Protein AF-A0A2E7CM01-F1 (afdb_monomer)

Mean predicted aligned error: 22.55 Å

Secondary structure (DSSP, 8-state):
-----------PPPPB-EEEEEE-B-TTSPBP-EEEEEEEEEESSTT-SS-SEEEEEEEEEBTTEEEEEET-STTSPBPHHHHHT---EEEEEETTEEEEEEEEP-HHHHHTT--S-S---SS----S-EEETTEEEE-TTS-B-SPP----GGG-----GGGSSS-----HHHHHHHHTTS---PPTT-EETTEE------PPTT-EEEEETTTTEEEEE--------HHHHHHHHTTSS-PPPPTT-EETTEEP-------GGG-----SSSS------------TTEEEEEETTEEEEEESGGGTSSSSSS--TTTBS-TT-TTS-BTTTSSSSSS--TTTBS-TT-TTPPBTTTSSSSSSS-TTTBS-TT-TT--BTTT-SSSSSS-TTTBS-TT-TTPPBTTTSSSSSSS-TTTBS-TT-TTPPBTTTSSS-SSS-TTT-S-TT-TT--S--SSSSSS-BSSHHHHHHTT---SSEEEEE-TTSS--EEEEEE-SGGGS-EEEEEEE-GGGTTTSTT--TTT----BSTTS--TTEEE--HHHHHHHTTTT-EEEEESSS-GGG-TTSEEEE-HHHHHHHHTT--EE-SSS--S-EEEEETTEETTTS-PEEEE-SSSSS--SEEE-TTTSTT--S--BSSS---S---TTSGGGSTT---EEEE-

Foldseek 3Di:
DDDDDDDDDDPDDDFQKDKDKDFDADPVRFTDFAWWKKKKFKDLDQDDDDGPAMDIDTFGADSRITIDMPLPPPVGTDDLCVLQPGFIWMWMAINNRTDDRTHTDDDPSNVSSPPDDPDDDDDDDPDLWDDDPNHTQAHNVRDGPGDDDPDDPVVDPPDPPVCPPPDPDDDPVNVCVVPPPDDDPDDQQDDDVNHGDDPDDDDDVQWDWDQDPVVRGTDTDHDDDPDDDPVNVVVVVVPDPDDDDDPPDDDVPDDDDDDDDDDDPPDDDDDDPPPDDDDDDPPDDADDQWDWDADPNDTDTDGPCCVQQVCPLPHGPVQFLDSNDSQQGGCVQQVCSLRDGPVQFLDSNDNVGDGCQQQVCNLPHGPVQFLDSNDSVFDGCVFQVCRLPHGPVQFLDSNDSVGDGCVFQVCRLPDGPVQFLDSNDSVGDGCVQQVCNLRAGPVQFQDSNDSVGRALLQPDQSSADLALQRNQVVVSDPAFAWGWHNNPPDGTAIFTWHCPPPNTRETEAEAAAPVCLVLQAQAQLQPHFRADCRRNDDRHGGHDGNVVVVRCLVRLGKYKYKHGDDCVQCPQAEKEFASVVVCCLNVQNFQWPPDADPTDMFGHWLNRTCVRWRWTAGDHPDDDDTHGFIACAVTDPPHHNFATGGHTDDDDYDVSGFSNHPHGMHMYIYD

Structure (mmCIF, N/CA/C/O backbone):
data_AF-A0A2E7CM01-F1
#
_entry.id   AF-A0A2E7CM01-F1
#
loop_
_atom_site.group_PDB
_atom_site.id
_atom_site.type_symbol
_atom_site.label_atom_id
_atom_site.label_alt_id
_atom_site.label_comp_id
_atom_site.label_asym_id
_atom_site.label_entity_id
_atom_site.label_seq_id
_atom_site.pdbx_PDB_ins_code
_atom_site.Cartn_x
_atom_site.Cartn_y
_atom_site.Cartn_z
_atom_site.occupancy
_atom_site.B_iso_or_equiv
_atom_site.auth_seq_id
_atom_site.auth_comp_id
_atom_site.auth_asym_id
_atom_site.auth_atom_id
_atom_site.pdbx_PDB_model_num
ATOM 1 N N . MET A 1 1 ? -52.752 4.445 -37.144 1.00 38.25 1 MET A N 1
ATOM 2 C CA . MET A 1 1 ? -51.353 4.810 -37.440 1.00 38.25 1 MET A CA 1
ATOM 3 C C . MET A 1 1 ? -50.777 5.302 -36.130 1.00 38.25 1 MET A C 1
ATOM 5 O O . MET A 1 1 ? -51.230 6.333 -35.654 1.00 38.25 1 MET A O 1
ATOM 9 N N . LEU A 1 2 ? -49.954 4.483 -35.475 1.00 26.27 2 LEU A N 1
ATOM 10 C CA . LEU A 1 2 ? -49.455 4.737 -34.124 1.00 26.27 2 LEU A CA 1
ATOM 11 C C . LEU A 1 2 ? -47.964 5.059 -34.247 1.00 26.27 2 LEU A C 1
ATOM 13 O O . LEU A 1 2 ? -47.202 4.213 -34.705 1.00 26.27 2 LEU A O 1
ATOM 17 N N . THR A 1 3 ? -47.576 6.288 -33.918 1.00 30.61 3 THR A N 1
ATOM 18 C CA . THR A 1 3 ? -46.186 6.743 -34.025 1.00 30.61 3 THR A CA 1
ATOM 19 C C . THR A 1 3 ? -45.520 6.590 -32.666 1.00 30.61 3 THR A C 1
ATOM 21 O O . THR A 1 3 ? -45.885 7.297 -31.729 1.00 30.61 3 THR A O 1
ATOM 24 N N . LEU A 1 4 ? -44.555 5.675 -32.555 1.00 26.56 4 LEU A N 1
ATOM 25 C CA . LEU A 1 4 ? -43.656 5.626 -31.403 1.00 26.56 4 LEU A CA 1
ATOM 26 C C . LEU A 1 4 ? -42.648 6.776 -31.518 1.00 26.56 4 LEU A C 1
ATOM 28 O O . LEU A 1 4 ? -41.981 6.908 -32.543 1.00 26.56 4 LEU A O 1
ATOM 32 N N . ILE A 1 5 ? -42.531 7.584 -30.467 1.00 34.31 5 ILE A N 1
ATOM 33 C CA . ILE A 1 5 ? -41.440 8.546 -30.301 1.00 34.31 5 ILE A CA 1
ATOM 34 C C . ILE A 1 5 ? -40.456 7.909 -29.323 1.00 34.31 5 ILE A C 1
ATOM 36 O O . ILE A 1 5 ? -40.793 7.706 -28.158 1.00 34.31 5 ILE A O 1
ATOM 40 N N . PHE A 1 6 ? -39.254 7.578 -29.794 1.00 32.25 6 PHE A N 1
ATOM 41 C CA . PHE A 1 6 ? -38.154 7.212 -28.906 1.00 32.25 6 PHE A CA 1
ATOM 42 C C . PHE A 1 6 ? -37.613 8.481 -28.250 1.00 32.25 6 PHE A C 1
ATOM 44 O O . PHE A 1 6 ? -37.109 9.368 -28.936 1.00 32.25 6 PHE A O 1
ATOM 51 N N . CYS A 1 7 ? -37.720 8.561 -26.924 1.00 34.09 7 CYS A N 1
ATOM 52 C CA . CYS A 1 7 ? -37.045 9.586 -26.140 1.00 34.09 7 CYS A CA 1
ATOM 53 C C . CYS A 1 7 ? -35.658 9.050 -25.760 1.00 34.09 7 CYS A C 1
ATOM 55 O O . CYS A 1 7 ? -35.512 8.321 -24.775 1.00 34.09 7 CYS A O 1
ATOM 57 N N . SER A 1 8 ? -34.653 9.360 -26.580 1.00 32.09 8 SER A N 1
ATOM 58 C CA . SER A 1 8 ? -33.251 9.115 -26.247 1.00 32.09 8 SER A CA 1
ATOM 59 C C . SER A 1 8 ? -32.888 9.933 -25.011 1.00 32.09 8 SER A C 1
ATOM 61 O O . SER A 1 8 ? -32.833 11.162 -25.077 1.00 32.09 8 SER A O 1
ATOM 63 N N . HIS A 1 9 ? -32.660 9.258 -23.888 1.00 30.00 9 HIS A N 1
ATOM 64 C CA . HIS A 1 9 ? -32.047 9.891 -22.731 1.00 30.00 9 HIS A CA 1
ATOM 65 C C . HIS A 1 9 ? -30.558 10.031 -23.038 1.00 30.00 9 HIS A C 1
ATOM 67 O O . HIS A 1 9 ? -29.876 9.025 -23.227 1.00 30.00 9 HIS A O 1
ATOM 73 N N . ASN A 1 10 ? -30.062 11.265 -23.099 1.00 33.56 10 ASN A N 1
ATOM 74 C CA . ASN A 1 10 ? -28.631 11.481 -22.944 1.00 33.56 10 ASN A CA 1
ATOM 75 C C . ASN A 1 10 ? -28.304 11.136 -21.491 1.00 33.56 10 ASN A C 1
ATOM 77 O O . ASN A 1 10 ? -28.868 11.748 -20.580 1.00 33.56 10 ASN A O 1
ATOM 81 N N . ALA A 1 11 ? -27.420 10.164 -21.277 1.00 34.69 11 ALA A N 1
ATOM 82 C CA . ALA A 1 11 ? -26.710 10.081 -20.014 1.00 34.69 11 ALA A CA 1
ATOM 83 C C . ALA A 1 11 ? -25.846 11.344 -19.926 1.00 34.69 11 ALA A C 1
ATOM 85 O O . ALA A 1 11 ? -24.934 11.530 -20.729 1.00 34.69 11 ALA A O 1
ATOM 86 N N . PHE A 1 12 ? -26.192 12.250 -19.017 1.00 39.44 12 PHE A N 1
ATOM 87 C CA . PHE A 1 12 ? -25.276 13.312 -18.632 1.00 39.44 12 PHE A CA 1
ATOM 88 C C . PHE A 1 12 ? -24.286 12.689 -17.654 1.00 39.44 12 PHE A C 1
ATOM 90 O O . PHE A 1 12 ? -24.711 12.157 -16.626 1.00 39.44 12 PHE A O 1
ATOM 97 N N . ALA A 1 13 ? -22.995 12.732 -17.991 1.00 51.72 13 ALA A N 1
ATOM 98 C CA . ALA A 1 13 ? -21.935 12.402 -17.048 1.00 51.72 13 ALA A CA 1
ATOM 99 C C . ALA A 1 13 ? -22.110 13.239 -15.771 1.00 51.72 13 ALA A C 1
ATOM 101 O O . ALA A 1 13 ? -22.603 14.373 -15.825 1.00 51.72 13 ALA A O 1
ATOM 102 N N . VAL A 1 14 ? -21.742 12.675 -14.620 1.00 54.66 14 VAL A N 1
ATOM 103 C CA . VAL A 1 14 ? -21.795 13.406 -13.350 1.00 54.66 14 VAL A CA 1
ATOM 104 C C . VAL A 1 14 ? -20.823 14.589 -13.457 1.00 54.66 14 VAL A C 1
ATOM 106 O O . VAL A 1 14 ? -19.645 14.348 -13.714 1.00 54.66 14 VAL A O 1
ATOM 109 N N . PRO A 1 15 ? -21.275 15.850 -13.293 1.00 61.22 15 PRO A N 1
ATOM 110 C CA . PRO A 1 15 ? -20.389 17.006 -13.377 1.00 61.22 15 PRO A CA 1
ATOM 111 C C . PRO A 1 15 ? -19.221 16.873 -12.407 1.00 61.22 15 PRO A C 1
ATOM 113 O O . PRO A 1 15 ? -19.448 16.622 -11.219 1.00 61.22 15 PRO A O 1
ATOM 116 N N . VAL A 1 16 ? -17.988 17.062 -12.885 1.00 74.94 16 VAL A N 1
ATOM 117 C CA . VAL A 1 16 ? -16.832 16.990 -11.993 1.00 74.94 16 VAL A CA 1
ATOM 118 C C . VAL A 1 16 ? -16.857 18.206 -11.072 1.00 74.94 16 VAL A C 1
ATOM 120 O O . VAL A 1 16 ? -17.041 19.343 -11.509 1.00 74.94 16 VAL A O 1
ATOM 123 N N . GLN A 1 17 ? -16.710 17.951 -9.775 1.00 85.81 17 GLN A N 1
ATOM 124 C CA . GLN A 1 17 ? -16.723 18.969 -8.733 1.00 85.81 17 GLN A CA 1
ATOM 125 C C . GLN A 1 17 ? -15.390 18.956 -7.994 1.00 85.81 17 GLN A C 1
ATOM 127 O O . GLN A 1 17 ? -14.927 17.902 -7.553 1.00 85.81 17 GLN A O 1
ATOM 132 N N . LEU A 1 18 ? -14.787 20.133 -7.842 1.00 86.94 18 LEU A N 1
ATOM 133 C CA . LEU A 1 18 ? -13.498 20.303 -7.180 1.00 86.94 18 LEU A CA 1
ATOM 134 C C . LEU A 1 18 ? -13.685 21.082 -5.876 1.00 86.94 18 LEU A C 1
ATOM 136 O O . LEU A 1 18 ? -13.999 22.272 -5.890 1.00 86.94 18 LEU A O 1
ATOM 140 N N . ALA A 1 19 ? -13.490 20.412 -4.741 1.00 89.12 19 ALA A N 1
ATOM 141 C CA . ALA A 1 19 ? -13.417 21.083 -3.448 1.00 89.12 19 ALA A CA 1
ATOM 142 C C . ALA A 1 19 ? -12.159 21.963 -3.396 1.00 89.12 19 ALA A C 1
ATOM 144 O O . ALA A 1 19 ? -11.064 21.489 -3.695 1.00 89.12 19 ALA A O 1
ATOM 145 N N . GLN A 1 20 ? -12.316 23.228 -3.009 1.00 91.69 20 GLN A N 1
ATOM 146 C CA . GLN A 1 20 ? -11.222 24.188 -2.899 1.00 91.69 20 GLN A CA 1
ATOM 147 C C . GLN A 1 20 ? -11.317 24.954 -1.582 1.00 91.69 20 GLN A C 1
ATOM 149 O O . GLN A 1 20 ? -12.354 25.525 -1.243 1.00 91.69 20 GLN A O 1
ATOM 154 N N . GLN A 1 21 ? -10.209 24.991 -0.849 1.00 93.25 21 GLN A N 1
ATOM 155 C CA . GLN A 1 21 ? -10.113 25.628 0.461 1.00 93.25 21 GLN A CA 1
ATOM 156 C C . GLN A 1 21 ? -8.764 26.321 0.637 1.00 93.25 21 GLN A C 1
ATOM 158 O O . GLN A 1 21 ? -7.798 26.028 -0.064 1.00 93.25 21 GLN A O 1
ATOM 163 N N . GLY A 1 22 ? -8.680 27.245 1.588 1.00 92.06 22 GLY A N 1
ATOM 164 C CA . GLY A 1 22 ? -7.418 27.899 1.912 1.00 92.06 22 GLY A CA 1
ATOM 165 C C . GLY A 1 22 ? -7.569 29.026 2.920 1.00 92.06 22 GLY A C 1
ATOM 166 O O . GLY A 1 22 ? -8.654 29.272 3.448 1.00 92.06 22 GLY A O 1
ATOM 167 N N . ARG A 1 23 ? -6.465 29.736 3.173 1.00 94.31 23 ARG A N 1
ATOM 168 C CA . ARG A 1 23 ? -6.421 30.889 4.077 1.00 94.31 23 ARG A CA 1
ATOM 169 C C . ARG A 1 23 ? -5.865 32.120 3.367 1.00 94.31 23 ARG A C 1
ATOM 171 O O . ARG A 1 23 ? -4.737 32.094 2.889 1.00 94.31 23 ARG A O 1
ATOM 178 N N . ILE A 1 24 ? -6.637 33.204 3.336 1.00 92.50 24 ILE A N 1
ATOM 179 C CA . ILE A 1 24 ? -6.268 34.474 2.704 1.00 92.50 24 ILE A CA 1
ATOM 180 C C . ILE A 1 24 ? -5.960 35.536 3.765 1.00 92.50 24 ILE A C 1
ATOM 182 O O . ILE A 1 24 ? -6.762 35.801 4.668 1.00 92.50 24 ILE A O 1
ATOM 186 N N . LEU A 1 25 ? -4.795 36.165 3.618 1.00 91.62 25 LEU A N 1
ATOM 187 C CA . LEU A 1 25 ? -4.328 37.300 4.413 1.00 91.62 25 LEU A CA 1
ATOM 188 C C . LEU A 1 25 ? -4.195 38.538 3.511 1.00 91.62 25 LEU A C 1
ATOM 190 O O . LEU A 1 25 ? -3.980 38.408 2.306 1.00 91.62 25 LEU A O 1
ATOM 194 N N . ASP A 1 26 ? -4.301 39.734 4.086 1.00 86.88 26 ASP A N 1
ATOM 195 C CA . ASP A 1 26 ? -3.961 40.980 3.398 1.00 86.88 26 ASP A CA 1
ATOM 196 C C . ASP A 1 26 ? -2.436 41.214 3.324 1.00 86.88 26 ASP A C 1
ATOM 198 O O . ASP A 1 26 ? -1.628 40.455 3.865 1.00 86.88 26 ASP A O 1
ATOM 202 N N . SER A 1 27 ? -2.022 42.303 2.670 1.00 85.25 27 SER A N 1
ATOM 203 C CA . SER A 1 27 ? -0.607 42.678 2.515 1.00 85.25 27 SER A CA 1
ATOM 204 C C . SER A 1 27 ? 0.109 43.071 3.818 1.00 85.25 27 SER A C 1
ATOM 206 O O . SER A 1 27 ? 1.313 43.327 3.794 1.00 85.25 27 SER A O 1
ATOM 208 N N . LEU A 1 28 ? -0.605 43.123 4.947 1.00 91.12 28 LEU A N 1
ATOM 209 C CA . LEU A 1 28 ? -0.069 43.337 6.293 1.00 91.12 28 LEU A CA 1
ATOM 210 C C . LEU A 1 28 ? -0.078 42.043 7.132 1.00 91.12 28 LEU A C 1
ATOM 212 O O . LEU A 1 28 ? 0.327 42.073 8.293 1.00 91.12 28 LEU A O 1
ATOM 216 N N . GLY A 1 29 ? -0.516 40.915 6.559 1.00 87.38 29 GLY A N 1
ATOM 217 C CA . GLY A 1 29 ? -0.658 39.628 7.244 1.00 87.38 29 GLY A CA 1
ATOM 218 C C . GLY A 1 29 ? -1.955 39.481 8.048 1.00 87.38 29 GLY A C 1
ATOM 219 O O . GLY A 1 29 ? -2.102 38.514 8.795 1.00 87.38 29 GLY A O 1
ATOM 220 N N . THR A 1 30 ? -2.905 40.412 7.915 1.00 93.06 30 THR A N 1
ATOM 221 C CA . THR A 1 30 ? -4.188 40.367 8.629 1.00 93.06 30 THR A CA 1
ATOM 222 C C . THR A 1 30 ? -5.145 39.406 7.919 1.00 93.06 30 THR A C 1
ATOM 224 O O . THR A 1 30 ? -5.342 39.546 6.711 1.00 93.06 30 THR A O 1
ATOM 227 N N . PRO A 1 31 ? -5.786 38.449 8.613 1.00 94.31 31 PRO A N 1
ATOM 228 C CA . PRO A 1 31 ? -6.740 37.550 7.972 1.00 94.31 31 PRO A CA 1
ATOM 229 C C . PRO A 1 31 ? -7.987 38.284 7.463 1.00 94.31 31 PRO A C 1
ATOM 231 O O . PRO A 1 31 ? -8.578 39.087 8.189 1.00 94.31 31 PRO A O 1
ATOM 234 N N . LEU A 1 32 ? -8.418 37.983 6.233 1.00 92.25 32 LEU A N 1
ATOM 235 C CA . LEU A 1 32 ? -9.666 38.533 5.694 1.00 92.25 32 LEU A CA 1
ATOM 236 C C . LEU A 1 32 ? -10.893 37.944 6.413 1.00 92.25 32 LEU A C 1
ATOM 238 O O . LEU A 1 32 ? -10.876 36.810 6.891 1.00 92.25 32 LEU A O 1
ATOM 242 N N . VAL A 1 33 ? -11.980 38.717 6.483 1.00 93.69 33 VAL A N 1
ATOM 243 C CA . VAL A 1 33 ? -13.233 38.319 7.148 1.00 93.69 33 VAL A CA 1
ATOM 244 C C . VAL A 1 33 ? -14.463 38.796 6.377 1.00 93.69 33 VAL A C 1
ATOM 246 O O . VAL A 1 33 ? -14.420 39.816 5.688 1.00 93.69 33 VAL A O 1
ATOM 249 N N . GLY A 1 34 ? -15.579 38.081 6.518 1.00 93.56 34 GLY A N 1
ATOM 250 C CA . GLY A 1 34 ? -16.840 38.385 5.842 1.00 93.56 34 GLY A CA 1
ATOM 251 C C . GLY A 1 34 ? -16.870 37.919 4.384 1.00 93.56 34 GLY A C 1
ATOM 252 O O . GLY A 1 34 ? -15.982 37.206 3.925 1.00 93.56 34 GLY A O 1
ATOM 253 N N . ASN A 1 35 ? -17.917 38.302 3.652 1.00 95.94 35 ASN A N 1
ATOM 254 C CA . ASN A 1 35 ? -18.119 37.861 2.272 1.00 95.94 35 ASN A CA 1
ATOM 255 C C . ASN A 1 35 ? -17.143 38.549 1.302 1.00 95.94 35 ASN A C 1
ATOM 257 O O . ASN A 1 35 ? -17.199 39.768 1.138 1.00 95.94 35 ASN A O 1
ATOM 261 N N . GLN A 1 36 ? -16.296 37.762 0.643 1.00 96.19 36 GLN A N 1
ATOM 262 C CA . GLN A 1 36 ? -15.330 38.203 -0.366 1.00 96.19 36 GLN A CA 1
ATOM 263 C C . GLN A 1 36 ? -15.720 37.648 -1.742 1.00 96.19 36 GLN A C 1
ATOM 265 O O . GLN A 1 36 ? -16.384 36.615 -1.832 1.00 96.19 36 GLN A O 1
ATOM 270 N N . THR A 1 37 ? -15.317 38.324 -2.820 1.00 97.31 37 THR A N 1
ATOM 271 C CA . THR A 1 37 ? -15.516 37.802 -4.184 1.00 97.31 37 THR A CA 1
ATOM 272 C C . THR A 1 37 ? -14.260 37.065 -4.621 1.00 97.31 37 THR A C 1
ATOM 274 O O . THR A 1 37 ? -13.190 37.672 -4.670 1.00 97.31 37 THR A O 1
ATOM 277 N N . PHE A 1 38 ? -14.395 35.781 -4.937 1.00 96.81 38 PHE A N 1
ATOM 278 C CA . PHE A 1 38 ? -13.335 34.946 -5.488 1.00 96.81 38 PHE A CA 1
ATOM 279 C C . PHE A 1 38 ? -13.636 34.629 -6.951 1.00 96.81 38 PHE A C 1
ATOM 281 O O . PHE A 1 38 ? -14.770 34.289 -7.280 1.00 96.81 38 PHE A O 1
ATOM 288 N N . THR A 1 39 ? -12.619 34.678 -7.802 1.00 96.62 39 THR A N 1
ATOM 289 C CA . THR A 1 39 ? -12.644 34.115 -9.155 1.00 96.62 39 THR A CA 1
ATOM 290 C C . THR A 1 39 ? -11.579 33.029 -9.234 1.00 96.62 39 THR A C 1
ATOM 292 O O . THR A 1 39 ? -10.439 33.257 -8.829 1.00 96.62 39 THR A O 1
ATOM 295 N N . PHE A 1 40 ? -11.966 31.855 -9.720 1.00 96.19 40 PHE A N 1
ATOM 296 C CA . PHE A 1 40 ? -11.111 30.687 -9.900 1.00 96.19 40 PHE A CA 1
ATOM 297 C C . PHE A 1 40 ? -10.989 30.405 -11.394 1.00 96.19 40 PHE A C 1
ATOM 299 O O . PHE A 1 40 ? -12.014 30.263 -12.058 1.00 96.19 40 PHE A O 1
ATOM 306 N N . GLY A 1 41 ? -9.764 30.321 -11.911 1.00 95.12 41 GLY A N 1
ATOM 307 C CA . GLY A 1 41 ? -9.493 30.026 -13.320 1.00 95.12 41 GLY A CA 1
ATOM 308 C C . GLY A 1 41 ? -8.613 28.789 -13.474 1.00 95.12 41 GLY A C 1
ATOM 309 O O . GLY A 1 41 ? -7.627 28.647 -12.756 1.00 95.12 41 GLY A O 1
ATOM 310 N N . LEU A 1 42 ? -8.953 27.901 -14.408 1.00 94.75 42 LEU A N 1
ATOM 311 C CA . LEU A 1 42 ? -8.145 26.741 -14.790 1.00 94.75 42 LEU A CA 1
ATOM 312 C C . LEU A 1 42 ? -7.430 27.020 -16.115 1.00 94.75 42 LEU A C 1
ATOM 314 O O . LEU A 1 42 ? -8.066 27.392 -17.101 1.00 94.75 42 LEU A O 1
ATOM 318 N N . TYR A 1 43 ? -6.115 26.817 -16.145 1.00 95.19 43 TYR A N 1
ATOM 319 C CA . TYR A 1 43 ? -5.243 27.155 -17.273 1.00 95.19 43 TYR A CA 1
ATOM 320 C C . TYR A 1 43 ? -4.342 25.979 -17.671 1.00 95.19 43 TYR A C 1
ATOM 322 O O . TYR A 1 43 ? -3.851 25.266 -16.804 1.00 95.19 43 TYR A O 1
ATOM 330 N N . GLU A 1 44 ? -4.033 25.837 -18.963 1.00 91.81 44 GLU A N 1
ATOM 331 C CA . GLU A 1 44 ? -3.086 24.834 -19.506 1.00 91.81 44 GLU A CA 1
ATOM 332 C C . GLU A 1 44 ? -1.617 25.036 -19.081 1.00 91.81 44 GLU A C 1
ATOM 334 O O . GLU A 1 44 ? -0.767 24.177 -19.306 1.00 91.81 44 GLU A O 1
ATOM 339 N N . SER A 1 45 ? -1.277 26.196 -18.511 1.00 89.44 45 SER A N 1
ATOM 340 C CA . SER A 1 45 ? 0.061 26.467 -17.986 1.00 89.44 45 SER A CA 1
ATOM 341 C C . SER A 1 45 ? 0.066 27.607 -16.966 1.00 89.44 45 SER A C 1
ATOM 343 O O . SER A 1 45 ? -0.843 28.444 -16.910 1.00 89.44 45 SER A O 1
ATOM 345 N N . SER A 1 46 ? 1.167 27.715 -16.223 1.00 87.00 46 SER A N 1
ATOM 346 C CA . SER A 1 46 ? 1.460 28.834 -15.319 1.00 87.00 46 SER A CA 1
ATOM 347 C C . SER A 1 46 ? 1.613 30.201 -16.008 1.00 87.00 46 SER A C 1
ATOM 349 O O . SER A 1 46 ? 1.766 31.200 -15.317 1.00 87.00 46 SER A O 1
ATOM 351 N N . THR A 1 47 ? 1.582 30.273 -17.348 1.00 87.56 47 THR A N 1
ATOM 352 C CA . THR A 1 47 ? 1.762 31.528 -18.113 1.00 87.56 47 THR A CA 1
ATOM 353 C C . THR A 1 47 ? 0.711 31.776 -19.204 1.00 87.56 47 THR A C 1
ATOM 355 O O . THR A 1 47 ? 0.780 32.795 -19.892 1.00 87.56 47 THR A O 1
ATOM 358 N N . ALA A 1 48 ? -0.278 30.888 -19.364 1.00 89.81 48 ALA A N 1
ATOM 359 C CA . ALA A 1 48 ? -1.358 31.048 -20.341 1.00 89.81 48 ALA A CA 1
ATOM 360 C C . ALA A 1 48 ? -2.226 32.288 -20.046 1.00 89.81 48 ALA A C 1
ATOM 362 O O . ALA A 1 48 ? -2.565 32.553 -18.890 1.00 89.81 48 ALA A O 1
ATOM 363 N N . SER A 1 49 ? -2.601 33.040 -21.086 1.00 86.44 49 SER A N 1
ATOM 364 C CA . SER A 1 49 ? -3.376 34.285 -20.959 1.00 86.44 49 SER A CA 1
ATOM 365 C C . SER A 1 49 ? -4.869 34.077 -20.735 1.00 86.44 49 SER A C 1
ATOM 367 O O . SER A 1 49 ? -5.496 34.894 -20.066 1.00 86.44 49 SER A O 1
ATOM 369 N N . ASP A 1 50 ? -5.430 33.006 -21.292 1.00 92.06 50 ASP A N 1
ATOM 370 C CA . ASP A 1 50 ? -6.870 32.764 -21.346 1.00 92.06 50 ASP A CA 1
ATOM 371 C C . ASP A 1 50 ? -7.219 31.506 -20.529 1.00 92.06 50 ASP A C 1
ATOM 373 O O . ASP A 1 50 ? -6.555 30.478 -20.704 1.00 92.06 50 ASP A O 1
ATOM 377 N N . PRO A 1 51 ? -8.212 31.560 -19.619 1.00 93.94 51 PRO A N 1
ATOM 378 C CA . PRO A 1 51 ? -8.635 30.392 -18.856 1.00 93.94 51 PRO A CA 1
ATOM 379 C C . PRO A 1 51 ? -9.399 29.412 -19.754 1.00 93.94 51 PRO A C 1
ATOM 381 O O . PRO A 1 51 ? -10.240 29.809 -20.561 1.00 93.94 51 PRO A O 1
ATOM 384 N N . LEU A 1 52 ? -9.145 28.116 -19.570 1.00 92.94 52 LEU A N 1
ATOM 385 C CA . LEU A 1 52 ? -9.933 27.041 -20.181 1.00 92.94 52 LEU A CA 1
ATOM 386 C C . LEU A 1 52 ? -11.300 26.882 -19.494 1.00 92.94 52 LEU A C 1
ATOM 388 O O . LEU A 1 52 ? -12.267 26.463 -20.125 1.00 92.94 52 LEU A O 1
ATOM 392 N N . TRP A 1 53 ? -11.379 27.241 -18.211 1.00 94.75 53 TRP A N 1
ATOM 393 C CA . TRP A 1 53 ? -12.607 27.314 -17.419 1.00 94.75 53 TRP A CA 1
ATOM 394 C C . TRP A 1 53 ? -12.446 28.377 -16.327 1.00 94.75 53 TRP A C 1
ATOM 396 O O . TRP A 1 53 ? -11.359 28.522 -15.769 1.00 94.75 53 TRP A O 1
ATOM 406 N N . GLU A 1 54 ? -13.510 29.117 -16.014 1.00 95.12 54 GLU A N 1
ATOM 407 C CA . GLU A 1 54 ? -13.518 30.149 -14.969 1.00 95.12 54 GLU A CA 1
ATOM 408 C C . GLU A 1 54 ? -14.849 30.132 -14.203 1.00 95.12 54 GLU A C 1
ATOM 410 O O . GLU A 1 54 ? -15.914 29.980 -14.804 1.00 95.12 54 GLU A O 1
ATOM 415 N N . GLU A 1 55 ? -14.811 30.341 -12.885 1.00 95.31 55 GLU A N 1
ATOM 416 C CA . GLU A 1 55 ? -15.999 30.539 -12.049 1.00 95.31 55 GLU A CA 1
ATOM 417 C C . GLU A 1 55 ? -15.780 31.646 -11.007 1.00 95.31 55 GLU A C 1
ATOM 419 O O . GLU A 1 55 ? -14.742 31.715 -10.351 1.00 95.31 55 GLU A O 1
ATOM 424 N N . THR A 1 56 ? -16.777 32.522 -10.832 1.00 95.62 56 THR A N 1
ATOM 425 C CA . THR A 1 56 ? -16.756 33.604 -9.832 1.00 95.62 56 THR A CA 1
ATOM 426 C C . THR A 1 56 ? -17.819 33.374 -8.761 1.00 95.62 56 THR A C 1
ATOM 428 O O . THR A 1 56 ? -19.008 33.291 -9.072 1.00 95.62 56 THR A O 1
ATOM 431 N N . LEU A 1 57 ? -17.399 33.327 -7.495 1.00 95.19 57 LEU A N 1
ATOM 432 C CA . LEU A 1 57 ? -18.224 33.003 -6.331 1.00 95.19 57 LEU A CA 1
ATOM 433 C C . LEU A 1 57 ? -18.106 34.076 -5.237 1.00 95.19 57 LEU A C 1
ATOM 435 O O . LEU A 1 57 ? -17.036 34.631 -4.981 1.00 95.19 57 LEU A O 1
ATOM 439 N N . GLY A 1 58 ? -19.214 34.343 -4.544 1.00 95.31 58 GLY A N 1
ATOM 440 C CA . GLY A 1 58 ? -19.208 35.080 -3.278 1.00 95.31 58 GLY A CA 1
ATOM 441 C C . GLY A 1 58 ? -19.037 34.099 -2.123 1.00 95.31 58 GLY A C 1
ATOM 442 O O . GLY A 1 58 ? -19.922 33.274 -1.907 1.00 95.31 58 GLY A O 1
ATOM 443 N N . ILE A 1 59 ? -17.913 34.166 -1.407 1.00 96.00 59 ILE A N 1
ATOM 444 C CA . ILE A 1 59 ? -17.560 33.205 -0.354 1.00 96.00 59 ILE A CA 1
ATOM 445 C C . ILE A 1 59 ? -17.391 33.937 0.978 1.00 96.00 59 ILE A C 1
ATOM 447 O O . ILE A 1 59 ? -16.681 34.941 1.076 1.00 96.00 59 ILE A O 1
ATOM 451 N N . SER A 1 60 ? -18.030 33.417 2.027 1.00 95.69 60 SER A N 1
ATOM 452 C CA . SER A 1 60 ? -17.871 33.921 3.392 1.00 95.69 60 SER A CA 1
ATOM 453 C C . SER A 1 60 ? -16.557 33.433 3.997 1.00 95.69 60 SER A C 1
ATOM 455 O O . SER A 1 60 ? -16.379 32.238 4.210 1.00 95.69 60 SER A O 1
ATOM 457 N N . VAL A 1 61 ? -15.662 34.366 4.320 1.00 96.31 61 VAL A N 1
ATOM 458 C CA . VAL A 1 61 ? -14.345 34.093 4.907 1.00 96.31 61 VAL A CA 1
ATOM 459 C C . VAL A 1 61 ? -14.384 34.317 6.422 1.00 96.31 61 VAL A C 1
ATOM 461 O O . VAL A 1 61 ? -14.904 35.336 6.889 1.00 96.31 61 VAL A O 1
ATOM 464 N N . ASN A 1 62 ? -13.816 33.399 7.206 1.00 93.75 62 ASN A N 1
ATOM 465 C CA . ASN A 1 62 ? -13.702 33.520 8.664 1.00 93.75 62 ASN A CA 1
ATOM 466 C C . ASN A 1 62 ? -12.244 33.317 9.106 1.00 93.75 62 ASN A C 1
ATOM 468 O O . ASN A 1 62 ? -11.644 32.289 8.814 1.00 93.75 62 ASN A O 1
ATOM 472 N N . ASN A 1 63 ? -11.658 34.304 9.796 1.00 92.19 63 ASN A N 1
ATOM 473 C CA . ASN A 1 63 ? -10.248 34.296 10.220 1.00 92.19 63 ASN A CA 1
ATOM 474 C C . ASN A 1 63 ? -9.257 33.973 9.069 1.00 92.19 63 ASN A C 1
ATOM 476 O O . ASN A 1 63 ? -8.250 33.275 9.238 1.00 92.19 63 ASN A O 1
ATOM 480 N N . GLY A 1 64 ? -9.564 34.481 7.872 1.00 91.25 64 GLY A N 1
ATOM 481 C CA . GLY A 1 64 ? -8.862 34.213 6.617 1.00 91.25 64 GLY A CA 1
ATOM 482 C C . GLY A 1 64 ? -9.266 32.913 5.919 1.00 91.25 64 GLY A C 1
ATOM 483 O O . GLY A 1 64 ? -9.031 32.800 4.721 1.00 91.25 64 GLY A O 1
ATOM 484 N N . TYR A 1 65 ? -9.878 31.950 6.611 1.00 94.62 65 TYR A N 1
ATOM 485 C CA . TYR A 1 65 ? -10.228 30.648 6.044 1.00 94.62 65 TYR A CA 1
ATOM 486 C C . TYR A 1 65 ? -11.489 30.696 5.178 1.00 94.62 65 TYR A C 1
ATOM 488 O O . TYR A 1 65 ? -12.472 31.357 5.524 1.00 94.62 65 TYR A O 1
ATOM 496 N N . TYR A 1 66 ? -11.455 29.955 4.073 1.00 95.81 66 TYR A N 1
ATOM 497 C CA . TYR A 1 66 ? -12.580 29.727 3.170 1.00 95.81 66 TYR A CA 1
ATOM 498 C C . TYR A 1 66 ? -12.603 28.267 2.695 1.00 95.81 66 TYR A C 1
ATOM 500 O O . TYR A 1 66 ? -11.564 27.608 2.649 1.00 95.81 66 TYR A O 1
ATOM 508 N N . SER A 1 67 ? -13.787 27.785 2.314 1.00 94.69 67 SER A N 1
ATOM 509 C CA . SER A 1 67 ? -13.993 26.502 1.635 1.00 94.69 67 SER A CA 1
ATOM 510 C C . SER A 1 67 ? -15.161 26.631 0.652 1.00 94.69 67 SER A C 1
ATOM 512 O O . SER A 1 67 ? -16.111 27.377 0.909 1.00 94.69 67 SER A O 1
ATOM 514 N N . THR A 1 68 ? -15.061 25.982 -0.505 1.00 93.69 68 THR A N 1
ATOM 515 C CA . THR A 1 68 ? -16.044 26.030 -1.594 1.00 93.69 68 THR A CA 1
ATOM 516 C C . THR A 1 68 ? -15.940 24.798 -2.498 1.00 93.69 68 THR A C 1
ATOM 518 O O . THR A 1 68 ? -15.000 24.014 -2.380 1.00 93.69 68 THR A O 1
ATOM 521 N N . VAL A 1 69 ? -16.898 24.628 -3.413 1.00 92.00 69 VAL A N 1
ATOM 522 C CA . VAL A 1 69 ? -16.904 23.545 -4.407 1.00 92.00 69 VAL A CA 1
ATOM 523 C C . VAL A 1 69 ? -17.097 24.136 -5.801 1.00 92.00 69 VAL A C 1
ATOM 525 O O . VAL A 1 69 ? -18.179 24.619 -6.143 1.00 92.00 69 VAL A O 1
ATOM 528 N N . LEU A 1 70 ? -16.032 24.084 -6.592 1.00 91.94 70 LEU A N 1
ATOM 529 C CA . LEU A 1 70 ? -15.950 24.563 -7.969 1.00 91.94 70 LEU A CA 1
ATOM 530 C C . LEU A 1 70 ? -16.655 23.589 -8.920 1.00 91.94 70 LEU A C 1
ATOM 532 O O . LEU A 1 70 ? -16.616 22.375 -8.704 1.00 91.94 70 LEU A O 1
ATOM 536 N N . GLY A 1 71 ? -17.317 24.106 -9.957 1.00 88.69 71 GLY A N 1
ATOM 537 C CA . GLY A 1 71 ? -18.068 23.284 -10.921 1.00 88.69 71 GLY A CA 1
ATOM 538 C C . GLY A 1 71 ? -19.386 22.713 -10.379 1.00 88.69 71 GLY A C 1
ATOM 539 O O . GLY A 1 71 ? -20.087 21.988 -11.083 1.00 88.69 71 GLY A O 1
ATOM 540 N N . SER A 1 72 ? -19.767 23.059 -9.143 1.00 86.88 72 SER A N 1
ATOM 541 C CA . SER A 1 72 ? -21.056 22.679 -8.538 1.00 86.88 72 SER A CA 1
ATOM 542 C C . SER A 1 72 ? -22.257 23.377 -9.196 1.00 86.88 72 SER A C 1
ATOM 544 O O . SER A 1 72 ? -23.395 22.906 -9.114 1.00 86.88 72 SER A O 1
ATOM 546 N N . ASN A 1 73 ? -22.013 24.486 -9.894 1.00 82.81 73 ASN A N 1
ATOM 547 C CA . ASN A 1 73 ? -22.996 25.190 -10.698 1.00 82.81 73 ASN A CA 1
ATOM 548 C C . ASN A 1 73 ? -23.311 24.415 -11.988 1.00 82.81 73 ASN A C 1
ATOM 550 O O . ASN A 1 73 ? -22.532 24.425 -12.937 1.00 82.81 73 ASN A O 1
ATOM 554 N N . GLY A 1 74 ? -24.506 23.826 -12.079 1.00 78.06 74 GLY A N 1
ATOM 555 C CA . GLY A 1 74 ? -24.957 23.081 -13.265 1.00 78.06 74 GLY A CA 1
ATOM 556 C C . GLY A 1 74 ? -25.084 23.888 -14.572 1.00 78.06 74 GLY A C 1
ATOM 557 O O . GLY A 1 74 ? -25.423 23.307 -15.600 1.00 78.06 74 GLY A O 1
ATOM 558 N N . LEU A 1 75 ? -24.837 25.205 -14.558 1.00 83.38 75 LEU A N 1
ATOM 559 C CA . LEU A 1 75 ? -24.703 26.041 -15.761 1.00 83.38 75 LEU A CA 1
ATOM 560 C C . LEU A 1 75 ? -23.242 26.282 -16.185 1.00 83.38 75 LEU A C 1
ATOM 562 O O . LEU A 1 75 ? -23.022 26.811 -17.272 1.00 83.38 75 LEU A O 1
ATOM 566 N N . ASN A 1 76 ? -22.270 25.924 -15.342 1.00 87.62 76 ASN A N 1
ATOM 567 C CA . ASN A 1 76 ? -20.831 26.052 -15.583 1.00 87.62 76 ASN A CA 1
ATOM 568 C C . ASN A 1 76 ? -20.041 24.878 -14.948 1.00 87.62 76 ASN A C 1
ATOM 570 O O . ASN A 1 76 ? -19.135 25.113 -14.145 1.00 87.62 76 ASN A O 1
ATOM 574 N N . PRO A 1 77 ? -20.401 23.612 -15.242 1.00 88.44 77 PRO A N 1
ATOM 575 C CA . PRO A 1 77 ? -19.703 22.456 -14.686 1.00 88.44 77 PRO A CA 1
ATOM 576 C C . PRO A 1 77 ? -18.243 22.405 -15.157 1.00 88.44 77 PRO A C 1
ATOM 578 O O . PRO A 1 77 ? -17.919 22.928 -16.226 1.00 88.44 77 PRO A O 1
ATOM 581 N N . ILE A 1 78 ? -17.373 21.744 -14.390 1.00 88.31 78 ILE A N 1
ATOM 582 C CA . ILE A 1 78 ? -16.045 21.361 -14.886 1.00 88.31 78 ILE A CA 1
ATOM 583 C C . ILE A 1 78 ? -16.224 20.103 -15.742 1.00 88.31 78 ILE A C 1
ATOM 585 O O . ILE A 1 78 ? -16.836 19.124 -15.308 1.00 88.31 78 ILE A O 1
ATOM 589 N N . ASP A 1 79 ? -15.715 20.153 -16.970 1.00 84.56 79 ASP A N 1
ATOM 590 C CA . ASP A 1 79 ? -15.751 19.032 -17.906 1.00 84.56 79 ASP A CA 1
ATOM 591 C C . ASP A 1 79 ? -14.702 17.973 -17.513 1.00 84.56 79 ASP A C 1
ATOM 593 O O . ASP A 1 79 ? -13.557 18.308 -17.198 1.00 84.56 79 ASP A O 1
ATOM 597 N N . SER A 1 80 ? -15.065 16.691 -17.548 1.00 78.50 80 SER A N 1
ATOM 598 C CA . SER A 1 80 ? -14.118 15.589 -17.341 1.00 78.50 80 SER A CA 1
ATOM 599 C C . SER A 1 80 ? -13.023 15.572 -18.411 1.00 78.50 80 SER A C 1
ATOM 601 O O . SER A 1 80 ? -11.866 15.299 -18.090 1.00 78.50 80 SER A O 1
ATOM 603 N N . ASP A 1 81 ? -13.341 15.948 -19.655 1.00 81.00 81 ASP A N 1
ATOM 604 C CA . ASP A 1 81 ? -12.354 16.035 -20.738 1.00 81.00 81 ASP A CA 1
ATOM 605 C C . ASP A 1 81 ? -11.339 17.166 -20.509 1.00 81.00 81 ASP A C 1
ATOM 607 O O . ASP A 1 81 ? -10.199 17.074 -20.972 1.00 81.00 81 ASP A O 1
ATOM 611 N N . LEU A 1 82 ? -11.707 18.218 -19.768 1.00 84.44 82 LEU A N 1
ATOM 612 C CA . LEU A 1 82 ? -10.777 19.291 -19.413 1.00 84.44 82 LEU A CA 1
ATOM 613 C C . LEU A 1 82 ? -9.675 18.771 -18.478 1.00 84.44 82 LEU A C 1
ATOM 615 O O . LEU A 1 82 ? -8.508 19.102 -18.679 1.00 84.44 82 LEU A O 1
ATOM 619 N N . LEU A 1 83 ? -10.038 17.927 -17.508 1.00 80.25 83 LEU A N 1
ATOM 620 C CA . LEU A 1 83 ? -9.102 17.296 -16.574 1.00 80.25 83 LEU A CA 1
ATOM 621 C C . LEU A 1 83 ? -8.284 16.183 -17.245 1.00 80.25 83 LEU A C 1
ATOM 623 O O . LEU A 1 83 ? -7.069 16.152 -17.100 1.00 80.25 83 LEU A O 1
ATOM 627 N N . LEU A 1 84 ? -8.915 15.290 -18.015 1.00 72.88 84 LEU A N 1
ATOM 628 C CA . LEU A 1 84 ? -8.236 14.116 -18.585 1.00 72.88 84 LEU A CA 1
ATOM 629 C C . LEU A 1 84 ? -7.194 14.435 -19.671 1.00 72.88 84 LEU A C 1
ATOM 631 O O . LEU A 1 84 ? -6.336 13.596 -19.941 1.00 72.88 84 LEU A O 1
ATOM 635 N N . ASN A 1 85 ? -7.276 15.603 -20.318 1.00 75.50 85 ASN A N 1
ATOM 636 C CA . ASN A 1 85 ? -6.442 15.934 -21.480 1.00 75.50 85 ASN A CA 1
ATOM 637 C C . ASN A 1 85 ? -5.413 17.055 -21.236 1.00 75.50 85 ASN A C 1
ATOM 639 O O . ASN A 1 85 ? -4.649 17.363 -22.150 1.00 75.50 85 ASN A O 1
ATOM 643 N N . ASN A 1 86 ? -5.375 17.678 -20.051 1.00 76.94 86 ASN A N 1
ATOM 644 C CA . ASN A 1 86 ? -4.538 18.856 -19.790 1.00 76.94 86 ASN A CA 1
ATOM 645 C C . ASN A 1 86 ? -3.886 18.803 -18.404 1.00 76.94 86 ASN A C 1
ATOM 647 O O . ASN A 1 86 ? -4.554 18.512 -17.418 1.00 76.94 86 ASN A O 1
ATOM 651 N N . ASN A 1 87 ? -2.621 19.220 -18.304 1.00 81.75 87 ASN A N 1
ATOM 652 C CA . ASN A 1 87 ? -2.020 19.566 -17.015 1.00 81.75 87 ASN A CA 1
ATOM 653 C C . ASN A 1 87 ? -2.503 20.966 -16.616 1.00 81.75 87 ASN A C 1
ATOM 655 O O . ASN A 1 87 ? -2.103 21.959 -17.224 1.00 81.75 87 ASN A O 1
ATOM 659 N N . LEU A 1 88 ? -3.386 21.045 -15.622 1.00 90.81 88 LEU A N 1
ATOM 660 C CA . LEU A 1 88 ? -4.070 22.282 -15.252 1.00 90.81 88 LEU A CA 1
ATOM 661 C C . LEU A 1 88 ? -3.409 23.019 -14.085 1.00 90.81 88 LEU A C 1
ATOM 663 O O . LEU A 1 88 ? -2.924 22.426 -13.120 1.00 90.81 88 LEU A O 1
ATOM 667 N N . PHE A 1 89 ? -3.478 24.344 -14.158 1.00 92.88 89 PHE A N 1
ATOM 668 C CA . PHE A 1 89 ? -3.046 25.281 -13.131 1.00 92.88 89 PHE A CA 1
ATOM 669 C C . PHE A 1 89 ? -4.240 26.116 -12.667 1.00 92.88 89 PHE A C 1
ATOM 671 O O . PHE A 1 89 ? -4.916 26.741 -13.486 1.00 92.88 89 PHE A O 1
ATOM 678 N N . LEU A 1 90 ? -4.474 26.143 -11.358 1.00 94.25 90 LEU A N 1
ATOM 679 C CA . LEU A 1 90 ? -5.478 26.959 -10.695 1.00 94.25 90 LEU A CA 1
ATOM 680 C C . LEU A 1 90 ? -4.921 28.356 -10.394 1.00 94.25 90 LEU A C 1
ATOM 682 O O . LEU A 1 90 ? -3.947 28.523 -9.657 1.00 94.25 90 LEU A O 1
ATOM 686 N N . GLU A 1 91 ? -5.585 29.366 -10.937 1.00 96.12 91 GLU A N 1
ATOM 687 C CA . GLU A 1 91 ? -5.452 30.762 -10.541 1.00 96.12 91 GLU A CA 1
ATOM 688 C C . GLU A 1 91 ? -6.566 31.120 -9.552 1.00 96.12 91 GLU A C 1
ATOM 690 O O . GLU A 1 91 ? -7.723 30.738 -9.745 1.00 96.12 91 GLU A O 1
ATOM 695 N N . VAL A 1 92 ? -6.231 31.883 -8.509 1.00 95.62 92 VAL A N 1
ATOM 696 C CA . VAL A 1 92 ? -7.207 32.413 -7.550 1.00 95.62 92 VAL A CA 1
ATOM 697 C C . VAL A 1 92 ? -7.084 33.929 -7.515 1.00 95.62 92 VAL A C 1
ATOM 699 O O . VAL A 1 92 ? -6.025 34.467 -7.202 1.00 95.62 92 VAL A O 1
ATOM 702 N N . SER A 1 93 ? -8.179 34.628 -7.793 1.00 94.62 93 SER A N 1
ATOM 703 C CA . SER A 1 93 ? -8.271 36.084 -7.707 1.00 94.62 93 SER A CA 1
ATOM 704 C C . SER A 1 93 ? -9.267 36.486 -6.623 1.00 94.62 93 SER A C 1
ATOM 706 O O . SER A 1 93 ? -10.417 36.056 -6.648 1.00 94.62 93 SER A O 1
ATOM 708 N N . VAL A 1 94 ? -8.858 37.337 -5.678 1.00 95.12 94 VAL A N 1
ATOM 709 C CA . VAL A 1 94 ? -9.710 37.814 -4.572 1.00 95.12 94 VAL A CA 1
ATOM 710 C C . VAL A 1 94 ? -9.956 39.311 -4.731 1.00 95.12 94 VAL A C 1
ATOM 712 O O . VAL A 1 94 ? -9.018 40.105 -4.751 1.00 95.12 94 VAL A O 1
ATOM 715 N N . ASN A 1 95 ? -11.220 39.719 -4.866 1.00 92.56 95 ASN A N 1
ATOM 716 C CA . ASN A 1 95 ? -11.639 41.110 -5.094 1.00 92.56 95 ASN A CA 1
ATOM 717 C C . ASN A 1 95 ? -10.862 41.812 -6.236 1.00 92.56 95 ASN A C 1
ATOM 719 O O . ASN A 1 95 ? -10.433 42.960 -6.096 1.00 92.56 95 ASN A O 1
ATOM 723 N N . ASN A 1 96 ? -10.686 41.125 -7.371 1.00 88.00 96 ASN A N 1
ATOM 724 C CA . ASN A 1 96 ? -9.881 41.553 -8.531 1.00 88.00 96 ASN A CA 1
ATOM 725 C C . ASN A 1 96 ? -8.362 41.680 -8.275 1.00 88.00 96 ASN A C 1
ATOM 727 O O . ASN A 1 96 ? -7.666 42.337 -9.047 1.00 88.00 96 ASN A O 1
ATOM 731 N N . THR A 1 97 ? -7.839 41.074 -7.205 1.00 91.94 97 THR A N 1
ATOM 732 C CA . THR A 1 97 ? -6.394 40.901 -6.987 1.00 91.94 97 THR A CA 1
ATOM 733 C C . THR A 1 97 ? -6.025 39.447 -7.250 1.00 91.94 97 THR A C 1
ATOM 735 O O . THR A 1 97 ? -6.402 38.574 -6.470 1.00 91.94 97 THR A O 1
ATOM 738 N N . THR A 1 98 ? -5.308 39.190 -8.341 1.00 92.38 98 THR A N 1
ATOM 739 C CA . THR A 1 98 ? -4.778 37.862 -8.683 1.00 92.38 98 THR A CA 1
ATOM 740 C C . THR A 1 98 ? -3.681 37.454 -7.705 1.00 92.38 98 THR A C 1
ATOM 742 O O . THR A 1 98 ? -2.807 38.259 -7.374 1.00 92.38 98 THR A O 1
ATOM 745 N N . LEU A 1 99 ? -3.744 36.214 -7.219 1.00 90.19 99 LEU A N 1
ATOM 746 C CA . LEU A 1 99 ? -2.724 35.611 -6.368 1.00 90.19 99 LEU A CA 1
ATOM 747 C C . LEU A 1 99 ? -1.747 34.813 -7.235 1.00 90.19 99 LEU A C 1
ATOM 749 O O . LEU A 1 99 ? -2.158 33.999 -8.057 1.00 90.19 99 LEU A O 1
ATOM 753 N N . GLU A 1 100 ? -0.455 35.052 -7.024 1.00 87.12 100 GLU A N 1
ATOM 754 C CA . GLU A 1 100 ? 0.646 34.445 -7.775 1.00 87.12 100 GLU A CA 1
ATOM 755 C C . GLU A 1 100 ? 1.590 33.691 -6.820 1.00 87.12 100 GLU A C 1
ATOM 757 O O . GLU A 1 100 ? 1.827 34.176 -5.707 1.00 87.12 100 GLU A O 1
ATOM 762 N N . PRO A 1 101 ? 2.188 32.558 -7.235 1.00 89.44 101 PRO A N 1
ATOM 763 C CA . PRO A 1 101 ? 2.013 31.895 -8.530 1.00 89.44 101 PRO A CA 1
ATOM 764 C C . PRO A 1 101 ? 0.710 31.083 -8.613 1.00 89.44 101 PRO A C 1
ATOM 766 O O . PRO A 1 101 ? 0.183 30.637 -7.591 1.00 89.44 101 PRO A O 1
ATOM 769 N N . ARG A 1 102 ? 0.243 30.804 -9.838 1.00 93.25 102 ARG A N 1
ATOM 770 C CA . ARG A 1 102 ? -0.769 29.757 -10.079 1.00 93.25 102 ARG A CA 1
ATOM 771 C C . ARG A 1 102 ? -0.322 28.407 -9.511 1.00 93.25 102 ARG A C 1
ATOM 773 O O . ARG A 1 102 ? 0.842 28.025 -9.634 1.00 93.25 102 ARG A O 1
ATOM 780 N N . GLN A 1 103 ? -1.264 27.665 -8.941 1.00 90.31 103 GLN A N 1
ATOM 781 C CA . GLN A 1 103 ? -1.024 26.368 -8.309 1.00 90.31 103 GLN A CA 1
ATOM 782 C C . GLN A 1 103 ? -1.283 25.246 -9.317 1.00 90.31 103 GLN A C 1
ATOM 784 O O . GLN A 1 103 ? -2.367 25.184 -9.887 1.00 90.31 103 GLN A O 1
ATOM 789 N N . ALA A 1 104 ? -0.321 24.354 -9.557 1.00 87.81 104 ALA A N 1
ATOM 790 C CA . ALA A 1 104 ? -0.584 23.152 -10.352 1.00 87.81 104 ALA A CA 1
ATOM 791 C C . ALA A 1 104 ? -1.605 22.261 -9.622 1.00 87.81 104 ALA A C 1
ATOM 793 O O . ALA A 1 104 ? -1.480 22.056 -8.413 1.00 87.81 104 ALA A O 1
ATOM 794 N N . LEU A 1 105 ? -2.600 21.728 -10.336 1.00 85.62 105 LEU A N 1
ATOM 795 C CA . LEU A 1 105 ? -3.478 20.704 -9.772 1.00 85.62 105 LEU A CA 1
ATOM 796 C C . LEU A 1 105 ? -2.692 19.398 -9.588 1.00 85.62 105 LEU A C 1
ATOM 798 O O . LEU A 1 105 ? -1.967 18.976 -10.489 1.00 85.62 105 LEU A O 1
ATOM 802 N N . SER A 1 106 ? -2.850 18.768 -8.424 1.00 77.56 106 SER A N 1
ATOM 803 C CA . SER A 1 106 ? -2.284 17.455 -8.089 1.00 77.56 106 SER A CA 1
ATOM 804 C C . SER A 1 106 ? -3.209 16.306 -8.525 1.00 77.56 106 SER A C 1
ATOM 806 O O . SER A 1 106 ? -4.236 16.532 -9.162 1.00 77.56 106 SER A O 1
ATOM 808 N N . SER A 1 107 ? -2.849 15.061 -8.200 1.00 70.75 107 SER A N 1
ATOM 809 C CA . SER A 1 107 ? -3.509 13.823 -8.655 1.00 70.75 107 SER A CA 1
ATOM 810 C C . SER A 1 107 ? -5.004 13.704 -8.315 1.00 70.75 107 SER A C 1
ATOM 812 O O . SER A 1 107 ? -5.772 13.217 -9.143 1.00 70.75 107 SER A O 1
ATOM 814 N N . ALA A 1 108 ? -5.449 14.154 -7.137 1.00 71.44 108 ALA A N 1
ATOM 815 C CA . ALA A 1 108 ? -6.822 13.933 -6.661 1.00 71.44 108 ALA A CA 1
ATOM 816 C C . ALA A 1 108 ? -7.933 14.527 -7.573 1.00 71.44 108 ALA A C 1
ATOM 818 O O . ALA A 1 108 ? -8.904 13.817 -7.854 1.00 71.44 108 ALA A O 1
ATOM 819 N N . PRO A 1 109 ? -7.812 15.767 -8.099 1.00 66.94 109 PRO A N 1
ATOM 820 C CA . PRO A 1 109 ? -8.663 16.276 -9.180 1.00 66.94 109 PRO A CA 1
ATOM 821 C C . PRO A 1 109 ? -8.762 15.367 -10.416 1.00 66.94 109 PRO A C 1
ATOM 823 O O . PRO A 1 109 ? -9.859 15.180 -10.939 1.00 66.94 109 PRO A O 1
ATOM 826 N N . TYR A 1 110 ? -7.651 14.781 -10.876 1.00 65.50 110 TYR A N 1
ATOM 827 C CA . TYR A 1 110 ? -7.634 13.913 -12.063 1.00 65.50 110 TYR A CA 1
ATOM 828 C C . TYR A 1 110 ? -8.243 12.534 -11.780 1.00 65.50 110 TYR A C 1
ATOM 830 O O . TYR A 1 110 ? -8.990 12.013 -12.606 1.00 65.50 110 TYR A O 1
ATOM 838 N N . ALA A 1 111 ? -8.007 11.972 -10.589 1.00 66.31 111 ALA A N 1
ATOM 839 C CA . ALA A 1 111 ? -8.612 10.711 -10.154 1.00 66.31 111 ALA A CA 1
ATOM 840 C C . ALA A 1 111 ? -10.152 10.791 -10.086 1.00 66.31 111 ALA A C 1
ATOM 842 O O . ALA A 1 111 ? -10.849 9.826 -10.382 1.00 66.31 111 ALA A O 1
ATOM 843 N N . ARG A 1 112 ? -10.716 11.967 -9.776 1.00 62.28 112 ARG A N 1
ATOM 844 C CA . ARG A 1 112 ? -12.175 12.200 -9.805 1.00 62.28 112 ARG A CA 1
ATOM 845 C C . ARG A 1 112 ? -12.768 12.227 -11.224 1.00 62.28 112 ARG A C 1
ATOM 847 O O . ARG A 1 112 ? -13.989 12.209 -11.347 1.00 62.28 112 ARG A O 1
ATOM 854 N N . ALA A 1 113 ? -11.936 12.256 -12.268 1.00 61.81 113 ALA A N 1
ATOM 855 C CA . ALA A 1 113 ? -12.348 12.206 -13.671 1.00 61.81 113 ALA A CA 1
ATOM 856 C C . ALA A 1 113 ? -12.130 10.827 -14.337 1.00 61.81 113 ALA A C 1
ATOM 858 O O . ALA A 1 113 ? -12.458 10.673 -15.514 1.00 61.81 113 ALA A O 1
ATOM 859 N N . SER A 1 114 ? -11.598 9.813 -13.637 1.00 60.00 114 SER A N 1
ATOM 860 C CA . SER A 1 114 ? -11.387 8.486 -14.235 1.00 60.00 114 SER A CA 1
ATOM 861 C C . SER A 1 114 ? -12.681 7.666 -14.300 1.00 60.00 114 SER A C 1
ATOM 863 O O . SER A 1 114 ? -13.008 6.922 -13.379 1.00 60.00 114 SER A O 1
ATOM 865 N N . GLU A 1 115 ? -13.400 7.781 -15.419 1.00 54.53 115 GLU A N 1
ATOM 866 C CA . GLU A 1 115 ? -14.598 6.974 -15.717 1.00 54.53 115 GLU A CA 1
ATOM 867 C C . GLU A 1 115 ? -14.256 5.503 -16.048 1.00 54.53 115 GLU A C 1
ATOM 869 O O . GLU A 1 115 ? -15.049 4.604 -15.773 1.00 54.53 115 GLU A O 1
ATOM 874 N N . PHE A 1 116 ? -13.061 5.235 -16.597 1.00 57.66 116 PHE A N 1
ATOM 875 C CA . PHE A 1 116 ? -12.611 3.890 -16.983 1.00 57.66 116 PHE A CA 1
ATOM 876 C C . PHE A 1 116 ? -11.113 3.679 -16.721 1.00 57.66 116 PHE A C 1
ATOM 878 O O . PHE A 1 116 ? -10.290 4.528 -17.076 1.00 57.66 116 PHE A O 1
ATOM 885 N N . ALA A 1 117 ? -10.743 2.505 -16.202 1.00 59.06 117 ALA A N 1
ATOM 886 C CA . ALA A 1 117 ? -9.357 2.042 -16.199 1.00 59.06 117 ALA A CA 1
ATOM 887 C C . ALA A 1 117 ? -8.925 1.681 -17.632 1.00 59.06 117 ALA A C 1
ATOM 889 O O . ALA A 1 117 ? -9.599 0.902 -18.309 1.00 59.06 117 ALA A O 1
ATOM 890 N N . ARG A 1 118 ? -7.813 2.254 -18.113 1.00 51.72 118 ARG A N 1
ATOM 891 C CA . ARG A 1 118 ? -7.283 1.972 -19.465 1.00 51.72 118 ARG A CA 1
ATOM 892 C C . ARG A 1 118 ? -6.373 0.745 -19.511 1.00 51.72 118 ARG A C 1
ATOM 894 O O . ARG A 1 118 ? -6.358 0.064 -20.528 1.00 51.72 118 ARG A O 1
ATOM 901 N N . ASN A 1 119 ? -5.667 0.476 -18.416 1.00 53.09 119 ASN A N 1
ATOM 902 C CA . ASN A 1 119 ? -4.836 -0.702 -18.197 1.00 53.09 119 ASN A CA 1
ATOM 903 C C . ASN A 1 119 ? -5.166 -1.275 -16.813 1.00 53.09 119 ASN A C 1
ATOM 905 O O . ASN A 1 119 ? -5.486 -0.517 -15.896 1.00 53.09 119 ASN A O 1
ATOM 909 N N . VAL A 1 120 ? -5.066 -2.594 -16.678 1.00 60.19 120 VAL A N 1
ATOM 910 C CA . VAL A 1 120 ? -5.047 -3.309 -15.398 1.00 60.19 120 VAL A CA 1
ATOM 911 C C . VAL A 1 120 ? -3.918 -4.325 -15.514 1.00 60.19 120 VAL A C 1
ATOM 913 O O . VAL A 1 120 ? -3.956 -5.176 -16.402 1.00 60.19 120 VAL A O 1
ATOM 916 N N . GLU A 1 121 ? -2.902 -4.192 -14.670 1.00 46.81 121 GLU A N 1
ATOM 917 C CA . GLU A 1 121 ? -1.682 -4.994 -14.706 1.00 46.81 121 GLU A CA 1
ATOM 918 C C . GLU A 1 121 ? -1.427 -5.552 -13.302 1.00 46.81 121 GLU A C 1
ATOM 920 O O . GLU A 1 121 ? -1.354 -4.801 -12.334 1.00 46.81 121 GLU A O 1
ATOM 925 N N . GLY A 1 122 ? -1.382 -6.882 -13.188 1.00 49.16 122 GLY A N 1
ATOM 926 C CA . GLY A 1 122 ? -1.367 -7.582 -11.899 1.00 49.16 122 GLY A CA 1
ATOM 927 C C . GLY A 1 122 ? -2.720 -7.617 -11.161 1.00 49.16 122 GLY A C 1
ATOM 928 O O . GLY A 1 122 ? -3.729 -7.075 -11.612 1.00 49.16 122 GLY A O 1
ATOM 929 N N . GLY A 1 123 ? -2.727 -8.294 -10.007 1.00 58.97 123 GLY A N 1
ATOM 930 C CA . GLY A 1 123 ? -3.854 -8.323 -9.064 1.00 58.97 123 GLY A CA 1
ATOM 931 C C . GLY A 1 123 ? -5.037 -9.242 -9.416 1.00 58.97 123 GLY A C 1
ATOM 932 O O . GLY A 1 123 ? -5.041 -9.969 -10.410 1.00 58.97 123 GLY A O 1
ATOM 933 N N . ILE A 1 124 ? -6.058 -9.213 -8.550 1.00 60.50 124 ILE A N 1
ATOM 934 C CA . ILE A 1 124 ? -7.344 -9.908 -8.723 1.00 60.50 124 ILE A CA 1
ATOM 935 C C . ILE A 1 124 ? -8.406 -8.877 -9.118 1.00 60.50 124 ILE A C 1
ATOM 937 O O . ILE A 1 124 ? -8.628 -7.903 -8.402 1.00 60.50 124 ILE A O 1
ATOM 941 N N . VAL A 1 125 ? -9.103 -9.108 -10.233 1.00 70.12 125 VAL A N 1
ATOM 942 C CA . VAL A 1 125 ? -10.171 -8.218 -10.715 1.00 70.12 125 VAL A CA 1
ATOM 943 C C . VAL A 1 125 ? -11.541 -8.765 -10.315 1.00 70.12 125 VAL A C 1
ATOM 945 O O . VAL A 1 125 ? -12.051 -9.700 -10.931 1.00 70.12 125 VAL A O 1
ATOM 948 N N . ASN A 1 126 ? -12.169 -8.143 -9.318 1.00 70.38 126 ASN A N 1
ATOM 949 C CA . ASN A 1 126 ? -13.537 -8.454 -8.888 1.00 70.38 126 ASN A CA 1
ATOM 950 C C . ASN A 1 126 ? -14.577 -7.787 -9.812 1.00 70.38 126 ASN A C 1
ATOM 952 O O . ASN A 1 126 ? -15.235 -6.815 -9.443 1.00 70.38 126 ASN A O 1
ATOM 956 N N . GLY A 1 127 ? -14.697 -8.291 -11.043 1.00 71.88 127 GLY A N 1
ATOM 957 C CA . GLY A 1 127 ? -15.688 -7.843 -12.027 1.00 71.88 127 GLY A CA 1
ATOM 958 C C . GLY A 1 127 ? -16.961 -8.694 -12.017 1.00 71.88 127 GLY A C 1
ATOM 959 O O . GLY A 1 127 ? -16.889 -9.912 -11.890 1.00 71.88 127 GLY A O 1
ATOM 960 N N . ALA A 1 128 ? -18.127 -8.064 -12.200 1.00 79.88 128 ALA A N 1
ATOM 961 C CA . ALA A 1 128 ? -19.400 -8.783 -12.329 1.00 79.88 128 ALA A CA 1
ATOM 962 C C . ALA A 1 128 ? -19.508 -9.559 -13.655 1.00 79.88 128 ALA A C 1
ATOM 964 O O . ALA A 1 128 ? -20.037 -10.660 -13.682 1.00 79.88 128 ALA A O 1
ATOM 965 N N . GLU A 1 129 ? -18.994 -8.997 -14.750 1.00 86.62 129 GLU A N 1
ATOM 966 C CA . GLU A 1 129 ? -18.933 -9.635 -16.068 1.00 86.62 129 GLU A CA 1
ATOM 967 C C . GLU A 1 129 ? -17.595 -9.300 -16.732 1.00 86.62 129 GLU A C 1
ATOM 969 O O . GLU A 1 129 ? -17.043 -8.216 -16.524 1.00 86.62 129 GLU A O 1
ATOM 974 N N . LEU A 1 130 ? -17.091 -10.202 -17.576 1.00 85.44 130 LEU A N 1
ATOM 975 C CA . LEU A 1 130 ? -15.916 -9.955 -18.414 1.00 85.44 130 LEU A CA 1
ATOM 976 C C . LEU A 1 130 ? -16.318 -10.069 -19.883 1.00 85.44 130 LEU A C 1
ATOM 978 O O . LEU A 1 130 ? -16.951 -11.046 -20.279 1.00 85.44 130 LEU A O 1
ATOM 982 N N . SER A 1 131 ? -15.917 -9.099 -20.705 1.00 87.12 131 SER A N 1
ATOM 983 C CA . SER A 1 131 ? -16.133 -9.109 -22.156 1.00 87.12 131 SER A CA 1
ATOM 984 C C . SER A 1 131 ? -14.843 -8.799 -22.909 1.00 87.12 131 SER A C 1
ATOM 986 O O . SER A 1 131 ? -14.141 -7.850 -22.572 1.00 87.12 131 SER A O 1
ATOM 988 N N . VAL A 1 132 ? -14.556 -9.547 -23.977 1.00 81.88 132 VAL A N 1
ATOM 989 C CA . VAL A 1 132 ? -13.392 -9.328 -24.852 1.00 81.88 132 VAL A CA 1
ATOM 990 C C . VAL A 1 132 ? -13.889 -8.924 -26.236 1.00 81.88 132 VAL A C 1
ATOM 992 O O . VAL A 1 132 ? -14.654 -9.653 -26.864 1.00 81.88 132 VAL A O 1
ATOM 995 N N . ASN A 1 133 ? -13.479 -7.747 -26.721 1.00 80.69 133 ASN A N 1
ATOM 996 C CA . ASN A 1 133 ? -13.932 -7.173 -28.000 1.00 80.69 133 ASN A CA 1
ATOM 997 C C . ASN A 1 133 ? -15.472 -7.130 -28.163 1.00 80.69 133 ASN A C 1
ATOM 999 O O . ASN A 1 133 ? -15.997 -7.324 -29.258 1.00 80.69 133 ASN A O 1
ATOM 1003 N N . GLY A 1 134 ? -16.202 -6.894 -27.065 1.00 80.25 134 GLY A N 1
ATOM 1004 C CA . GLY A 1 134 ? -17.671 -6.851 -27.046 1.00 80.25 134 GLY A CA 1
ATOM 1005 C C . GLY A 1 134 ? -18.369 -8.218 -27.073 1.00 80.25 134 GLY A C 1
ATOM 1006 O O . GLY A 1 134 ? -19.593 -8.267 -27.165 1.00 80.25 134 GLY A O 1
ATOM 1007 N N . VAL A 1 135 ? -17.621 -9.322 -26.989 1.00 84.88 135 VAL A N 1
ATOM 1008 C CA . VAL A 1 135 ? -18.165 -10.665 -26.749 1.00 84.88 135 VAL A CA 1
ATOM 1009 C C . VAL A 1 135 ? -18.127 -10.926 -25.247 1.00 84.88 135 VAL A C 1
ATOM 1011 O O . VAL A 1 135 ? -17.053 -10.836 -24.656 1.00 84.88 135 VAL A O 1
ATOM 1014 N N . LEU A 1 136 ? -19.271 -11.256 -24.639 1.00 86.19 136 LEU A N 1
ATOM 1015 C CA . LEU A 1 136 ? -19.329 -11.687 -23.239 1.00 86.19 136 LEU A CA 1
ATOM 1016 C C . LEU A 1 136 ? -18.554 -12.998 -23.082 1.00 86.19 136 LEU A C 1
ATOM 1018 O O . LEU A 1 136 ? -18.763 -13.937 -23.853 1.00 86.19 136 LEU A O 1
ATOM 1022 N N . VAL A 1 137 ? -17.651 -13.046 -22.104 1.00 89.44 137 VAL A N 1
ATOM 1023 C CA . VAL A 1 137 ? -16.794 -14.206 -21.853 1.00 89.44 137 VAL A CA 1
ATOM 1024 C C . VAL A 1 137 ? -16.985 -14.815 -20.461 1.00 89.44 137 VAL A C 1
ATOM 1026 O O . VAL A 1 137 ? -17.047 -16.039 -20.363 1.00 89.44 137 VAL A O 1
ATOM 1029 N N . VAL A 1 138 ? -17.194 -13.999 -19.422 1.00 89.81 138 VAL A N 1
ATOM 1030 C CA . VAL A 1 138 ? -17.654 -14.442 -18.089 1.00 89.81 138 VAL A CA 1
ATOM 1031 C C . VAL A 1 138 ? -18.957 -13.720 -17.762 1.00 89.81 138 VAL A C 1
ATOM 1033 O O . VAL A 1 138 ? -19.016 -12.501 -17.925 1.00 89.81 138 VAL A O 1
ATOM 1036 N N . ASP A 1 139 ? -19.984 -14.459 -17.340 1.00 89.75 139 ASP A N 1
ATOM 1037 C CA . ASP A 1 139 ? -21.302 -13.913 -16.987 1.00 89.75 139 ASP A CA 1
ATOM 1038 C C . ASP A 1 139 ? -21.415 -13.463 -15.518 1.00 89.75 139 ASP A C 1
ATOM 1040 O O . ASP A 1 139 ? -20.550 -13.761 -14.692 1.00 89.75 139 ASP A O 1
ATOM 1044 N N . GLY A 1 140 ? -22.534 -12.806 -15.185 1.00 85.19 140 GLY A N 1
ATOM 1045 C CA . GLY A 1 140 ? -22.874 -12.333 -13.835 1.00 85.19 140 GLY A CA 1
ATOM 1046 C C . GLY A 1 140 ? -22.940 -13.396 -12.728 1.00 85.19 140 GLY A C 1
ATOM 1047 O O . GLY A 1 140 ? -23.149 -13.043 -11.570 1.00 85.19 140 GLY A O 1
ATOM 1048 N N . ASN A 1 141 ? -22.785 -14.682 -13.059 1.00 85.44 141 ASN A N 1
ATOM 1049 C CA . ASN A 1 141 ? -22.726 -15.797 -12.113 1.00 85.44 141 ASN A CA 1
ATOM 1050 C C . ASN A 1 141 ? -21.309 -16.399 -12.018 1.00 85.44 141 ASN A C 1
ATOM 1052 O O . ASN A 1 141 ? -21.142 -17.480 -11.451 1.00 85.44 141 ASN A O 1
ATOM 1056 N N . GLY A 1 142 ? -20.300 -15.756 -12.619 1.00 82.06 142 GLY A N 1
ATOM 1057 C CA . GLY A 1 142 ? -18.926 -16.256 -12.696 1.00 82.06 142 GLY A CA 1
ATOM 1058 C C . GLY A 1 142 ? -18.731 -17.418 -13.678 1.00 82.06 142 GLY A C 1
ATOM 1059 O O . GLY A 1 142 ? -17.693 -18.077 -13.646 1.00 82.06 142 GLY A O 1
ATOM 1060 N N . SER A 1 143 ? -19.707 -17.709 -14.545 1.00 85.94 143 SER A N 1
ATOM 1061 C CA . SER A 1 143 ? -19.626 -18.825 -15.493 1.00 85.94 143 SER A CA 1
ATOM 1062 C C . SER A 1 143 ? -18.943 -18.414 -16.796 1.00 85.94 143 SER A C 1
ATOM 1064 O O . SER A 1 143 ? -19.222 -17.354 -17.358 1.00 85.94 143 SER A O 1
ATOM 1066 N N . TRP A 1 144 ? -18.080 -19.286 -17.327 1.00 86.56 144 TRP A N 1
ATOM 1067 C CA . TRP A 1 144 ? -17.496 -19.096 -18.656 1.00 86.56 144 TRP A CA 1
ATOM 1068 C C . TRP A 1 144 ? -18.558 -19.304 -19.744 1.00 86.56 144 TRP A C 1
ATOM 1070 O O . TRP A 1 144 ? -19.040 -20.417 -19.958 1.00 86.56 144 TRP A O 1
ATOM 1080 N N . VAL A 1 145 ? -18.899 -18.222 -20.442 1.00 89.19 145 VAL A N 1
ATOM 1081 C CA . VAL A 1 145 ? -19.879 -18.176 -21.544 1.00 89.19 145 VAL A CA 1
ATOM 1082 C C . VAL A 1 145 ? -19.250 -17.771 -22.881 1.00 89.19 145 VAL A C 1
ATOM 1084 O O . VAL A 1 145 ? -19.925 -17.760 -23.912 1.00 89.19 145 VAL A O 1
ATOM 1087 N N . GLY A 1 146 ? -17.954 -17.448 -22.872 1.00 84.12 146 GLY A N 1
ATOM 1088 C CA . GLY A 1 146 ? -17.190 -17.082 -24.057 1.00 84.12 146 GLY A CA 1
ATOM 1089 C C . GLY A 1 146 ? -16.983 -18.240 -25.039 1.00 84.12 146 GLY A C 1
ATOM 1090 O O . GLY A 1 146 ? -17.273 -19.399 -24.727 1.00 84.12 146 GLY A O 1
ATOM 1091 N N . PRO A 1 147 ? -16.439 -17.954 -26.238 1.00 79.50 147 PRO A N 1
ATOM 1092 C CA . PRO A 1 147 ? -16.096 -18.984 -27.210 1.00 79.50 147 PRO A CA 1
ATOM 1093 C C . PRO A 1 147 ? -15.226 -20.069 -26.572 1.00 79.50 147 PRO A C 1
ATOM 1095 O O . PRO A 1 147 ? -14.227 -19.767 -25.916 1.00 79.50 147 PRO A O 1
ATOM 1098 N N . THR A 1 148 ? -15.596 -21.335 -26.760 1.00 68.81 148 THR A N 1
ATOM 1099 C CA . THR A 1 148 ? -14.820 -22.460 -26.239 1.00 68.81 148 THR A CA 1
ATOM 1100 C C . THR A 1 148 ? -13.425 -22.426 -26.856 1.00 68.81 148 THR A C 1
ATOM 1102 O O . THR A 1 148 ? -13.289 -22.499 -28.080 1.00 68.81 148 THR A O 1
ATOM 1105 N N . ILE A 1 149 ? -12.388 -22.319 -26.023 1.00 62.97 149 ILE A N 1
ATOM 1106 C CA . ILE A 1 149 ? -11.007 -22.463 -26.485 1.00 62.97 149 ILE A CA 1
ATOM 1107 C C . ILE A 1 149 ? -10.873 -23.892 -27.007 1.00 62.97 149 ILE A C 1
ATOM 1109 O O . ILE A 1 149 ? -11.012 -24.851 -26.248 1.00 62.97 149 ILE A O 1
ATOM 1113 N N . ALA A 1 150 ? -10.652 -24.035 -28.312 1.00 59.16 150 ALA A N 1
ATOM 1114 C CA . ALA A 1 150 ? -10.430 -25.330 -28.930 1.00 59.16 150 ALA A CA 1
ATOM 1115 C C . ALA A 1 150 ? -9.046 -25.844 -28.515 1.00 59.16 150 ALA A C 1
ATOM 1117 O O . ALA A 1 150 ? -8.039 -25.526 -29.145 1.00 59.16 150 ALA A O 1
ATOM 1118 N N . THR A 1 151 ? -8.997 -26.627 -27.439 1.00 58.12 151 THR A N 1
ATOM 1119 C CA . THR A 1 151 ? -7.825 -27.425 -27.088 1.00 58.12 151 THR A CA 1
ATOM 1120 C C . THR A 1 151 ? -7.629 -28.491 -28.159 1.00 58.12 151 THR A C 1
ATOM 1122 O O . THR A 1 151 ? -8.363 -29.477 -28.228 1.00 58.12 151 THR A O 1
ATOM 1125 N N . GLU A 1 152 ? -6.642 -28.297 -29.033 1.00 62.28 152 GLU A N 1
ATOM 1126 C CA . GLU A 1 152 ? -6.259 -29.354 -29.964 1.00 62.28 152 GLU A CA 1
ATOM 1127 C C . GLU A 1 152 ? -5.661 -30.526 -29.176 1.00 62.28 152 GLU A C 1
ATOM 1129 O O . GLU A 1 152 ? -4.774 -30.333 -28.343 1.00 62.28 152 GLU A O 1
ATOM 1134 N N . TRP A 1 153 ? -6.111 -31.751 -29.467 1.00 59.69 153 TRP A N 1
ATOM 1135 C CA . TRP A 1 153 ? -5.679 -32.982 -28.785 1.00 59.69 153 TRP A CA 1
ATOM 1136 C C . TRP A 1 153 ? -4.148 -33.138 -28.691 1.00 59.69 153 TRP A C 1
ATOM 1138 O O . TRP A 1 153 ? -3.642 -33.710 -27.730 1.00 59.69 153 TRP A O 1
ATOM 1148 N N . GLY A 1 154 ? -3.397 -32.583 -29.650 1.00 63.22 154 GLY A N 1
ATOM 1149 C CA . GLY A 1 154 ? -1.930 -32.583 -29.651 1.00 63.22 154 GLY A CA 1
ATOM 1150 C C . GLY A 1 154 ? -1.255 -31.676 -28.609 1.00 63.22 154 GLY A C 1
ATOM 1151 O O . GLY A 1 154 ? -0.031 -31.716 -28.504 1.00 63.22 154 GLY A O 1
ATOM 1152 N N . GLN A 1 155 ? -2.002 -30.860 -27.855 1.00 65.75 155 GLN A N 1
ATOM 1153 C CA . GLN A 1 155 ? -1.465 -30.001 -26.788 1.00 65.75 155 GLN A CA 1
ATOM 1154 C C . GLN A 1 155 ? -1.562 -30.621 -25.384 1.00 65.75 155 GLN A C 1
ATOM 1156 O O . GLN A 1 155 ? -0.990 -30.079 -24.438 1.00 65.75 155 GLN A O 1
ATOM 1161 N N . ILE A 1 156 ? -2.243 -31.761 -25.230 1.00 67.62 156 ILE A N 1
ATOM 1162 C CA . ILE A 1 156 ? -2.345 -32.469 -23.950 1.00 67.62 156 ILE A CA 1
ATOM 1163 C C . ILE A 1 156 ? -1.105 -33.356 -23.779 1.00 67.62 156 ILE A C 1
ATOM 1165 O O . ILE A 1 156 ? -0.916 -34.340 -24.493 1.00 67.62 156 ILE A O 1
ATOM 1169 N N . SER A 1 157 ? -0.242 -33.013 -22.823 1.00 65.25 157 SER A N 1
ATOM 1170 C CA . SER A 1 157 ? 0.892 -33.859 -22.446 1.00 65.25 157 SER A CA 1
ATOM 1171 C C . SER A 1 157 ? 0.466 -34.939 -21.442 1.00 65.25 157 SER A C 1
ATOM 1173 O O . SER A 1 157 ? -0.485 -34.766 -20.684 1.00 65.25 157 SER A O 1
ATOM 1175 N N . SER A 1 158 ? 1.200 -36.054 -21.406 1.00 70.56 158 SER A N 1
ATOM 1176 C CA . SER A 1 158 ? 0.985 -37.170 -20.461 1.00 70.56 158 SER A CA 1
ATOM 1177 C C . SER A 1 158 ? -0.286 -38.015 -20.667 1.00 70.56 158 SER A C 1
ATOM 1179 O O . SER A 1 158 ? -0.716 -38.689 -19.733 1.00 70.56 158 SER A O 1
ATOM 1181 N N . ILE A 1 159 ? -0.855 -38.047 -21.879 1.00 67.50 159 ILE A N 1
ATOM 1182 C CA . ILE A 1 159 ? -1.909 -39.015 -22.239 1.00 67.50 159 ILE A CA 1
ATOM 1183 C C . ILE A 1 159 ? -1.356 -40.452 -22.067 1.00 67.50 159 ILE A C 1
ATOM 1185 O O . ILE A 1 159 ? -0.309 -40.761 -22.650 1.00 67.50 159 ILE A O 1
ATOM 1189 N N . PRO A 1 160 ? -2.015 -41.338 -21.290 1.00 69.75 160 PRO A N 1
ATOM 1190 C CA . PRO A 1 160 ? -1.670 -42.758 -21.222 1.00 69.75 160 PRO A CA 1
ATOM 1191 C C . PRO A 1 160 ? -1.690 -43.412 -22.610 1.00 69.75 160 PRO A C 1
ATOM 1193 O O . PRO A 1 160 ? -2.513 -43.074 -23.455 1.00 69.75 160 PRO A O 1
ATOM 1196 N N . SER A 1 161 ? -0.791 -44.364 -22.870 1.00 68.12 161 SER A N 1
ATOM 1197 C CA . SER A 1 161 ? -0.641 -44.986 -24.203 1.00 68.12 161 SER A CA 1
ATOM 1198 C C . SER A 1 161 ? -1.904 -45.684 -24.724 1.00 68.12 161 SER A C 1
ATOM 1200 O O . SER A 1 161 ? -2.065 -45.869 -25.924 1.00 68.12 161 SER A O 1
ATOM 1202 N N . ASP A 1 162 ? -2.762 -46.070 -23.792 1.00 61.56 162 ASP A N 1
ATOM 1203 C CA . ASP A 1 162 ? -4.058 -46.728 -23.901 1.00 61.56 162 ASP A CA 1
ATOM 1204 C C . ASP A 1 162 ? -5.233 -45.754 -24.127 1.00 61.56 162 ASP A C 1
ATOM 1206 O O . ASP A 1 162 ? -6.365 -46.202 -24.259 1.00 61.56 162 ASP A O 1
ATOM 1210 N N . LEU A 1 163 ? -4.959 -44.445 -24.203 1.00 63.25 163 LEU A N 1
ATOM 1211 C CA . LEU A 1 163 ? -5.903 -43.371 -24.557 1.00 63.25 163 LEU A CA 1
ATOM 1212 C C . LEU A 1 163 ? -5.359 -42.473 -25.692 1.00 63.25 163 LEU A C 1
ATOM 1214 O O . LEU A 1 163 ? -5.851 -41.372 -25.926 1.00 63.25 163 LEU A O 1
ATOM 1218 N N . ALA A 1 164 ? -4.289 -42.905 -26.368 1.00 64.88 164 ALA A N 1
ATOM 1219 C CA . ALA A 1 164 ? -3.549 -42.107 -27.352 1.00 64.88 164 ALA A CA 1
ATOM 1220 C C . ALA A 1 164 ? -3.899 -42.429 -28.822 1.00 64.88 164 ALA A C 1
ATOM 1222 O O . ALA A 1 164 ? -3.284 -41.875 -29.735 1.00 64.88 164 ALA A O 1
ATOM 1223 N N . ASP A 1 165 ? -4.847 -43.337 -29.066 1.00 65.19 165 ASP A N 1
ATOM 1224 C CA . ASP A 1 165 ? -5.328 -43.742 -30.395 1.00 65.19 165 ASP A CA 1
ATOM 1225 C C . ASP A 1 165 ? -6.589 -42.989 -30.856 1.00 65.19 165 ASP A C 1
ATOM 1227 O O . ASP A 1 165 ? -6.850 -42.925 -32.061 1.00 65.19 165 ASP A O 1
ATOM 1231 N N . GLY A 1 166 ? -7.302 -42.339 -29.932 1.00 61.56 166 GLY A N 1
ATOM 1232 C CA . GLY A 1 166 ? -8.408 -41.432 -30.231 1.00 61.56 166 GLY A CA 1
ATOM 1233 C C . GLY A 1 166 ? -9.765 -42.110 -30.422 1.00 61.56 166 GLY A C 1
ATOM 1234 O O . GLY A 1 166 ? -10.619 -41.533 -31.102 1.00 61.56 166 GLY A O 1
ATOM 1235 N N . ASP A 1 167 ? -9.984 -43.299 -29.841 1.00 61.78 167 ASP A N 1
ATOM 1236 C CA . ASP A 1 167 ? -11.339 -43.800 -29.580 1.00 61.78 167 ASP A CA 1
ATOM 1237 C C . ASP A 1 167 ? -11.638 -43.919 -28.073 1.00 61.78 167 ASP A C 1
ATOM 1239 O O . ASP A 1 167 ? -11.054 -44.706 -27.340 1.00 61.78 167 ASP A O 1
ATOM 1243 N N . ASP A 1 168 ? -12.578 -43.094 -27.597 1.00 63.59 168 ASP A N 1
ATOM 1244 C CA . ASP A 1 168 ? -12.981 -43.036 -26.183 1.00 63.59 168 ASP A CA 1
ATOM 1245 C C . ASP A 1 168 ? -14.145 -44.010 -25.873 1.00 63.59 168 ASP A C 1
ATOM 1247 O O . ASP A 1 168 ? -14.905 -43.809 -24.920 1.00 63.59 168 ASP A O 1
ATOM 1251 N N . VAL A 1 169 ? -14.380 -45.027 -26.719 1.00 64.06 169 VAL A N 1
ATOM 1252 C CA . VAL A 1 169 ? -15.611 -45.840 -26.681 1.00 64.06 169 VAL A CA 1
ATOM 1253 C C . VAL A 1 169 ? -15.340 -47.323 -26.937 1.00 64.06 169 VAL A C 1
ATOM 1255 O O . VAL A 1 169 ? -15.300 -47.785 -28.076 1.00 64.06 169 VAL A O 1
ATOM 1258 N N . LEU A 1 170 ? -15.302 -48.107 -25.854 1.00 65.44 170 LEU A N 1
ATOM 1259 C CA . LEU A 1 170 ? -15.309 -49.569 -25.934 1.00 65.44 170 LEU A CA 1
ATOM 1260 C C . LEU A 1 170 ? -16.520 -50.069 -26.735 1.00 65.44 170 LEU A C 1
ATOM 1262 O O . LEU A 1 170 ? -17.671 -49.753 -26.426 1.00 65.44 170 LEU A O 1
ATOM 1266 N N . THR A 1 171 ? -16.268 -50.918 -27.731 1.00 72.00 171 THR A N 1
ATOM 1267 C CA . THR A 1 171 ? -17.338 -51.601 -28.464 1.00 72.00 171 THR A CA 1
ATOM 1268 C C . THR A 1 171 ? -18.086 -52.582 -27.559 1.00 72.00 171 THR A C 1
ATOM 1270 O O . THR A 1 171 ? -17.516 -53.161 -26.633 1.00 72.00 171 THR A O 1
ATOM 1273 N N . GLU A 1 172 ? -19.359 -52.837 -27.871 1.00 69.00 172 GLU A N 1
ATOM 1274 C CA . GLU A 1 172 ? -20.212 -53.801 -27.157 1.00 69.00 172 GLU A CA 1
ATOM 1275 C C . GLU A 1 172 ? -19.522 -55.171 -26.988 1.00 69.00 172 GLU A C 1
ATOM 1277 O O . GLU A 1 172 ? -19.517 -55.732 -25.898 1.00 69.00 172 GLU A O 1
ATOM 1282 N N . ALA A 1 173 ? -18.805 -55.640 -28.016 1.00 70.38 173 ALA A N 1
ATOM 1283 C CA . ALA A 1 173 ? -18.041 -56.889 -27.976 1.00 70.38 173 ALA A CA 1
ATOM 1284 C C . ALA A 1 173 ? -16.810 -56.859 -27.040 1.00 70.38 173 ALA A C 1
ATOM 1286 O O . ALA A 1 173 ? -16.438 -57.898 -26.491 1.00 70.38 173 ALA A O 1
ATOM 1287 N N . GLN A 1 174 ? -16.166 -55.701 -26.842 1.00 69.88 174 GLN A N 1
ATOM 1288 C CA . GLN A 1 174 ? -15.109 -55.547 -25.830 1.00 69.88 174 GLN A CA 1
ATOM 1289 C C . GLN A 1 174 ? -15.716 -55.577 -24.423 1.00 69.88 174 GLN A C 1
ATOM 1291 O O . GLN A 1 174 ? -15.212 -56.295 -23.562 1.00 69.88 174 GLN A O 1
ATOM 1296 N N . VAL A 1 175 ? -16.830 -54.867 -24.207 1.00 69.25 175 VAL A N 1
ATOM 1297 C CA . VAL A 1 175 ? -17.553 -54.849 -22.924 1.00 69.25 175 VAL A CA 1
ATOM 1298 C C . VAL A 1 175 ? -18.043 -56.252 -22.547 1.00 69.25 175 VAL A C 1
ATOM 1300 O O . VAL A 1 175 ? -17.761 -56.717 -21.444 1.00 69.25 175 VAL A O 1
ATOM 1303 N N . GLU A 1 176 ? -18.688 -56.976 -23.468 1.00 67.44 176 GLU A N 1
ATOM 1304 C CA . GLU A 1 176 ? -19.073 -58.378 -23.259 1.00 67.44 176 GLU A CA 1
ATOM 1305 C C . GLU A 1 176 ? -17.852 -59.260 -22.953 1.00 67.44 176 GLU A C 1
ATOM 1307 O O . GLU A 1 176 ? -17.869 -60.023 -21.986 1.00 67.44 176 GLU A O 1
ATOM 1312 N N . GLY A 1 177 ? -16.755 -59.106 -23.705 1.00 65.88 177 GLY A N 1
ATOM 1313 C CA . GLY A 1 177 ? -15.521 -59.875 -23.516 1.00 65.88 177 GLY A CA 1
ATOM 1314 C C . GLY A 1 177 ? -14.882 -59.736 -22.127 1.00 65.88 177 GLY A C 1
ATOM 1315 O O . GLY A 1 177 ? -14.282 -60.699 -21.639 1.00 65.88 177 GLY A O 1
ATOM 1316 N N . TYR A 1 178 ? -15.040 -58.580 -21.472 1.00 63.56 178 TYR A N 1
ATOM 1317 C CA . TYR A 1 178 ? -14.595 -58.360 -20.091 1.00 63.56 178 TYR A CA 1
ATOM 1318 C C . TYR A 1 178 ? -15.557 -58.933 -19.038 1.00 63.56 178 TYR A C 1
ATOM 1320 O O . TYR A 1 178 ? -15.114 -59.292 -17.947 1.00 63.56 178 TYR A O 1
ATOM 1328 N N . ILE A 1 179 ? -16.851 -59.064 -19.350 1.00 63.12 179 ILE A N 1
ATOM 1329 C CA . ILE A 1 179 ? -17.885 -59.505 -18.399 1.00 63.12 179 ILE A CA 1
ATOM 1330 C C . ILE A 1 179 ? -18.085 -61.033 -18.424 1.00 63.12 179 ILE A C 1
ATOM 1332 O O . ILE A 1 179 ? -18.377 -61.630 -17.390 1.00 63.12 179 ILE A O 1
ATOM 1336 N N . THR A 1 180 ? -17.910 -61.710 -19.566 1.00 53.62 180 THR A N 1
ATOM 1337 C CA . THR A 1 180 ? -18.330 -63.122 -19.717 1.00 53.62 180 THR A CA 1
ATOM 1338 C C . THR A 1 180 ? -17.304 -64.187 -19.306 1.00 53.62 180 THR A C 1
ATOM 1340 O O . THR A 1 180 ? -17.631 -65.372 -19.340 1.00 53.62 180 THR A O 1
ATOM 1343 N N . ASN A 1 181 ? -16.063 -63.823 -18.958 1.00 47.16 181 ASN A N 1
ATOM 1344 C CA . ASN A 1 181 ? -14.952 -64.787 -18.823 1.00 47.16 181 ASN A CA 1
ATOM 1345 C C . ASN A 1 181 ? -14.501 -65.116 -17.385 1.00 47.16 181 ASN A C 1
ATOM 1347 O O . ASN A 1 181 ? -13.562 -65.895 -17.209 1.00 47.16 181 ASN A O 1
ATOM 1351 N N . SER A 1 182 ? -15.133 -64.565 -16.346 1.00 53.06 182 SER A N 1
ATOM 1352 C CA . SER A 1 182 ? -14.885 -64.928 -14.937 1.00 53.06 182 SER A CA 1
ATOM 1353 C C . SER A 1 182 ? -16.038 -64.481 -14.028 1.00 53.06 182 SER A C 1
ATOM 1355 O O . SER A 1 182 ? -16.821 -63.625 -14.434 1.00 53.06 182 SER A O 1
ATOM 1357 N N . PRO A 1 183 ? -16.159 -65.019 -12.798 1.00 58.84 183 PRO A N 1
ATOM 1358 C CA . PRO A 1 183 ? -17.067 -64.466 -11.796 1.00 58.84 183 PRO A CA 1
ATOM 1359 C C . PRO A 1 183 ? -16.744 -62.989 -11.529 1.00 58.84 183 PRO A C 1
ATOM 1361 O O . PRO A 1 183 ? -15.592 -62.661 -11.238 1.00 58.84 183 PRO A O 1
ATOM 1364 N N . LEU A 1 184 ? -17.744 -62.105 -11.599 1.00 63.97 184 LEU A N 1
ATOM 1365 C CA . LEU A 1 184 ? -17.571 -60.712 -11.185 1.00 63.97 184 LEU A CA 1
ATOM 1366 C C . LEU A 1 184 ? -17.476 -60.628 -9.658 1.00 63.97 184 LEU A C 1
ATOM 1368 O O . LEU A 1 184 ? -18.424 -60.966 -8.948 1.00 63.97 184 LEU A O 1
ATOM 1372 N N . SER A 1 185 ? -16.358 -60.103 -9.161 1.00 59.56 185 SER A N 1
ATOM 1373 C CA . SER A 1 185 ? -16.246 -59.631 -7.781 1.00 59.56 185 SER A CA 1
ATOM 1374 C C . SER A 1 185 ? -17.019 -58.321 -7.636 1.00 59.56 185 SER A C 1
ATOM 1376 O O . SER A 1 185 ? -16.502 -57.251 -7.949 1.00 59.56 185 SER A O 1
ATOM 1378 N N . LEU A 1 186 ? -18.269 -58.410 -7.186 1.00 69.12 186 LEU A N 1
ATOM 1379 C CA . LEU A 1 186 ? -19.078 -57.244 -6.833 1.00 69.12 186 LEU A CA 1
ATOM 1380 C C . LEU A 1 186 ? -18.580 -56.652 -5.506 1.00 69.12 186 LEU A C 1
ATOM 1382 O O . LEU A 1 186 ? -18.244 -57.397 -4.584 1.00 69.12 186 LEU A O 1
ATOM 1386 N N . SER A 1 187 ? -18.528 -55.324 -5.399 1.00 62.16 187 SER A N 1
ATOM 1387 C CA . SER A 1 187 ? -18.147 -54.653 -4.153 1.00 62.16 187 SER A CA 1
ATOM 1388 C C . SER A 1 187 ? -19.243 -54.782 -3.093 1.00 62.16 187 SER A C 1
ATOM 1390 O O . SER A 1 187 ? -20.435 -54.889 -3.408 1.00 62.16 187 SER A O 1
ATOM 1392 N N . GLU A 1 188 ? -18.842 -54.737 -1.823 1.00 60.34 188 GLU A N 1
ATOM 1393 C CA . GLU A 1 188 ? -19.774 -54.652 -0.700 1.00 60.34 188 GLU A CA 1
ATOM 1394 C C . GLU A 1 188 ? -20.695 -53.431 -0.880 1.00 60.34 188 GLU A C 1
ATOM 1396 O O . GLU A 1 188 ? -20.240 -52.339 -1.219 1.00 60.34 188 GLU A O 1
ATOM 1401 N N . GLY A 1 189 ? -22.008 -53.636 -0.736 1.00 62.31 189 GLY A N 1
ATOM 1402 C CA . GLY A 1 189 ? -23.018 -52.613 -1.031 1.00 62.31 189 GLY A CA 1
ATOM 1403 C C . GLY A 1 189 ? -23.513 -52.558 -2.485 1.00 62.31 189 GLY A C 1
ATOM 1404 O O . GLY A 1 189 ? -24.362 -51.722 -2.787 1.00 62.31 189 GLY A O 1
ATOM 1405 N N . THR A 1 190 ? -23.068 -53.447 -3.385 1.00 74.44 190 THR A N 1
ATOM 1406 C CA . THR A 1 190 ? -23.671 -53.557 -4.730 1.00 74.44 190 THR A CA 1
ATOM 1407 C C . THR A 1 190 ? -25.171 -53.863 -4.627 1.00 74.44 190 THR A C 1
ATOM 1409 O O . THR A 1 190 ? -25.579 -54.814 -3.952 1.00 74.44 190 THR A O 1
ATOM 1412 N N . THR A 1 191 ? -26.000 -53.076 -5.323 1.00 68.81 191 THR A N 1
ATOM 1413 C CA . THR A 1 191 ? -27.458 -53.263 -5.367 1.00 68.81 191 THR A CA 1
ATOM 1414 C C . THR A 1 191 ? -27.956 -53.584 -6.774 1.00 68.81 191 THR A C 1
ATOM 1416 O O . THR A 1 191 ? -27.391 -53.130 -7.767 1.00 68.81 191 THR A O 1
ATOM 1419 N N . ILE A 1 192 ? -29.058 -54.331 -6.861 1.00 63.53 192 ILE A N 1
ATOM 1420 C CA . ILE A 1 192 ? -29.866 -54.462 -8.078 1.00 63.53 192 ILE A CA 1
ATOM 1421 C C . ILE A 1 192 ? -31.256 -53.916 -7.750 1.00 63.53 192 ILE A C 1
ATOM 1423 O O . ILE A 1 192 ? -31.864 -54.311 -6.757 1.00 63.53 192 ILE A O 1
ATOM 1427 N N . ALA A 1 193 ? -31.736 -52.956 -8.548 1.00 55.25 193 ALA A N 1
ATOM 1428 C CA . ALA A 1 193 ? -32.981 -52.217 -8.295 1.00 55.25 193 ALA A CA 1
ATOM 1429 C C . ALA A 1 193 ? -33.085 -51.622 -6.866 1.00 55.25 193 ALA A C 1
ATOM 1431 O O . ALA A 1 193 ? -34.161 -51.581 -6.273 1.00 55.25 193 ALA A O 1
ATOM 1432 N N . GLY A 1 194 ? -31.956 -51.176 -6.298 1.00 56.47 194 GLY A N 1
ATOM 1433 C CA . GLY A 1 194 ? -31.887 -50.595 -4.951 1.00 56.47 194 GLY A CA 1
ATOM 1434 C C . GLY A 1 194 ? -31.938 -51.606 -3.798 1.00 56.47 194 GLY A C 1
ATOM 1435 O O . GLY A 1 194 ? -31.972 -51.193 -2.644 1.00 56.47 194 GLY A O 1
ATOM 1436 N N . GLN A 1 195 ? -31.935 -52.914 -4.076 1.00 60.78 195 GLN A N 1
ATOM 1437 C CA . GLN A 1 195 ? -31.810 -53.969 -3.064 1.00 60.78 195 GLN A CA 1
ATOM 1438 C C . GLN A 1 195 ? -30.385 -54.531 -3.056 1.00 60.78 195 GLN A C 1
ATOM 1440 O O . GLN A 1 195 ? -29.847 -54.861 -4.113 1.00 60.78 195 GLN A O 1
ATOM 1445 N N . ALA A 1 196 ? -29.768 -54.633 -1.877 1.00 63.84 196 ALA A N 1
ATOM 1446 C CA . ALA A 1 196 ? -28.418 -55.173 -1.725 1.00 63.84 196 ALA A CA 1
ATOM 1447 C C . ALA A 1 196 ? -28.355 -56.657 -2.122 1.00 63.84 196 ALA A C 1
ATOM 1449 O O . ALA A 1 196 ? -29.225 -57.448 -1.752 1.00 63.84 196 ALA A O 1
ATOM 1450 N N . VAL A 1 197 ? -27.308 -57.047 -2.853 1.00 64.69 197 VAL A N 1
ATOM 1451 C CA . VAL A 1 197 ? -27.095 -58.445 -3.254 1.00 64.69 197 VAL A CA 1
ATOM 1452 C C . VAL A 1 197 ? -26.553 -59.236 -2.058 1.00 64.69 197 VAL A C 1
ATOM 1454 O O . VAL A 1 197 ? -25.356 -59.233 -1.779 1.00 64.69 197 VAL A O 1
ATOM 1457 N N . VAL A 1 198 ? -27.442 -59.909 -1.321 1.00 60.75 198 VAL A N 1
ATOM 1458 C CA . VAL A 1 198 ? -27.083 -60.677 -0.116 1.00 60.75 198 VAL A CA 1
ATOM 1459 C C . VAL A 1 198 ? -26.419 -62.005 -0.495 1.00 60.75 198 VAL A C 1
ATOM 1461 O O . VAL A 1 198 ? -27.086 -63.012 -0.727 1.00 60.75 198 VAL A O 1
ATOM 1464 N N . THR A 1 199 ? -25.086 -62.039 -0.518 1.00 58.75 199 THR A N 1
ATOM 1465 C CA . THR A 1 199 ? -24.310 -63.270 -0.741 1.00 58.75 199 THR A CA 1
ATOM 1466 C C . THR A 1 199 ? -24.073 -64.027 0.569 1.00 58.75 199 THR A C 1
ATOM 1468 O O . THR A 1 199 ? -22.975 -63.987 1.126 1.00 58.75 199 THR A O 1
ATOM 1471 N N . ASN A 1 200 ? -25.088 -64.727 1.086 1.00 49.56 200 ASN A N 1
ATOM 1472 C CA . ASN A 1 200 ? -24.911 -65.598 2.251 1.00 49.56 200 ASN A CA 1
ATOM 1473 C C . ASN A 1 200 ? -25.728 -66.896 2.133 1.00 49.56 200 ASN A C 1
ATOM 1475 O O . ASN A 1 200 ? -26.950 -66.849 2.056 1.00 49.56 200 ASN A O 1
ATOM 1479 N N . GLY A 1 201 ? -25.045 -68.047 2.155 1.00 56.31 201 GLY A N 1
ATOM 1480 C CA . GLY A 1 201 ? -25.647 -69.385 2.055 1.00 56.31 201 GLY A CA 1
ATOM 1481 C C . GLY A 1 201 ? -25.709 -69.939 0.625 1.00 56.31 201 GLY A C 1
ATOM 1482 O O . GLY A 1 201 ? -26.642 -69.668 -0.122 1.00 56.31 201 GLY A O 1
ATOM 1483 N N . GLY A 1 202 ? -24.719 -70.755 0.250 1.00 63.72 202 GLY A N 1
ATOM 1484 C CA . GLY A 1 202 ? -24.686 -71.430 -1.051 1.00 63.72 202 GLY A CA 1
ATOM 1485 C C . GLY A 1 202 ? -25.637 -72.625 -1.109 1.00 63.72 202 GLY A C 1
ATOM 1486 O O . GLY A 1 202 ? -25.279 -73.712 -0.657 1.00 63.72 202 GLY A O 1
ATOM 1487 N N . CYS A 1 203 ? -26.820 -72.423 -1.686 1.00 64.88 203 CYS A N 1
ATOM 1488 C CA . CYS A 1 203 ? -27.715 -73.505 -2.091 1.00 64.88 203 CYS A CA 1
ATOM 1489 C C . CYS A 1 203 ? -27.328 -74.072 -3.463 1.00 64.88 203 CYS A C 1
ATOM 1491 O O . CYS A 1 203 ? -26.625 -73.420 -4.239 1.00 64.88 203 CYS A O 1
ATOM 1493 N N . SER A 1 204 ? -27.756 -75.303 -3.752 1.00 67.56 204 SER A N 1
ATOM 1494 C CA . SER A 1 204 ? -27.519 -75.923 -5.059 1.00 67.56 204 SER A CA 1
ATOM 1495 C C . SER A 1 204 ? -28.349 -75.229 -6.144 1.00 67.56 204 SER A C 1
ATOM 1497 O O . SER A 1 204 ? -29.364 -74.599 -5.851 1.00 67.56 204 SER A O 1
ATOM 1499 N N . ASP A 1 205 ? -27.956 -75.379 -7.410 1.00 59.44 205 ASP A N 1
ATOM 1500 C CA . ASP A 1 205 ? -28.753 -74.888 -8.538 1.00 59.44 205 ASP A CA 1
ATOM 1501 C C . ASP A 1 205 ? -30.172 -75.497 -8.504 1.00 59.44 205 ASP A C 1
ATOM 1503 O O . ASP A 1 205 ? -30.335 -76.721 -8.529 1.00 59.44 205 ASP A O 1
ATOM 1507 N N . GLY A 1 206 ? -31.191 -74.639 -8.381 1.00 63.94 206 GLY A N 1
ATOM 1508 C CA . GLY A 1 206 ? -32.596 -75.020 -8.180 1.00 63.94 206 GLY A CA 1
ATOM 1509 C C . GLY A 1 206 ? -33.103 -75.070 -6.725 1.00 63.94 206 GLY A C 1
ATOM 1510 O O . GLY A 1 206 ? -34.277 -75.380 -6.524 1.00 63.94 206 GLY A O 1
ATOM 1511 N N . GLU A 1 207 ? -32.278 -74.755 -5.721 1.00 71.12 207 GLU A N 1
ATOM 1512 C CA . GLU A 1 207 ? -32.672 -74.660 -4.304 1.00 71.12 207 GLU A CA 1
ATOM 1513 C C . GLU A 1 207 ? -32.683 -73.202 -3.797 1.00 71.12 207 GLU A C 1
ATOM 1515 O O . GLU A 1 207 ? -31.895 -72.365 -4.232 1.00 71.12 207 GLU A O 1
ATOM 1520 N N . LEU A 1 208 ? -33.556 -72.906 -2.829 1.00 67.12 208 LEU A N 1
ATOM 1521 C CA . LEU A 1 208 ? -33.681 -71.610 -2.150 1.00 67.12 208 LEU A CA 1
ATOM 1522 C C . LEU A 1 208 ? -33.452 -71.762 -0.637 1.00 67.12 208 LEU A C 1
ATOM 1524 O O . LEU A 1 208 ? -33.621 -72.846 -0.078 1.00 67.12 208 LEU A O 1
ATOM 1528 N N . LEU A 1 209 ? -33.102 -70.668 0.044 1.00 69.12 209 LEU A N 1
ATOM 1529 C CA . LEU A 1 209 ? -33.034 -70.613 1.509 1.00 69.12 209 LEU A CA 1
ATOM 1530 C C . LEU A 1 209 ? -34.448 -70.588 2.110 1.00 69.12 209 LEU A C 1
ATOM 1532 O O . LEU A 1 209 ? -35.185 -69.620 1.943 1.00 69.12 209 LEU A O 1
ATOM 1536 N N . VAL A 1 210 ? -34.799 -71.637 2.853 1.00 69.88 210 VAL A N 1
ATOM 1537 C CA . VAL A 1 210 ? -36.081 -71.807 3.549 1.00 69.88 210 VAL A CA 1
ATOM 1538 C C . VAL A 1 210 ? -35.833 -71.856 5.061 1.00 69.88 210 VAL A C 1
ATOM 1540 O O . VAL A 1 210 ? -34.913 -72.531 5.532 1.00 69.88 210 VAL A O 1
ATOM 1543 N N . TYR A 1 211 ? -36.642 -71.142 5.848 1.00 63.28 211 TYR A N 1
ATOM 1544 C CA . TYR A 1 211 ? -36.530 -71.157 7.309 1.00 63.28 211 TYR A CA 1
ATOM 1545 C C . TYR A 1 211 ? -37.260 -72.365 7.910 1.00 63.28 211 TYR A C 1
ATOM 1547 O O . TYR A 1 211 ? -38.473 -72.520 7.765 1.00 63.28 211 TYR A O 1
ATOM 1555 N N . SER A 1 212 ? -36.526 -73.229 8.608 1.00 63.91 212 SER A N 1
ATOM 1556 C CA . SER A 1 212 ? -37.069 -74.425 9.248 1.00 63.91 212 SER A CA 1
ATOM 1557 C C . SER A 1 212 ? -37.567 -74.112 10.657 1.00 63.91 212 SER A C 1
ATOM 1559 O O . SER A 1 212 ? -36.773 -73.955 11.583 1.00 63.91 212 SER A O 1
ATOM 1561 N N . LEU A 1 213 ? -38.888 -74.102 10.859 1.00 60.94 213 LEU A N 1
ATOM 1562 C CA . LEU A 1 213 ? -39.497 -73.887 12.181 1.00 60.94 213 LEU A CA 1
ATOM 1563 C C . LEU A 1 213 ? -39.128 -74.974 13.210 1.00 60.94 213 LEU A C 1
ATOM 1565 O O . LEU A 1 213 ? -39.102 -74.701 14.408 1.00 60.94 213 LEU A O 1
ATOM 1569 N N . SER A 1 214 ? -38.816 -76.198 12.767 1.00 62.12 214 SER A N 1
ATOM 1570 C CA . SER A 1 214 ? -38.429 -77.304 13.657 1.00 62.12 214 SER A CA 1
ATOM 1571 C C . SER A 1 214 ? -36.955 -77.269 14.073 1.00 62.12 214 SER A C 1
ATOM 1573 O O . SER A 1 214 ? -36.617 -77.799 15.130 1.00 62.12 214 SER A O 1
ATOM 1575 N N . ALA A 1 215 ? -36.089 -76.640 13.271 1.00 64.25 215 ALA A N 1
ATOM 1576 C CA . ALA A 1 215 ? -34.662 -76.466 13.559 1.00 64.25 215 ALA A CA 1
ATOM 1577 C C . ALA A 1 215 ? -34.288 -75.029 13.980 1.00 64.25 215 ALA A C 1
ATOM 1579 O O . ALA A 1 215 ? -33.156 -74.793 14.397 1.00 64.25 215 ALA A O 1
ATOM 1580 N N . GLN A 1 216 ? -35.228 -74.083 13.871 1.00 68.19 216 GLN A N 1
ATOM 1581 C CA . GLN A 1 216 ? -35.068 -72.643 14.119 1.00 68.19 216 GLN A CA 1
ATOM 1582 C C . GLN A 1 216 ? -33.914 -71.993 13.328 1.00 68.19 216 GLN A C 1
ATOM 1584 O O . GLN A 1 216 ? -33.342 -70.987 13.753 1.00 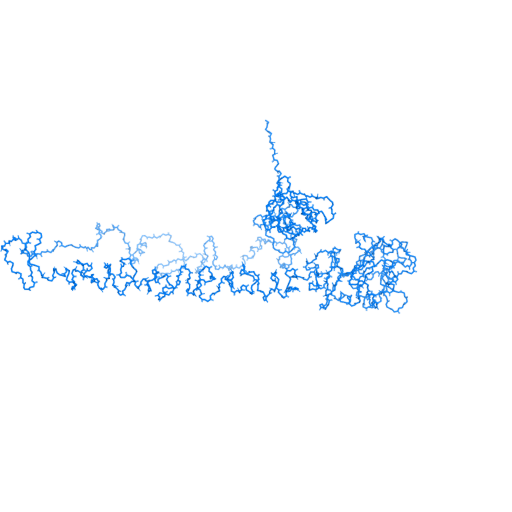68.19 216 GLN A O 1
ATOM 1589 N N . ASN A 1 217 ? -33.577 -72.538 12.155 1.00 67.38 217 ASN A N 1
ATOM 1590 C CA . ASN A 1 217 ? -32.503 -72.043 11.297 1.00 67.38 217 ASN A CA 1
ATOM 1591 C C . ASN A 1 217 ? -32.897 -71.992 9.812 1.00 67.38 217 ASN A C 1
ATOM 1593 O O . ASN A 1 217 ? -33.884 -72.588 9.382 1.00 67.38 217 ASN A O 1
ATOM 1597 N N . TRP A 1 218 ? -32.103 -71.267 9.026 1.00 68.06 218 TRP A N 1
ATOM 1598 C CA . TRP A 1 218 ? -32.205 -71.246 7.568 1.00 68.06 218 TRP A CA 1
ATOM 1599 C C . TRP A 1 218 ? -31.445 -72.432 6.967 1.00 68.06 218 TRP A C 1
ATOM 1601 O O . TRP A 1 218 ? -30.307 -72.701 7.359 1.00 68.06 218 TRP A O 1
ATOM 1611 N N . ALA A 1 219 ? -32.059 -73.123 6.009 1.00 72.44 219 ALA A N 1
ATOM 1612 C CA . ALA A 1 219 ? -31.463 -74.236 5.278 1.00 72.44 219 ALA A CA 1
ATOM 1613 C C . ALA A 1 219 ? -31.902 -74.215 3.807 1.00 72.44 219 ALA A C 1
ATOM 1615 O O . ALA A 1 219 ? -32.948 -73.666 3.473 1.00 72.44 219 ALA A O 1
ATOM 1616 N N . CYS A 1 220 ? -31.114 -74.819 2.921 1.00 78.25 220 CYS A N 1
ATOM 1617 C CA . CYS A 1 220 ? -31.478 -74.938 1.511 1.00 78.25 220 CYS A CA 1
ATOM 1618 C C . CYS A 1 220 ? -32.589 -75.978 1.311 1.00 78.25 220 CYS A C 1
ATOM 1620 O O . CYS A 1 220 ? -32.564 -77.048 1.923 1.00 78.25 220 CYS A O 1
ATOM 1622 N N . GLY A 1 221 ? -33.558 -75.660 0.458 1.00 72.75 221 GLY A N 1
ATOM 1623 C CA . GLY A 1 221 ? -34.677 -76.533 0.122 1.00 72.75 221 GLY A CA 1
ATOM 1624 C C . GLY A 1 221 ? -35.426 -76.065 -1.125 1.00 72.75 221 GLY A C 1
ATOM 1625 O O . GLY A 1 221 ? -35.011 -75.132 -1.808 1.00 72.75 221 GLY A O 1
ATOM 1626 N N . THR A 1 222 ? -36.551 -76.713 -1.422 1.00 70.94 222 THR A N 1
ATOM 1627 C CA . THR A 1 222 ? -37.482 -76.253 -2.466 1.00 70.94 222 THR A CA 1
ATOM 1628 C C . THR A 1 222 ? -38.687 -75.613 -1.798 1.00 70.94 222 THR A C 1
ATOM 1630 O O . THR A 1 222 ? -39.272 -76.215 -0.895 1.00 70.94 222 THR A O 1
ATOM 1633 N N . ASP A 1 223 ? -39.044 -74.400 -2.217 1.00 62.19 223 ASP A N 1
ATOM 1634 C CA . ASP A 1 223 ? -40.264 -73.757 -1.738 1.00 62.19 223 ASP A CA 1
ATOM 1635 C C . ASP A 1 223 ? -41.486 -74.505 -2.290 1.00 62.19 223 ASP A C 1
ATOM 1637 O O . ASP A 1 223 ? -41.609 -74.738 -3.495 1.00 62.19 223 ASP A O 1
ATOM 1641 N N . GLN A 1 224 ? -42.349 -74.946 -1.378 1.00 59.34 224 GLN A N 1
ATOM 1642 C CA . GLN A 1 224 ? -43.594 -75.659 -1.663 1.00 59.34 224 GLN A CA 1
ATOM 1643 C C . GLN A 1 224 ? -44.735 -75.184 -0.747 1.00 59.34 224 GLN A C 1
ATOM 1645 O O . GLN A 1 224 ? -45.741 -75.888 -0.637 1.00 59.34 224 GLN A O 1
ATOM 1650 N N . ASN A 1 225 ? -44.582 -74.056 -0.036 1.00 59.94 225 ASN A N 1
ATOM 1651 C CA . ASN A 1 225 ? -45.621 -73.586 0.882 1.00 59.94 225 ASN A CA 1
ATOM 1652 C C . ASN A 1 225 ? -45.690 -72.056 0.989 1.00 59.94 225 ASN A C 1
ATOM 1654 O O . ASN A 1 225 ? -45.320 -71.452 1.995 1.00 59.94 225 ASN A O 1
ATOM 1658 N N . ASP A 1 226 ? -46.282 -71.454 -0.034 1.00 61.34 226 ASP A N 1
ATOM 1659 C CA . ASP A 1 226 ? -46.621 -70.038 -0.160 1.00 61.34 226 ASP A CA 1
ATOM 1660 C C . ASP A 1 226 ? -47.877 -69.618 0.648 1.00 61.34 226 ASP A C 1
ATOM 1662 O O . ASP A 1 226 ? -48.379 -68.501 0.502 1.00 61.34 226 ASP A O 1
ATOM 1666 N N . THR A 1 227 ? -48.382 -70.475 1.553 1.00 58.97 227 THR A N 1
ATOM 1667 C CA . THR A 1 227 ? -49.538 -70.176 2.422 1.00 58.97 227 THR A CA 1
ATOM 1668 C C . THR A 1 227 ? -49.360 -70.625 3.876 1.00 58.97 227 THR A C 1
ATOM 1670 O O . THR A 1 227 ? -49.182 -71.808 4.155 1.00 58.97 227 THR A O 1
ATOM 1673 N N . LEU A 1 228 ? -49.517 -69.690 4.822 1.00 61.44 228 LEU A N 1
ATOM 1674 C CA . LEU A 1 228 ? -49.596 -69.980 6.260 1.00 61.44 228 LEU A CA 1
ATOM 1675 C C . LEU A 1 228 ? -51.000 -70.452 6.664 1.00 61.44 228 LEU A C 1
ATOM 1677 O O . LEU A 1 228 ? -52.012 -69.859 6.281 1.00 61.44 228 LEU A O 1
ATOM 1681 N N . THR A 1 229 ? -51.069 -71.479 7.506 1.00 72.12 229 THR A N 1
ATOM 1682 C CA . THR A 1 229 ? -52.315 -71.973 8.099 1.00 72.12 229 THR A CA 1
ATOM 1683 C C . THR A 1 229 ? -52.675 -71.226 9.387 1.00 72.12 229 THR A C 1
ATOM 1685 O O . THR A 1 229 ? -51.824 -70.681 10.091 1.00 72.12 229 THR A O 1
ATOM 1688 N N . ALA A 1 230 ? -53.959 -71.249 9.761 1.00 63.72 230 ALA A N 1
ATOM 1689 C CA . ALA A 1 230 ? -54.434 -70.617 10.997 1.00 63.72 230 ALA A CA 1
ATOM 1690 C C . ALA A 1 230 ? -53.765 -71.173 12.275 1.00 63.72 230 ALA A C 1
ATOM 1692 O O . ALA A 1 230 ? -53.664 -70.457 13.268 1.00 63.72 230 ALA A O 1
ATOM 1693 N N . LEU A 1 231 ? -53.283 -72.423 12.244 1.00 65.19 231 LEU A N 1
ATOM 1694 C CA . LEU A 1 231 ? -52.572 -73.048 13.363 1.00 65.19 231 LEU A CA 1
ATOM 1695 C C . LEU A 1 231 ? -51.166 -72.455 13.555 1.00 65.19 231 LEU A C 1
ATOM 1697 O O . LEU A 1 231 ? -50.728 -72.256 14.685 1.00 65.19 231 LEU A O 1
ATOM 1701 N N . GLU A 1 232 ? -50.476 -72.138 12.457 1.00 67.81 232 GLU A N 1
ATOM 1702 C CA . GLU A 1 232 ? -49.149 -71.510 12.481 1.00 67.81 232 GLU A CA 1
ATOM 1703 C C . GLU A 1 232 ? -49.242 -70.055 12.957 1.00 67.81 232 GLU A C 1
ATOM 1705 O O . GLU A 1 232 ? -48.436 -69.620 13.777 1.00 67.81 232 GLU A O 1
ATOM 1710 N N . VAL A 1 233 ? -50.282 -69.325 12.534 1.00 66.50 233 VAL A N 1
ATOM 1711 C CA . VAL A 1 233 ? -50.562 -67.966 13.033 1.00 66.50 233 VAL A CA 1
ATOM 1712 C C . VAL A 1 233 ? -50.876 -67.972 14.535 1.00 66.50 233 VAL A C 1
ATOM 1714 O O . VAL A 1 233 ? -50.357 -67.128 15.264 1.00 66.50 233 VAL A O 1
ATOM 1717 N N . GLN A 1 234 ? -51.666 -68.936 15.022 1.00 64.88 234 GLN A N 1
ATOM 1718 C CA . GLN A 1 234 ? -51.966 -69.067 16.452 1.00 64.88 234 GLN A CA 1
ATOM 1719 C C . GLN A 1 234 ? -50.697 -69.315 17.285 1.00 64.88 234 GLN A C 1
ATOM 1721 O O . GLN A 1 234 ? -50.474 -68.624 18.279 1.00 64.88 234 GLN A O 1
ATOM 1726 N N . ALA A 1 235 ? -49.834 -70.239 16.849 1.00 63.44 235 ALA A N 1
ATOM 1727 C CA . ALA A 1 235 ? -48.589 -70.562 17.548 1.00 63.44 235 ALA A CA 1
ATOM 1728 C C . ALA A 1 235 ? -47.630 -69.359 17.667 1.00 63.44 235 ALA A C 1
ATOM 1730 O O . ALA A 1 235 ? -46.915 -69.243 18.660 1.00 63.44 235 ALA A O 1
ATOM 1731 N N . MET A 1 236 ? -47.634 -68.443 16.690 1.00 65.06 236 MET A N 1
ATOM 1732 C CA . MET A 1 236 ? -46.827 -67.217 16.741 1.00 65.06 236 MET A CA 1
ATOM 1733 C C . MET A 1 236 ? -47.383 -66.166 17.717 1.00 65.06 236 MET A C 1
ATOM 1735 O O . MET A 1 236 ? -46.603 -65.465 18.356 1.00 65.06 236 MET A O 1
ATOM 1739 N N . VAL A 1 237 ? -48.709 -66.066 17.875 1.00 63.00 237 VAL A N 1
ATOM 1740 C CA . VAL A 1 237 ? -49.341 -65.118 18.818 1.00 63.00 237 VAL A CA 1
ATOM 1741 C C . VAL A 1 237 ? -49.203 -65.586 20.271 1.00 63.00 237 VAL A C 1
ATOM 1743 O O . VAL A 1 237 ? -48.980 -64.769 21.161 1.00 63.00 237 VAL A O 1
ATOM 1746 N N . GLU A 1 238 ? -49.277 -66.894 20.521 1.00 61.34 238 GLU A N 1
ATOM 1747 C CA . GLU A 1 238 ? -49.122 -67.475 21.866 1.00 61.34 238 GLU A CA 1
ATOM 1748 C C . GLU A 1 238 ? -47.662 -67.471 22.372 1.00 61.34 238 GLU A C 1
ATOM 1750 O O . GLU A 1 238 ? -47.421 -67.665 23.563 1.00 61.34 238 GLU A O 1
ATOM 1755 N N . ALA A 1 239 ? -46.684 -67.210 21.495 1.00 58.53 239 ALA A N 1
ATOM 1756 C CA . ALA A 1 239 ? -45.259 -67.170 21.834 1.00 58.53 239 ALA A CA 1
ATOM 1757 C C . ALA A 1 239 ? -44.779 -65.832 22.439 1.00 58.53 239 ALA A C 1
ATOM 1759 O O . ALA A 1 239 ? -43.653 -65.759 22.937 1.00 58.53 239 ALA A O 1
ATOM 1760 N N . VAL A 1 240 ? -45.595 -64.770 22.406 1.00 54.16 240 VAL A N 1
ATOM 1761 C CA . VAL A 1 240 ? -45.209 -63.433 22.893 1.00 54.16 240 VAL A CA 1
ATOM 1762 C C . VAL A 1 240 ? -45.713 -63.227 24.325 1.00 54.16 240 VAL A C 1
ATOM 1764 O O . VAL A 1 240 ? -46.915 -63.158 24.567 1.00 54.16 240 VAL A O 1
ATOM 1767 N N . GLY A 1 241 ? -44.794 -63.113 25.289 1.00 52.66 241 GLY A N 1
ATOM 1768 C CA . GLY A 1 241 ? -45.069 -63.177 26.738 1.00 52.66 241 GLY A CA 1
ATOM 1769 C C . GLY A 1 241 ? -45.891 -62.040 27.372 1.00 52.66 241 GLY A C 1
ATOM 1770 O O . GLY A 1 241 ? -45.886 -61.910 28.594 1.00 52.66 241 GLY A O 1
ATOM 1771 N N . GLY A 1 242 ? -46.581 -61.216 26.583 1.00 54.31 242 GLY A N 1
ATOM 1772 C CA . GLY A 1 242 ? -47.472 -60.164 27.067 1.00 54.31 242 GLY A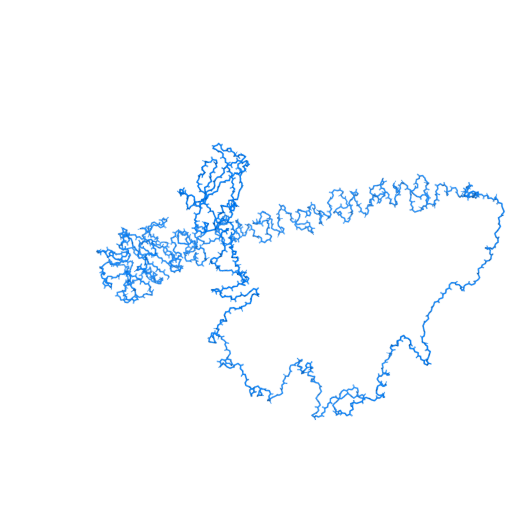 CA 1
ATOM 1773 C C . GLY A 1 242 ? -48.116 -59.378 25.925 1.00 54.31 242 GLY A C 1
ATOM 1774 O O . GLY A 1 242 ? -47.418 -58.798 25.098 1.00 54.31 242 GLY A O 1
ATOM 1775 N N . LEU A 1 243 ? -49.452 -59.325 25.902 1.00 57.12 243 LEU A N 1
ATOM 1776 C CA . LEU A 1 243 ? -50.225 -58.460 25.008 1.00 57.12 243 LEU A CA 1
ATOM 1777 C C . LEU A 1 243 ? -50.746 -57.251 25.794 1.00 57.12 243 LEU A C 1
ATOM 1779 O O . LEU A 1 243 ? -51.484 -57.416 26.766 1.00 57.12 243 LEU A O 1
ATOM 1783 N N . ALA A 1 244 ? -50.403 -56.038 25.358 1.00 55.62 244 ALA A N 1
ATOM 1784 C CA . ALA A 1 244 ? -51.014 -54.822 25.886 1.00 55.62 244 ALA A CA 1
ATOM 1785 C C . ALA A 1 244 ? -52.465 -54.715 25.383 1.00 55.62 244 ALA A C 1
ATOM 1787 O O . ALA A 1 244 ? -52.714 -54.702 24.177 1.00 55.62 244 ALA A O 1
ATOM 1788 N N . LEU A 1 245 ? -53.425 -54.658 26.307 1.00 61.69 245 LEU A N 1
ATOM 1789 C CA . LEU A 1 245 ? -54.853 -54.580 25.996 1.00 61.69 245 LEU A CA 1
ATOM 1790 C C . LEU A 1 245 ? -55.326 -53.123 26.022 1.00 61.69 245 LEU A C 1
ATOM 1792 O O . LEU A 1 245 ? -55.047 -52.389 26.967 1.00 61.69 245 LEU A O 1
ATOM 1796 N N . SER A 1 246 ? -56.055 -52.711 24.985 1.00 55.09 246 SER A N 1
ATOM 1797 C CA . SER A 1 246 ? -56.623 -51.365 24.887 1.00 55.09 246 SER A CA 1
ATOM 1798 C C . SER A 1 246 ? -57.810 -51.158 25.835 1.00 55.09 246 SER A C 1
ATOM 1800 O O . SER A 1 246 ? -58.473 -52.100 26.279 1.00 55.09 246 SER A O 1
ATOM 1802 N N . THR A 1 247 ? -58.103 -49.894 26.142 1.00 52.50 247 THR A N 1
ATOM 1803 C CA . THR A 1 247 ? -59.220 -49.501 27.007 1.00 52.50 247 THR A CA 1
ATOM 1804 C C . THR A 1 247 ? -60.548 -50.051 26.476 1.00 52.50 247 THR A C 1
ATOM 1806 O O . THR A 1 247 ? -60.914 -49.799 25.330 1.00 52.50 247 THR A O 1
ATOM 1809 N N . GLY A 1 248 ? -61.289 -50.782 27.315 1.00 59.78 248 GLY A N 1
ATOM 1810 C CA . GLY A 1 248 ? -62.593 -51.364 26.963 1.00 59.78 248 GLY A CA 1
ATOM 1811 C C . GLY A 1 248 ? -62.591 -52.857 26.608 1.00 59.78 248 GLY A C 1
ATOM 1812 O O . GLY A 1 248 ? -63.647 -53.391 26.269 1.00 59.78 248 GLY A O 1
ATOM 1813 N N . VAL A 1 249 ? -61.456 -53.560 26.712 1.00 65.19 249 VAL A N 1
ATOM 1814 C CA . VAL A 1 249 ? -61.436 -55.029 26.589 1.00 65.19 249 VAL A CA 1
ATOM 1815 C C . VAL A 1 249 ? -62.272 -55.690 27.694 1.00 65.19 249 VAL A C 1
ATOM 1817 O O . VAL A 1 249 ? -62.209 -55.319 28.867 1.00 65.19 249 VAL A O 1
ATOM 1820 N N . THR A 1 250 ? -63.052 -56.703 27.307 1.00 64.31 250 THR A N 1
ATOM 1821 C CA . THR A 1 250 ? -63.842 -57.543 28.216 1.00 64.31 250 THR A CA 1
ATOM 1822 C C . THR A 1 250 ? -63.456 -59.009 28.054 1.00 64.31 250 THR A C 1
ATOM 1824 O O . THR A 1 250 ? -63.120 -59.451 26.955 1.00 64.31 250 THR A O 1
ATOM 1827 N N . VAL A 1 251 ? -63.550 -59.788 29.133 1.00 58.84 251 VAL A N 1
ATOM 1828 C CA . VAL A 1 251 ? -63.408 -61.252 29.087 1.00 58.84 251 VAL A CA 1
ATOM 1829 C C . VAL A 1 251 ? -64.748 -61.864 29.475 1.00 58.84 251 VAL A C 1
ATOM 1831 O O . VAL A 1 251 ? -65.294 -61.566 30.535 1.00 58.84 251 VAL A O 1
ATOM 1834 N N . GLY A 1 252 ? -65.335 -62.659 28.577 1.00 55.31 252 GLY A N 1
ATOM 1835 C CA . GLY A 1 252 ? -66.684 -63.212 28.764 1.00 55.31 252 GLY A CA 1
ATOM 1836 C C . GLY A 1 252 ? -67.813 -62.168 28.812 1.00 55.31 252 GLY A C 1
ATOM 1837 O O . GLY A 1 252 ? -68.922 -62.509 29.210 1.00 55.31 252 GLY A O 1
ATOM 1838 N N . GLY A 1 253 ? -67.546 -60.916 28.414 1.00 57.06 253 GLY A N 1
ATOM 1839 C CA . GLY A 1 253 ? -68.502 -59.801 28.442 1.00 57.06 253 GLY A CA 1
ATOM 1840 C C . GLY A 1 253 ? -68.409 -58.876 29.665 1.00 57.06 253 GLY A C 1
ATOM 1841 O O . GLY A 1 253 ? -69.138 -57.889 29.712 1.00 57.06 253 GLY A O 1
ATOM 1842 N N . SER A 1 254 ? -67.510 -59.142 30.621 1.00 51.53 254 SER A N 1
ATOM 1843 C CA . SER A 1 254 ? -67.290 -58.283 31.798 1.00 51.53 254 SER A CA 1
ATOM 1844 C C . SER A 1 254 ? -66.053 -57.378 31.640 1.00 51.53 254 SER A C 1
ATOM 1846 O O . SER A 1 254 ? -65.017 -57.878 31.188 1.00 51.53 254 SER A O 1
ATOM 1848 N N . PRO A 1 255 ? -66.111 -56.083 32.023 1.00 60.53 255 PRO A N 1
ATOM 1849 C CA . PRO A 1 255 ? -64.944 -55.194 32.054 1.00 60.53 255 PRO A CA 1
ATOM 1850 C C . PRO A 1 255 ? -63.937 -55.568 33.148 1.00 60.53 255 PRO A C 1
ATOM 1852 O O . PRO A 1 255 ? -64.314 -56.099 34.192 1.00 60.53 255 PRO A O 1
ATOM 1855 N N . VAL A 1 256 ? -62.666 -55.228 32.929 1.00 63.66 256 VAL A N 1
ATOM 1856 C CA . VAL A 1 256 ? -61.581 -55.343 33.920 1.00 63.66 256 VAL A CA 1
ATOM 1857 C C . VAL A 1 256 ? -61.365 -53.973 34.588 1.00 63.66 256 VAL A C 1
ATOM 1859 O O . VAL A 1 256 ? -61.324 -52.964 33.888 1.00 63.66 256 VAL A O 1
ATOM 1862 N N . LEU A 1 257 ? -61.263 -53.924 35.924 1.00 58.81 257 LEU A N 1
ATOM 1863 C CA . LEU A 1 257 ? -61.221 -52.693 36.739 1.00 58.81 257 LEU A CA 1
ATOM 1864 C C . LEU A 1 257 ? -60.020 -52.659 37.707 1.00 58.81 257 LEU A C 1
ATOM 1866 O O . LEU A 1 257 ? -59.520 -53.709 38.106 1.00 58.81 257 LEU A O 1
ATOM 1870 N N . THR A 1 258 ? -59.609 -51.449 38.112 1.00 49.44 258 THR A N 1
ATOM 1871 C CA . THR A 1 258 ? -58.532 -51.151 39.087 1.00 49.44 258 THR A CA 1
ATOM 1872 C C . THR A 1 258 ? -58.927 -49.960 39.997 1.00 49.44 258 THR A C 1
ATOM 1874 O O . THR A 1 258 ? -59.508 -49.000 39.498 1.00 49.44 258 THR A O 1
ATOM 1877 N N . GLU A 1 259 ? -58.621 -50.009 41.305 1.00 48.66 259 GLU A N 1
ATOM 1878 C CA . GLU A 1 259 ? -59.278 -49.276 42.433 1.00 48.66 259 GLU A CA 1
ATOM 1879 C C . GLU A 1 259 ? -58.283 -48.452 43.309 1.00 48.66 259 GLU A C 1
ATOM 1881 O O . GLU A 1 259 ? -57.087 -48.717 43.219 1.00 48.66 259 GLU A O 1
ATOM 1886 N N . ALA A 1 260 ? -58.619 -47.528 44.242 1.00 49.00 260 ALA A N 1
ATOM 1887 C CA . ALA A 1 260 ? -59.785 -46.652 44.555 1.00 49.00 260 ALA A CA 1
ATOM 1888 C C . ALA A 1 260 ? -59.421 -45.678 45.737 1.00 49.00 260 ALA A C 1
ATOM 1890 O O . ALA A 1 260 ? -58.340 -45.812 46.309 1.00 49.00 260 ALA A O 1
ATOM 1891 N N . THR A 1 261 ? -60.291 -44.728 46.152 1.00 42.41 261 THR A N 1
ATOM 1892 C CA . THR A 1 261 ? -60.081 -43.806 47.317 1.00 42.41 261 THR A CA 1
ATOM 1893 C C . THR A 1 261 ? -61.334 -43.597 48.212 1.00 42.41 261 THR A C 1
ATOM 1895 O O . THR A 1 261 ? -62.451 -43.890 47.790 1.00 42.41 261 THR A O 1
ATOM 1898 N N . LEU A 1 262 ? -61.160 -43.113 49.462 1.00 44.06 262 LEU A N 1
ATOM 1899 C CA . LEU A 1 262 ? -62.193 -42.954 50.523 1.00 44.06 262 LEU A CA 1
ATOM 1900 C C . LEU A 1 262 ? -62.181 -41.549 51.185 1.00 44.06 262 LEU A C 1
ATOM 1902 O O . LEU A 1 262 ? -61.203 -40.822 51.044 1.00 44.06 262 LEU A O 1
ATOM 1906 N N . SER A 1 263 ? -63.254 -41.164 51.907 1.00 49.53 263 SER A N 1
ATOM 1907 C CA . SER A 1 263 ? -63.489 -39.792 52.425 1.00 49.53 263 SER A CA 1
ATOM 1908 C C . SER A 1 263 ? -64.031 -39.720 53.873 1.00 49.53 263 SER A C 1
ATOM 1910 O O . SER A 1 263 ? -64.655 -40.657 54.362 1.00 49.53 263 SER A O 1
ATOM 1912 N N . TRP A 1 264 ? -63.815 -38.568 54.526 1.00 48.41 264 TRP A N 1
ATOM 1913 C CA . TRP A 1 264 ? -63.968 -38.230 55.960 1.00 48.41 264 TRP A CA 1
ATOM 1914 C C . TRP A 1 264 ? -65.362 -38.434 56.597 1.00 48.41 264 TRP A C 1
ATOM 1916 O O . TRP A 1 264 ? -65.504 -38.372 57.814 1.00 48.41 264 TRP A O 1
ATOM 1926 N N . SER A 1 265 ? -66.410 -38.713 55.820 1.00 57.50 265 SER A N 1
ATOM 1927 C CA . SER A 1 265 ? -67.786 -38.884 56.325 1.00 57.50 265 SER A CA 1
ATOM 1928 C C . SER A 1 265 ? -68.064 -40.236 57.009 1.00 57.50 265 SER A C 1
ATOM 1930 O O . SER A 1 265 ? -69.216 -40.542 57.318 1.00 57.50 265 SER A O 1
ATOM 1932 N N . SER A 1 266 ? -67.034 -41.052 57.253 1.00 59.75 266 SER A N 1
ATOM 1933 C CA . SER A 1 266 ? -67.141 -42.418 57.785 1.00 59.75 266 SER A CA 1
ATOM 1934 C C . SER A 1 266 ? -66.600 -42.608 59.214 1.00 59.75 266 SER A C 1
ATOM 1936 O O . SER A 1 266 ? -66.251 -43.732 59.575 1.00 59.75 266 SER A O 1
ATOM 1938 N N . ILE A 1 267 ? -66.514 -41.545 60.026 1.00 56.66 267 ILE A N 1
ATOM 1939 C CA . ILE A 1 267 ? -66.061 -41.601 61.431 1.00 56.66 267 ILE A CA 1
ATOM 1940 C C . ILE A 1 267 ? -67.249 -41.333 62.383 1.00 56.66 267 ILE A C 1
ATOM 1942 O O . ILE A 1 267 ? -67.771 -40.218 62.384 1.00 56.66 267 ILE A O 1
ATOM 1946 N N . PRO A 1 268 ? -67.701 -42.320 63.183 1.00 46.00 268 PRO A N 1
ATOM 1947 C CA . PRO A 1 268 ? -68.661 -42.112 64.272 1.00 46.00 268 PRO A CA 1
ATOM 1948 C C . PRO A 1 268 ? -67.983 -41.752 65.617 1.00 46.00 268 PRO A C 1
ATOM 1950 O O . PRO A 1 268 ? -66.772 -41.889 65.758 1.00 46.00 268 PRO A O 1
ATOM 1953 N N . ASP A 1 269 ? -68.804 -41.354 66.601 1.00 54.38 269 ASP A N 1
ATOM 1954 C CA . ASP A 1 269 ? -68.481 -41.042 68.014 1.00 54.38 269 ASP A CA 1
ATOM 1955 C C . ASP A 1 269 ? -67.810 -39.678 68.322 1.00 54.38 269 ASP A C 1
ATOM 1957 O O . ASP A 1 269 ? -66.675 -39.601 68.789 1.00 54.38 269 ASP A O 1
ATOM 1961 N N . VAL A 1 270 ? -68.576 -38.584 68.172 1.00 56.56 270 VAL A N 1
ATOM 1962 C CA . VAL A 1 270 ? -68.251 -37.245 68.723 1.00 56.56 270 VAL A CA 1
ATOM 1963 C C . VAL A 1 270 ? -69.097 -36.975 69.992 1.00 56.56 270 VAL A C 1
ATOM 1965 O O . VAL A 1 270 ? -70.324 -37.075 69.906 1.00 56.56 270 VAL A O 1
ATOM 1968 N N . PRO A 1 271 ? -68.498 -36.662 71.166 1.00 55.25 271 PRO A N 1
ATOM 1969 C CA . PRO A 1 271 ? -69.229 -36.443 72.427 1.00 55.25 271 PRO A CA 1
ATOM 1970 C C . PRO A 1 271 ? -70.128 -35.195 72.481 1.00 55.25 271 PRO A C 1
ATOM 1972 O O . PRO A 1 271 ? -69.959 -34.243 71.726 1.00 55.25 271 PRO A O 1
ATOM 1975 N N . SER A 1 272 ? -71.081 -35.200 73.420 1.00 56.56 272 SER A N 1
ATOM 1976 C CA . SER A 1 272 ? -72.242 -34.296 73.456 1.00 56.56 272 SER A CA 1
ATOM 1977 C C . SER A 1 272 ? -72.118 -33.036 74.328 1.00 56.56 272 SER A C 1
ATOM 1979 O O . SER A 1 272 ? -73.126 -32.370 74.534 1.00 56.56 272 SER A O 1
ATOM 1981 N N . ASP A 1 273 ? -70.935 -32.696 74.845 1.00 52.50 273 ASP A N 1
ATOM 1982 C CA . ASP A 1 273 ? -70.708 -31.542 75.750 1.00 52.50 273 ASP A CA 1
ATOM 1983 C C . ASP A 1 273 ? -70.561 -30.200 74.989 1.00 52.50 273 ASP A C 1
ATOM 1985 O O . ASP A 1 273 ? -69.791 -29.316 75.345 1.00 52.50 273 ASP A O 1
ATOM 1989 N N . LEU A 1 274 ? -71.265 -30.096 73.859 1.00 55.09 274 LEU A N 1
ATOM 1990 C CA . LEU A 1 274 ? -71.246 -28.994 72.887 1.00 55.09 274 LEU A CA 1
ATOM 1991 C C . LEU A 1 274 ? -72.681 -28.711 72.386 1.00 55.09 274 LEU A C 1
ATOM 1993 O O . LEU A 1 274 ? -72.892 -28.403 71.212 1.00 55.09 274 LEU A O 1
ATOM 1997 N N . ALA A 1 275 ? -73.690 -28.913 73.248 1.00 51.78 275 ALA A N 1
ATOM 1998 C CA . ALA A 1 275 ? -75.080 -29.094 72.814 1.00 51.78 275 ALA A CA 1
ATOM 1999 C C . ALA A 1 275 ? -76.161 -28.195 73.455 1.00 51.78 275 ALA A C 1
ATOM 2001 O O . ALA A 1 275 ? -77.260 -28.174 72.896 1.00 51.78 275 ALA A O 1
ATOM 2002 N N . ASP A 1 276 ? -75.928 -27.480 74.569 1.00 56.31 276 ASP A N 1
ATOM 2003 C CA . ASP A 1 276 ? -77.019 -26.748 75.255 1.00 56.31 276 ASP A CA 1
ATOM 2004 C C . ASP A 1 276 ? -76.731 -25.355 75.859 1.00 56.31 276 ASP A C 1
ATOM 2006 O O . ASP A 1 276 ? -77.676 -24.573 75.892 1.00 56.31 276 ASP A O 1
ATOM 2010 N N . GLY A 1 277 ? -75.496 -25.008 76.244 1.00 55.66 277 GLY A N 1
ATOM 2011 C CA . GLY A 1 277 ? -75.018 -23.626 76.480 1.00 55.66 277 GLY A CA 1
ATOM 2012 C C . GLY A 1 277 ? -75.847 -22.713 77.409 1.00 55.66 277 GLY A C 1
ATOM 2013 O O . GLY A 1 277 ? -76.764 -22.028 76.948 1.00 55.66 277 GLY A O 1
ATOM 2014 N N . ASP A 1 278 ? -75.459 -22.605 78.687 1.00 49.72 278 ASP A N 1
ATOM 2015 C CA . ASP A 1 278 ? -76.001 -21.615 79.630 1.00 49.72 278 ASP A CA 1
ATOM 2016 C C . ASP A 1 278 ? -74.938 -20.772 80.372 1.00 49.72 278 ASP A C 1
ATOM 2018 O O . ASP A 1 278 ? -73.870 -21.247 80.755 1.00 49.72 278 ASP A O 1
ATOM 2022 N N . ASP A 1 279 ? -75.258 -19.489 80.594 1.00 59.81 279 ASP A N 1
ATOM 2023 C CA . ASP A 1 279 ? -74.423 -18.518 81.317 1.00 59.81 279 ASP A CA 1
ATOM 2024 C C . ASP A 1 279 ? -75.108 -18.085 82.623 1.00 59.81 279 ASP A C 1
ATOM 2026 O O . ASP A 1 279 ? -76.289 -17.726 82.610 1.00 59.81 279 ASP A O 1
ATOM 2030 N N . LEU A 1 280 ? -74.378 -17.986 83.746 1.00 46.31 280 LEU A N 1
ATOM 2031 C CA . LEU A 1 280 ? -74.875 -17.258 84.925 1.00 46.31 280 LEU A CA 1
ATOM 2032 C C . LEU A 1 280 ? -73.788 -16.563 85.766 1.00 46.31 280 LEU A C 1
ATOM 2034 O O . LEU A 1 280 ? -73.172 -17.149 86.654 1.00 46.31 280 LEU A O 1
ATOM 2038 N N . GLY A 1 281 ? -73.706 -15.242 85.576 1.00 47.41 281 GLY A N 1
ATOM 2039 C CA . GLY A 1 281 ? -73.080 -14.284 86.489 1.00 47.41 281 GLY A CA 1
ATOM 2040 C C . GLY A 1 281 ? -71.777 -13.683 85.965 1.00 47.41 281 GLY A C 1
ATOM 2041 O O . GLY A 1 281 ? -70.839 -14.410 85.662 1.00 47.41 281 GLY A O 1
ATOM 2042 N N . ILE A 1 282 ? -71.672 -12.345 85.972 1.00 54.25 282 ILE A N 1
ATOM 2043 C CA . ILE A 1 282 ? -70.365 -11.661 85.928 1.00 54.25 282 ILE A CA 1
ATOM 2044 C C . ILE A 1 282 ? -69.732 -11.823 87.317 1.00 54.25 282 ILE A C 1
ATOM 2046 O O . ILE A 1 282 ? -69.723 -10.926 88.157 1.00 54.25 282 ILE A O 1
ATOM 2050 N N . ASN A 1 283 ? -69.294 -13.054 87.557 1.00 52.22 283 ASN A N 1
ATOM 2051 C CA . ASN A 1 283 ? -68.556 -13.546 88.708 1.00 52.22 283 ASN A CA 1
ATOM 2052 C C . ASN A 1 283 ? -67.091 -13.722 88.280 1.00 52.22 283 ASN A C 1
ATOM 2054 O O . ASN A 1 283 ? -66.490 -14.774 88.485 1.00 52.22 283 ASN A O 1
ATOM 2058 N N . ILE A 1 284 ? -66.569 -12.710 87.581 1.00 58.00 284 ILE A N 1
ATOM 2059 C CA . ILE A 1 284 ? -65.225 -12.717 87.017 1.00 58.00 284 ILE A CA 1
ATOM 2060 C C . ILE A 1 284 ? -64.301 -12.063 88.046 1.00 58.00 284 ILE A C 1
ATOM 2062 O O . ILE A 1 284 ? -64.132 -10.844 88.077 1.00 58.00 284 ILE A O 1
ATOM 2066 N N . GLU A 1 285 ? -63.755 -12.886 88.940 1.00 61.16 285 GLU A N 1
ATOM 2067 C CA . GLU A 1 285 ? -62.524 -12.537 89.645 1.00 61.16 285 GLU A CA 1
ATOM 2068 C C . GLU A 1 285 ? -61.372 -12.754 88.660 1.00 61.16 285 GLU A C 1
ATOM 2070 O O . GLU A 1 285 ? -61.044 -13.895 88.336 1.00 61.16 285 GLU A O 1
ATOM 2075 N N . CYS A 1 286 ? -60.795 -11.656 88.166 1.00 66.81 286 CYS A N 1
ATOM 2076 C CA . CYS A 1 286 ? -59.519 -11.674 87.454 1.00 66.81 286 CYS A CA 1
ATOM 2077 C C . CYS A 1 286 ? -58.466 -12.394 88.311 1.00 66.81 286 CYS A C 1
ATOM 2079 O O . CYS A 1 286 ? -58.404 -12.172 89.526 1.00 66.81 286 CYS A O 1
ATOM 2081 N N . GLN A 1 287 ? -57.639 -13.238 87.698 1.00 75.44 287 GLN A N 1
ATOM 2082 C CA . GLN A 1 287 ? -56.510 -13.856 88.391 1.00 75.44 287 GLN A CA 1
ATOM 2083 C C . GLN A 1 287 ? -55.424 -12.813 88.703 1.00 75.44 287 GLN A C 1
ATOM 2085 O O . GLN A 1 287 ? -55.440 -11.693 88.192 1.00 75.44 287 GLN A O 1
ATOM 2090 N N . ASP A 1 288 ? -54.484 -13.156 89.587 1.00 65.94 288 ASP A N 1
ATOM 2091 C CA . ASP A 1 288 ? -53.391 -12.251 89.961 1.00 65.94 288 ASP A CA 1
ATOM 2092 C C . ASP A 1 288 ? -52.510 -11.974 88.730 1.00 65.94 288 ASP A C 1
ATOM 2094 O O . ASP A 1 288 ? -51.831 -12.873 88.235 1.00 65.94 288 ASP A O 1
ATOM 2098 N N . GLY A 1 289 ? -52.582 -10.746 88.206 1.00 69.25 289 GLY A N 1
ATOM 2099 C CA . GLY A 1 289 ? -51.989 -10.353 86.922 1.00 69.25 289 GLY A CA 1
ATOM 2100 C C . GLY A 1 289 ? -52.989 -9.990 85.815 1.00 69.25 289 GLY A C 1
ATOM 2101 O O . GLY A 1 289 ? -52.555 -9.498 84.781 1.00 69.25 289 GLY A O 1
ATOM 2102 N N . GLU A 1 290 ? -54.299 -10.161 86.012 1.00 80.81 290 GLU A N 1
ATOM 2103 C CA . GLU A 1 290 ? -55.362 -9.757 85.073 1.00 80.81 290 GLU A CA 1
ATOM 2104 C C . GLU A 1 290 ? -56.128 -8.505 85.561 1.00 80.81 290 GLU A C 1
ATOM 2106 O O . GLU A 1 290 ? -56.286 -8.280 86.764 1.00 80.81 290 GLU A O 1
ATOM 2111 N N . ILE A 1 291 ? -56.652 -7.693 84.633 1.00 72.31 291 ILE A N 1
ATOM 2112 C CA . ILE A 1 291 ? -57.514 -6.529 84.904 1.00 72.31 291 ILE A CA 1
ATOM 2113 C C . ILE A 1 291 ? -58.817 -6.588 84.094 1.00 72.31 291 ILE A C 1
ATOM 2115 O O . ILE A 1 291 ? -58.872 -7.207 83.033 1.00 72.31 291 ILE A O 1
ATOM 2119 N N . LEU A 1 292 ? -59.866 -5.898 84.562 1.00 76.69 292 LEU A N 1
ATOM 2120 C CA . LEU A 1 292 ? -61.106 -5.770 83.789 1.00 76.69 292 LEU A CA 1
ATOM 2121 C C . LEU A 1 292 ? -60.923 -4.850 82.573 1.00 76.69 292 LEU A C 1
ATOM 2123 O O . LEU A 1 292 ? -60.640 -3.660 82.721 1.00 76.69 292 LEU A O 1
ATOM 2127 N N . THR A 1 293 ? -61.210 -5.392 81.396 1.00 73.12 293 THR A N 1
ATOM 2128 C CA . THR A 1 293 ? -61.294 -4.711 80.101 1.00 73.12 293 THR A CA 1
ATOM 2129 C 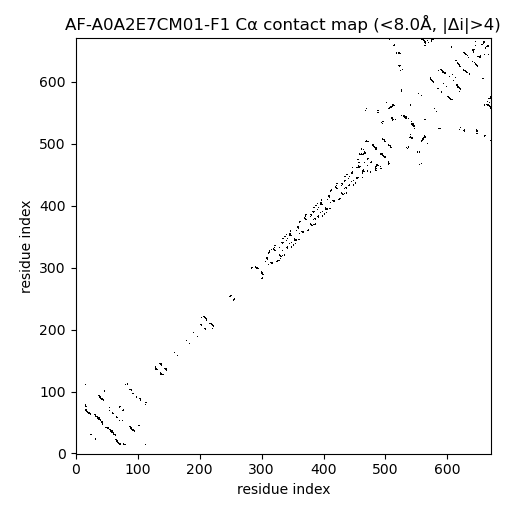C . THR A 1 293 ? -62.735 -4.738 79.580 1.00 73.12 293 THR A C 1
ATOM 2131 O O . THR A 1 293 ? -63.584 -5.484 80.076 1.00 73.12 293 THR A O 1
ATOM 2134 N N . MET A 1 294 ? -63.045 -3.872 78.612 1.00 72.62 294 MET A N 1
ATOM 2135 C CA . MET A 1 294 ? -64.368 -3.782 77.986 1.00 72.62 294 MET A CA 1
ATOM 2136 C C . MET A 1 294 ? -64.234 -4.054 76.487 1.00 72.62 294 MET A C 1
ATOM 2138 O O . MET A 1 294 ? -63.956 -3.128 75.726 1.00 72.62 294 MET A O 1
ATOM 2142 N N . ASP A 1 295 ? -64.469 -5.295 76.069 1.00 68.38 295 ASP A N 1
ATOM 2143 C CA . ASP A 1 295 ? -64.518 -5.670 74.656 1.00 68.38 295 ASP A CA 1
ATOM 2144 C C . ASP A 1 295 ? -65.968 -5.727 74.154 1.00 68.38 295 ASP A C 1
ATOM 2146 O O . ASP A 1 295 ? -66.839 -6.320 74.788 1.00 68.38 295 ASP A O 1
ATOM 2150 N N . ASN A 1 296 ? -66.245 -5.090 73.012 1.00 70.12 296 ASN A N 1
ATOM 2151 C CA . ASN A 1 296 ? -67.529 -5.151 72.301 1.00 70.12 296 ASN A CA 1
ATOM 2152 C C . ASN A 1 296 ? -68.796 -4.980 73.186 1.00 70.12 296 ASN A C 1
ATOM 2154 O O . ASN A 1 296 ? -69.871 -5.495 72.881 1.00 70.12 296 ASN A O 1
ATOM 2158 N N . SER A 1 297 ? -68.700 -4.156 74.240 1.00 72.25 297 SER A N 1
ATOM 2159 C CA . SER A 1 297 ? -69.730 -3.890 75.273 1.00 72.25 297 SER A CA 1
ATOM 2160 C C . SER A 1 297 ? -69.946 -4.977 76.345 1.00 72.25 297 SER A C 1
ATOM 2162 O O . SER A 1 297 ? -70.915 -4.885 77.103 1.00 72.25 297 SER A O 1
ATOM 2164 N N . ASN A 1 298 ? -69.049 -5.958 76.456 1.00 70.50 298 ASN A N 1
ATOM 2165 C CA . ASN A 1 298 ? -68.977 -6.935 77.544 1.00 70.50 298 ASN A CA 1
ATOM 2166 C C . ASN A 1 298 ? -67.729 -6.702 78.413 1.00 70.50 298 ASN A C 1
ATOM 2168 O O . ASN A 1 298 ? -66.695 -6.252 77.931 1.00 70.50 298 ASN A O 1
ATOM 2172 N N . TRP A 1 299 ? -67.824 -7.034 79.703 1.00 71.56 299 TRP A N 1
ATOM 2173 C CA . TRP A 1 299 ? -66.679 -7.001 80.618 1.00 71.56 299 TRP A CA 1
ATOM 2174 C C . TRP A 1 299 ? -65.934 -8.338 80.599 1.00 71.56 299 TRP A C 1
ATOM 2176 O O . TRP A 1 299 ? -66.540 -9.383 80.843 1.00 71.56 299 TRP A O 1
ATOM 2186 N N . THR A 1 300 ? -64.625 -8.284 80.387 1.00 79.19 300 THR A N 1
ATOM 2187 C CA . THR A 1 300 ? -63.699 -9.425 80.364 1.00 79.19 300 THR A CA 1
ATOM 2188 C C . THR A 1 300 ? -62.541 -9.174 81.327 1.00 79.19 300 THR A C 1
ATOM 2190 O O . THR A 1 300 ? -62.257 -8.025 81.652 1.00 79.19 300 THR A O 1
ATOM 2193 N N . CYS A 1 301 ? -61.870 -10.226 81.800 1.00 79.06 301 CYS A N 1
ATOM 2194 C CA . CYS A 1 301 ? -60.547 -10.082 82.412 1.00 79.06 301 CYS A CA 1
ATOM 2195 C C . CYS A 1 301 ? -59.495 -10.352 81.336 1.00 79.06 301 CYS A C 1
ATOM 2197 O O . CYS A 1 301 ? -59.534 -11.404 80.703 1.00 79.06 301 CYS A O 1
ATOM 2199 N N . SER A 1 302 ? -58.591 -9.398 81.131 1.00 77.94 302 SER A N 1
ATOM 2200 C CA . SER A 1 302 ? -57.417 -9.531 80.264 1.00 77.94 302 SER A CA 1
ATOM 2201 C C . SER A 1 302 ? -56.161 -9.425 81.126 1.00 77.94 302 SER A C 1
ATOM 2203 O O . SER A 1 302 ? -56.163 -8.624 82.065 1.00 77.94 302 SER A O 1
ATOM 2205 N N . PRO A 1 303 ? -55.083 -10.170 80.842 1.00 83.12 303 PRO A N 1
ATOM 2206 C CA . PRO A 1 303 ? -53.789 -9.938 81.475 1.00 83.12 303 PRO A CA 1
ATOM 2207 C C . PRO A 1 303 ? -53.372 -8.458 81.418 1.00 83.12 303 PRO A C 1
ATOM 2209 O O . PRO A 1 303 ? -53.630 -7.747 80.451 1.00 83.12 303 PRO A O 1
ATOM 2212 N N . PHE A 1 304 ? -52.719 -7.969 82.471 1.00 77.19 304 PHE A N 1
ATOM 2213 C CA . PHE A 1 304 ? -52.142 -6.624 82.483 1.00 77.19 304 PHE A CA 1
ATOM 2214 C C . PHE A 1 304 ? -50.957 -6.508 81.515 1.00 77.19 304 PHE A C 1
ATOM 2216 O O . PHE A 1 304 ? -50.686 -5.417 81.025 1.00 77.19 304 PHE A O 1
ATOM 2223 N N . SER A 1 305 ? -50.274 -7.627 81.234 1.00 74.75 305 SER A N 1
ATOM 2224 C CA . SER A 1 305 ? -49.233 -7.706 80.206 1.00 74.75 305 SER A CA 1
ATOM 2225 C C . SER A 1 305 ? -49.804 -7.430 78.815 1.00 74.75 305 SER A C 1
ATOM 2227 O O . SER A 1 305 ? -49.343 -6.484 78.196 1.00 74.75 305 SER A O 1
ATOM 2229 N N . THR A 1 306 ? -50.902 -8.103 78.425 1.00 74.94 306 THR A N 1
ATOM 2230 C CA . THR A 1 306 ? -51.598 -7.978 77.113 1.00 74.94 306 THR A CA 1
ATOM 2231 C C . THR A 1 306 ? -52.234 -6.594 76.843 1.00 74.94 306 THR A C 1
ATOM 2233 O O . THR A 1 306 ? -53.152 -6.460 76.041 1.00 74.94 306 THR A O 1
ATOM 2236 N N . LEU A 1 307 ? -51.882 -5.576 77.632 1.00 74.12 307 LEU A N 1
ATOM 2237 C CA . LEU A 1 307 ? -52.334 -4.180 77.535 1.00 74.12 307 LEU A CA 1
ATOM 2238 C C . LEU A 1 307 ? -51.170 -3.180 77.521 1.00 74.12 307 LEU A C 1
ATOM 2240 O O . LEU A 1 307 ? -51.400 -1.972 77.474 1.00 74.12 307 LEU A O 1
ATOM 2244 N N . LEU A 1 308 ? -49.945 -3.676 77.669 1.00 82.00 308 LEU A N 1
ATOM 2245 C CA . LEU A 1 308 ? -48.696 -2.923 77.609 1.00 82.00 308 LEU A CA 1
ATOM 2246 C C . LEU A 1 308 ? -47.750 -3.479 76.543 1.00 82.00 308 LEU A C 1
ATOM 2248 O O . LEU A 1 308 ? -46.845 -2.762 76.147 1.00 82.00 308 LEU A O 1
ATOM 2252 N N . ASP A 1 309 ? -47.991 -4.718 76.142 1.00 83.81 309 ASP A N 1
ATOM 2253 C CA . ASP A 1 309 ? -47.287 -5.607 75.229 1.00 83.81 309 ASP A CA 1
ATOM 2254 C C . ASP A 1 309 ? -48.456 -6.352 74.557 1.00 83.81 309 ASP A C 1
ATOM 2256 O O . ASP A 1 309 ? -49.250 -6.990 75.256 1.00 83.81 309 ASP A O 1
ATOM 2260 N N . SER A 1 310 ? -48.746 -6.055 73.291 1.00 85.25 310 SER A N 1
ATOM 2261 C CA . SER A 1 310 ? -50.070 -6.312 72.693 1.00 85.25 310 SER A CA 1
ATOM 2262 C C . SER A 1 310 ? -50.201 -7.729 72.125 1.00 85.25 310 SER A C 1
ATOM 2264 O O . SER A 1 310 ? -51.272 -8.346 72.192 1.00 85.25 310 SER A O 1
ATOM 2266 N N . ASP A 1 311 ? -49.091 -8.264 71.629 1.00 84.56 311 ASP A N 1
ATOM 2267 C CA . ASP A 1 311 ? -48.969 -9.570 70.989 1.00 84.56 311 ASP A CA 1
ATOM 2268 C C . ASP A 1 311 ? -48.151 -10.591 71.817 1.00 84.56 311 ASP A C 1
ATOM 2270 O O . ASP A 1 311 ? -48.183 -11.790 71.513 1.00 84.56 311 ASP A O 1
ATOM 2274 N N . ASN A 1 312 ? -47.563 -10.148 72.939 1.00 84.69 312 ASN A N 1
ATOM 2275 C CA . ASN A 1 312 ? -46.746 -10.893 73.900 1.00 84.69 312 ASN A CA 1
ATOM 2276 C C . ASN A 1 312 ? -45.309 -11.240 73.442 1.00 84.69 312 ASN A C 1
ATOM 2278 O O . ASN A 1 312 ? -44.785 -12.281 73.869 1.00 84.69 312 ASN A O 1
ATOM 2282 N N . ASP A 1 313 ? -44.653 -10.410 72.625 1.00 85.81 313 ASP A N 1
ATOM 2283 C CA . ASP A 1 313 ? -43.225 -10.568 72.292 1.00 85.81 313 ASP A CA 1
ATOM 2284 C C . ASP A 1 313 ? -42.276 -10.128 73.446 1.00 85.81 313 ASP A C 1
ATOM 2286 O O . ASP A 1 313 ? -41.235 -10.757 73.686 1.00 85.81 313 ASP A O 1
ATOM 2290 N N . GLY A 1 314 ? -42.690 -9.138 74.249 1.00 86.75 314 GLY A N 1
ATOM 2291 C CA . GLY A 1 314 ? -41.946 -8.558 75.375 1.00 86.75 314 GLY A CA 1
ATOM 2292 C C . GLY A 1 314 ? -41.500 -7.094 75.209 1.00 86.75 314 GLY A C 1
ATOM 2293 O O . GLY A 1 314 ? -40.908 -6.539 76.148 1.00 86.75 314 GLY A O 1
ATOM 2294 N N . VAL A 1 315 ? -41.781 -6.471 74.066 1.00 87.56 315 VAL A N 1
ATOM 2295 C CA . VAL A 1 315 ? -41.679 -5.034 73.782 1.00 87.56 315 VAL A CA 1
ATOM 2296 C C . VAL A 1 315 ? -42.911 -4.316 74.361 1.00 87.56 315 VAL A C 1
ATOM 2298 O O . VAL A 1 315 ? -43.807 -4.926 74.943 1.00 87.56 315 VAL A O 1
ATOM 2301 N N . LEU A 1 316 ? -42.899 -2.980 74.382 1.00 88.62 316 LEU A N 1
ATOM 2302 C CA . LEU A 1 316 ? -43.994 -2.176 74.928 1.00 88.62 316 LEU A CA 1
ATOM 2303 C C . LEU A 1 316 ? -44.568 -1.263 73.847 1.00 88.62 316 LEU A C 1
ATOM 2305 O O . LEU A 1 316 ? -43.777 -0.579 73.209 1.00 88.62 316 LEU A O 1
ATOM 2309 N N . GLN A 1 317 ? -45.899 -1.134 73.758 1.00 85.19 317 GLN A N 1
ATOM 2310 C CA . GLN A 1 317 ? -46.681 -0.491 72.665 1.00 85.19 317 GLN A CA 1
ATOM 2311 C C . GLN A 1 317 ? -46.221 0.892 72.138 1.00 85.19 317 GLN A C 1
ATOM 2313 O O . GLN A 1 317 ? -46.728 1.402 71.146 1.00 85.19 317 GLN A O 1
ATOM 2318 N N . TRP A 1 318 ? -45.343 1.603 72.848 1.00 85.38 318 TRP A N 1
ATOM 2319 C CA . TRP A 1 318 ? -44.802 2.912 72.438 1.00 85.38 318 TRP A CA 1
ATOM 2320 C C . TRP A 1 318 ? -43.357 2.849 71.910 1.00 85.38 318 TRP A C 1
ATOM 2322 O O . TRP A 1 318 ? -42.807 3.875 71.511 1.00 85.38 318 TRP A O 1
ATOM 2332 N N . ASN A 1 319 ? -42.755 1.665 71.976 1.00 87.69 319 ASN A N 1
ATOM 2333 C CA . ASN A 1 319 ? -41.460 1.265 71.440 1.00 87.69 319 ASN A CA 1
ATOM 2334 C C . ASN A 1 319 ? -41.613 0.102 70.439 1.00 87.69 319 ASN A C 1
ATOM 2336 O O . ASN A 1 319 ? -40.606 -0.394 69.959 1.00 87.69 319 ASN A O 1
ATOM 2340 N N . ASP A 1 320 ? -42.832 -0.366 70.197 1.00 86.69 320 ASP A N 1
ATOM 2341 C CA . ASP A 1 320 ? -43.166 -1.494 69.330 1.00 86.69 320 ASP A CA 1
ATOM 2342 C C . ASP A 1 320 ? -43.368 -1.010 67.888 1.00 86.69 320 ASP A C 1
ATOM 2344 O O . ASP A 1 320 ? -43.934 0.073 67.689 1.00 86.69 320 ASP A O 1
ATOM 2348 N N . CYS A 1 321 ? -42.886 -1.775 66.910 1.00 89.12 321 CYS A N 1
ATOM 2349 C CA . CYS A 1 321 ? -43.040 -1.462 65.492 1.00 89.12 321 CYS A CA 1
ATOM 2350 C C . CYS A 1 321 ? -44.362 -1.993 64.897 1.00 89.12 321 CYS A C 1
ATOM 2352 O O . CYS A 1 321 ? -44.965 -1.299 64.074 1.00 89.12 321 CYS A O 1
ATOM 2354 N N . ASP A 1 322 ? -44.889 -3.131 65.368 1.00 87.38 322 ASP A N 1
ATOM 2355 C CA . ASP A 1 322 ? -46.257 -3.586 65.069 1.00 87.38 322 ASP A CA 1
ATOM 2356 C C . ASP A 1 322 ? -46.856 -4.345 66.262 1.00 87.38 322 ASP A C 1
ATOM 2358 O O . ASP A 1 322 ? -46.770 -5.565 66.340 1.00 87.38 322 ASP A O 1
ATOM 2362 N N . ASP A 1 323 ? -47.605 -3.603 67.090 1.00 84.62 323 ASP A N 1
ATOM 2363 C CA . ASP A 1 323 ? -48.497 -4.026 68.193 1.00 84.62 323 ASP A CA 1
ATOM 2364 C C . ASP A 1 323 ? -49.484 -5.192 67.862 1.00 84.62 323 ASP A C 1
ATOM 2366 O O . ASP A 1 323 ? -50.418 -5.479 68.628 1.00 84.62 323 ASP A O 1
ATOM 2370 N N . SER A 1 324 ? -49.406 -5.814 66.687 1.00 86.19 324 SER A N 1
ATOM 2371 C CA . SER A 1 324 ? -50.226 -6.942 66.260 1.00 86.19 324 SER A CA 1
ATOM 2372 C C . SER A 1 324 ? -49.463 -8.141 65.678 1.00 86.19 324 SER A C 1
ATOM 2374 O O . SER A 1 324 ? -50.121 -9.153 65.395 1.00 86.19 324 SER A O 1
ATOM 2376 N N . ASP A 1 325 ? -48.131 -8.091 65.554 1.00 85.19 325 ASP A N 1
ATOM 2377 C CA . ASP A 1 325 ? -47.302 -9.197 65.059 1.00 85.19 325 ASP A CA 1
ATOM 2378 C C . ASP A 1 325 ? -46.024 -9.397 65.892 1.00 85.19 325 ASP A C 1
ATOM 2380 O O . ASP A 1 325 ? -44.992 -8.783 65.632 1.00 85.19 325 ASP A O 1
ATOM 2384 N N . SER A 1 326 ? -46.061 -10.392 66.792 1.00 87.06 326 SER A N 1
ATOM 2385 C CA . SER A 1 326 ? -45.006 -10.725 67.770 1.00 87.06 326 SER A CA 1
ATOM 2386 C C . SER A 1 326 ? -43.690 -11.260 67.170 1.00 87.06 326 SER A C 1
ATOM 2388 O O . SER A 1 326 ? -42.977 -12.044 67.808 1.00 87.06 326 SER A O 1
ATOM 2390 N N . ASN A 1 327 ? -43.442 -10.995 65.891 1.00 84.56 327 ASN A N 1
ATOM 2391 C CA . ASN A 1 327 ? -42.205 -11.273 65.170 1.00 84.56 327 ASN A CA 1
ATOM 2392 C C . ASN A 1 327 ? -41.517 -9.977 64.700 1.00 84.56 327 ASN A C 1
ATOM 2394 O O . ASN A 1 327 ? -40.368 -10.053 64.270 1.00 84.56 327 ASN A O 1
ATOM 2398 N N . ILE A 1 328 ? -42.206 -8.832 64.770 1.00 84.38 328 ILE A N 1
ATOM 2399 C CA . ILE A 1 328 ? -41.684 -7.491 64.498 1.00 84.38 328 ILE A CA 1
ATOM 2400 C C . ILE A 1 328 ? -41.279 -6.887 65.848 1.00 84.38 328 ILE A C 1
ATOM 2402 O O . ILE A 1 328 ? -42.010 -6.999 66.824 1.00 84.38 328 ILE A O 1
ATOM 2406 N N . GLY A 1 329 ? -40.060 -6.354 65.930 1.00 83.69 329 GLY A N 1
ATOM 2407 C CA . GLY A 1 329 ? -39.426 -6.014 67.203 1.00 83.69 329 GLY A CA 1
ATOM 2408 C C . GLY A 1 329 ? -39.652 -4.574 67.665 1.00 83.69 329 GLY A C 1
ATOM 2409 O O . GLY A 1 329 ? -40.624 -3.902 67.325 1.00 83.69 329 GLY A O 1
ATOM 2410 N N . SER A 1 330 ? -38.705 -4.080 68.467 1.00 90.12 330 SER A N 1
ATOM 2411 C CA . SER A 1 330 ? -38.751 -2.701 68.956 1.00 90.12 330 SER A CA 1
ATOM 2412 C C . SER A 1 330 ? -38.110 -1.701 67.999 1.00 90.12 330 SER A C 1
ATOM 2414 O O . SER A 1 330 ? -37.068 -1.995 67.420 1.00 90.12 330 SER A O 1
ATOM 2416 N N . ASN A 1 331 ? -38.595 -0.458 68.037 1.00 87.12 331 ASN A N 1
ATOM 2417 C CA . ASN A 1 331 ? -38.057 0.723 67.349 1.00 87.12 331 ASN A CA 1
ATOM 2418 C C . ASN A 1 331 ? -36.638 1.177 67.778 1.00 87.12 331 ASN A C 1
ATOM 2420 O O . ASN A 1 331 ? -36.251 2.336 67.640 1.00 87.12 331 ASN A O 1
ATOM 2424 N N . THR A 1 332 ? -35.907 0.303 68.467 1.00 87.00 332 THR A N 1
ATOM 2425 C CA . THR A 1 332 ? -34.500 0.453 68.869 1.00 87.00 332 THR A CA 1
ATOM 2426 C C . THR A 1 332 ? -33.622 -0.638 68.237 1.00 87.00 332 THR A C 1
ATOM 2428 O O . THR A 1 332 ? -32.401 -0.604 68.388 1.00 87.00 332 THR A O 1
ATOM 2431 N N . GLU A 1 333 ? -34.245 -1.628 67.595 1.00 87.94 333 GLU A N 1
ATOM 2432 C CA . GLU A 1 333 ? -33.610 -2.730 66.870 1.00 87.94 333 GLU A CA 1
ATOM 2433 C C . GLU A 1 333 ? -34.008 -2.741 65.376 1.00 87.94 333 GLU A C 1
ATOM 2435 O 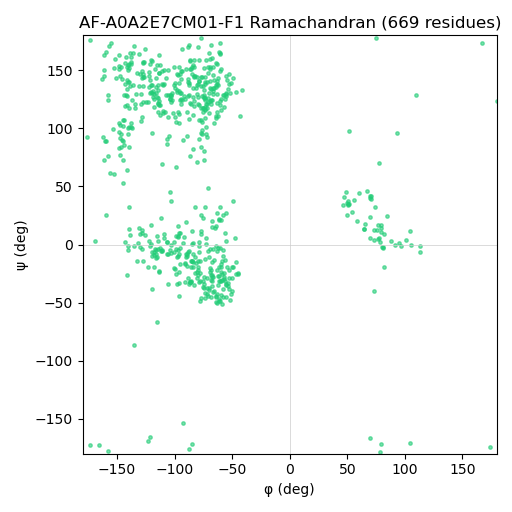O . GLU A 1 333 ? -33.375 -3.473 64.626 1.00 87.94 333 GLU A O 1
ATOM 2440 N N . ASP A 1 334 ? -34.994 -1.926 64.978 1.00 90.06 334 ASP A N 1
ATOM 2441 C CA . ASP A 1 334 ? -35.539 -1.646 63.634 1.00 90.06 334 ASP A CA 1
ATOM 2442 C C . ASP A 1 334 ? -36.015 -0.171 63.684 1.00 90.06 334 ASP A C 1
ATOM 2444 O O . ASP A 1 334 ? -36.948 0.130 64.426 1.00 90.06 334 ASP A O 1
ATOM 2448 N N . GLY A 1 335 ? -35.294 0.790 63.095 1.00 90.56 335 GLY A N 1
ATOM 2449 C CA . GLY A 1 335 ? -35.458 2.220 63.415 1.00 90.56 335 GLY A CA 1
ATOM 2450 C C . GLY A 1 335 ? -36.668 2.905 62.779 1.00 90.56 335 GLY A C 1
ATOM 2451 O O . GLY A 1 335 ? -37.272 3.797 63.395 1.00 90.56 335 GLY A O 1
ATOM 2452 N N . ASP A 1 336 ? -37.059 2.459 61.587 1.00 90.69 336 ASP A N 1
ATOM 2453 C CA . ASP A 1 336 ? -38.170 3.009 60.808 1.00 90.69 336 ASP A CA 1
ATOM 2454 C C . ASP A 1 336 ? -39.429 2.117 60.787 1.00 90.69 336 ASP A C 1
ATOM 2456 O O . ASP A 1 336 ? -40.508 2.598 60.404 1.00 90.69 336 ASP A O 1
ATOM 2460 N N . CYS A 1 337 ? -39.325 0.896 61.325 1.00 90.75 337 CYS A N 1
ATOM 2461 C CA . CYS A 1 337 ? -40.373 -0.111 61.450 1.00 90.75 337 CYS A CA 1
ATOM 2462 C C . CYS A 1 337 ? -40.818 -0.755 60.122 1.00 90.75 337 CYS A C 1
ATOM 2464 O O . CYS A 1 337 ? -42.020 -0.997 59.932 1.00 90.75 337 CYS A O 1
ATOM 2466 N N . ASP A 1 338 ? -39.888 -1.041 59.205 1.00 90.31 338 ASP A N 1
ATOM 2467 C CA . ASP A 1 338 ? -40.159 -1.774 57.957 1.00 90.31 338 ASP A CA 1
ATOM 2468 C C . ASP A 1 338 ? -39.990 -3.309 58.058 1.00 90.31 338 ASP A C 1
ATOM 2470 O O . ASP A 1 338 ? -40.549 -4.051 57.236 1.00 90.31 338 ASP A O 1
ATOM 2474 N N . GLY A 1 339 ? -39.316 -3.793 59.110 1.00 87.25 339 GLY A N 1
ATOM 2475 C CA . GLY A 1 339 ? -39.010 -5.204 59.355 1.00 87.25 339 GLY A CA 1
ATOM 2476 C C . GLY A 1 339 ? -37.553 -5.618 59.094 1.00 87.25 339 GLY A C 1
ATOM 2477 O O . GLY A 1 339 ? -37.227 -6.797 59.292 1.00 87.25 339 GLY A O 1
ATOM 2478 N N . VAL A 1 340 ? -36.682 -4.702 58.667 1.00 90.56 340 VAL A N 1
ATOM 2479 C CA . VAL A 1 340 ? -35.220 -4.851 58.657 1.00 90.56 340 VAL A CA 1
ATOM 2480 C C . VAL A 1 340 ? -34.657 -4.378 60.003 1.00 90.56 340 VAL A C 1
ATOM 2482 O O . VAL A 1 340 ? -35.147 -3.443 60.621 1.00 90.56 340 VAL A O 1
ATOM 2485 N N . LEU A 1 341 ? -33.626 -5.057 60.516 1.00 91.06 341 LEU A N 1
ATOM 2486 C CA . LEU A 1 341 ? -32.990 -4.639 61.767 1.00 91.06 341 LEU A CA 1
ATOM 2487 C C . LEU A 1 341 ? -31.954 -3.538 61.510 1.00 91.06 341 LEU A C 1
ATOM 2489 O O . LEU A 1 341 ? -31.176 -3.660 60.573 1.00 91.06 341 LEU A O 1
ATOM 2493 N N . THR A 1 342 ? -31.794 -2.584 62.431 1.00 89.81 342 THR A N 1
ATOM 2494 C CA . THR A 1 342 ? -30.792 -1.486 62.415 1.00 89.81 342 THR A CA 1
ATOM 2495 C C . THR A 1 342 ? -29.336 -1.929 62.166 1.00 89.81 342 THR A C 1
ATOM 2497 O O . THR A 1 342 ? -28.455 -1.123 61.877 1.00 89.81 342 THR A O 1
ATOM 2500 N N . ALA A 1 343 ? -29.021 -3.211 62.377 1.00 90.25 343 ALA A N 1
ATOM 2501 C CA . ALA A 1 343 ? -27.692 -3.776 62.121 1.00 90.25 343 ALA A CA 1
ATOM 2502 C C . ALA A 1 343 ? -27.509 -4.302 60.686 1.00 90.25 343 ALA A C 1
ATOM 2504 O O . ALA A 1 343 ? -26.369 -4.514 60.274 1.00 90.25 343 ALA A O 1
ATOM 2505 N N . ASP A 1 344 ? -28.622 -4.533 59.989 1.00 92.44 344 ASP A N 1
ATOM 2506 C CA . ASP A 1 344 ? -28.728 -5.074 58.640 1.00 92.44 344 ASP A CA 1
ATOM 2507 C C . ASP A 1 344 ? -29.310 -4.036 57.641 1.00 92.44 344 ASP A C 1
ATOM 2509 O O . ASP A 1 344 ? -29.482 -4.369 56.472 1.00 92.44 344 ASP A O 1
ATOM 2513 N N . ASP A 1 345 ? -29.589 -2.799 58.074 1.00 91.88 345 ASP A N 1
ATOM 2514 C CA . ASP A 1 345 ? -30.115 -1.672 57.281 1.00 91.88 345 ASP A CA 1
ATOM 2515 C C . ASP A 1 345 ? -29.041 -0.595 57.020 1.00 91.88 345 ASP A C 1
ATOM 2517 O O . ASP A 1 345 ? -28.206 -0.302 57.884 1.00 91.88 345 ASP A O 1
ATOM 2521 N N . CYS A 1 346 ? -29.076 -0.000 55.828 1.00 93.81 346 CYS A N 1
ATOM 2522 C CA . CYS A 1 346 ? -28.238 1.115 55.411 1.00 93.81 346 CYS A CA 1
ATOM 2523 C C . CYS A 1 346 ? -28.693 2.512 55.885 1.00 93.81 346 CYS A C 1
ATOM 2525 O O . CYS A 1 346 ? -27.832 3.378 56.075 1.00 93.81 346 CYS A O 1
ATOM 2527 N N . ASP A 1 347 ? -29.991 2.760 56.102 1.00 92.50 347 ASP A N 1
ATOM 2528 C CA . ASP A 1 347 ? -30.521 4.055 56.566 1.00 92.50 347 ASP A CA 1
ATOM 2529 C C . ASP A 1 347 ? -31.783 3.873 57.429 1.00 92.50 347 ASP A C 1
ATOM 2531 O O . ASP A 1 347 ? -32.899 4.081 56.965 1.00 92.50 347 ASP A O 1
ATOM 2535 N N . ASP A 1 348 ? -31.550 3.590 58.718 1.00 91.25 348 ASP A N 1
ATOM 2536 C CA . ASP A 1 348 ? -32.492 3.360 59.844 1.00 91.25 348 ASP A CA 1
ATOM 2537 C C . ASP A 1 348 ? -33.510 4.513 60.112 1.00 91.25 348 ASP A C 1
ATOM 2539 O O . ASP A 1 348 ? -34.172 4.549 61.152 1.00 91.25 348 ASP A O 1
ATOM 2543 N N . ASP A 1 349 ? -33.602 5.496 59.205 1.00 93.38 349 ASP A N 1
ATOM 2544 C CA . ASP A 1 349 ? -34.568 6.605 59.143 1.00 93.38 349 ASP A CA 1
ATOM 2545 C C . ASP A 1 349 ? -35.487 6.543 57.866 1.00 93.38 349 ASP A C 1
ATOM 2547 O O . ASP A 1 349 ? -36.398 7.382 57.753 1.00 93.38 349 ASP A O 1
ATOM 2551 N N . ASP A 1 350 ? -35.305 5.610 56.905 1.00 92.25 350 ASP A N 1
ATOM 2552 C CA . ASP A 1 350 ? -36.116 5.446 55.668 1.00 92.25 350 ASP A CA 1
ATOM 2553 C C . ASP A 1 350 ? -36.460 3.980 55.314 1.00 92.25 350 ASP A C 1
ATOM 2555 O O . ASP A 1 350 ? -35.687 3.291 54.651 1.00 92.25 350 ASP A O 1
ATOM 2559 N N . ALA A 1 351 ? -37.725 3.610 55.573 1.00 91.88 351 ALA A N 1
ATOM 2560 C CA . ALA A 1 351 ? -38.385 2.308 55.341 1.00 91.88 351 ALA A CA 1
ATOM 2561 C C . ALA A 1 351 ? -38.502 1.845 53.863 1.00 91.88 351 ALA A C 1
ATOM 2563 O O . ALA A 1 351 ? -39.484 1.217 53.447 1.00 91.88 351 ALA A O 1
ATOM 2564 N N . ASN A 1 352 ? -37.586 2.296 53.010 1.00 92.12 352 ASN A N 1
ATOM 2565 C CA . ASN A 1 352 ? -37.385 1.901 51.617 1.00 92.12 352 ASN A CA 1
ATOM 2566 C C . ASN A 1 352 ? -35.882 1.761 51.286 1.00 92.12 352 ASN A C 1
ATOM 2568 O O . ASN A 1 352 ? -35.538 1.651 50.104 1.00 92.12 352 ASN A O 1
ATOM 2572 N N . SER A 1 353 ? -35.018 1.837 52.304 1.00 93.00 353 SER A N 1
ATOM 2573 C CA . SER A 1 353 ? -33.576 1.617 52.256 1.00 93.00 353 SER A CA 1
ATOM 2574 C C . SER A 1 353 ? -33.244 0.195 51.779 1.00 93.00 353 SER A C 1
ATOM 2576 O O . SER A 1 353 ? -34.104 -0.689 51.707 1.00 93.00 353 SER A O 1
ATOM 2578 N N . LEU A 1 354 ? -31.992 -0.014 51.379 1.00 92.62 354 LEU A N 1
ATOM 2579 C CA . LEU A 1 354 ? -31.466 -1.334 51.047 1.00 92.62 354 LEU A CA 1
ATOM 2580 C C . LEU A 1 354 ? -30.875 -1.978 52.303 1.00 92.62 354 LEU A C 1
ATOM 2582 O O . LEU A 1 354 ? -30.376 -1.299 53.199 1.00 92.62 354 LEU A O 1
ATOM 2586 N N . THR A 1 355 ? -30.903 -3.308 52.361 1.00 94.62 355 THR A N 1
ATOM 2587 C CA . THR A 1 355 ? -30.186 -4.015 53.42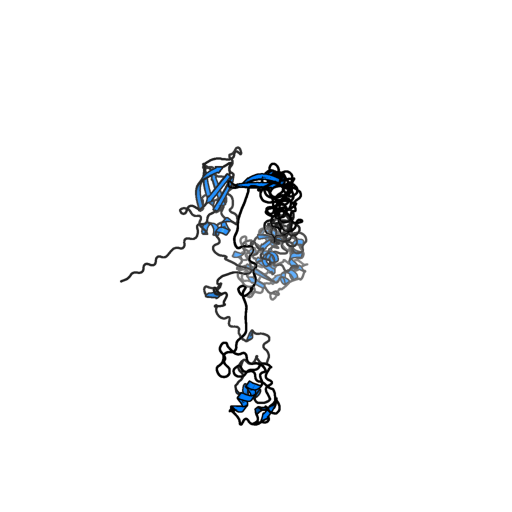5 1.00 94.62 355 THR A CA 1
ATOM 2588 C C . THR A 1 355 ? -28.679 -3.994 53.160 1.00 94.62 355 THR A C 1
ATOM 2590 O O . THR A 1 355 ? -28.255 -4.060 52.009 1.00 94.62 355 THR A O 1
ATOM 2593 N N . VAL A 1 356 ? -27.850 -4.060 54.207 1.00 92.31 356 VAL A N 1
ATOM 2594 C CA . VAL A 1 356 ? -26.374 -4.191 54.101 1.00 92.31 356 VAL A CA 1
ATOM 2595 C C . VAL A 1 356 ? -25.907 -5.506 53.445 1.00 92.31 356 VAL A C 1
ATOM 2597 O O . VAL A 1 356 ? -24.715 -5.797 53.360 1.00 92.31 356 VAL A O 1
ATOM 2600 N N . ALA A 1 357 ? -26.851 -6.374 53.069 1.00 91.94 357 ALA A N 1
ATOM 2601 C CA . ALA A 1 357 ? -26.632 -7.601 52.307 1.00 91.94 357 ALA A CA 1
ATOM 2602 C C . ALA A 1 357 ? -27.032 -7.463 50.822 1.00 91.94 357 ALA A C 1
ATOM 2604 O O . ALA A 1 357 ? -26.829 -8.402 50.046 1.00 91.94 357 ALA A O 1
ATOM 2605 N N . GLU A 1 358 ? -27.643 -6.335 50.460 1.00 94.12 358 GLU A N 1
ATOM 2606 C CA . GLU A 1 358 ? -28.034 -5.931 49.110 1.00 94.12 358 GLU A CA 1
ATOM 2607 C C . GLU A 1 358 ? -27.237 -4.712 48.615 1.00 94.12 358 GLU A C 1
ATOM 2609 O O . GLU A 1 358 ? -27.132 -4.566 47.401 1.00 94.12 358 GLU A O 1
ATOM 2614 N N . ASP A 1 359 ? -26.684 -3.896 49.522 1.00 94.12 359 ASP A N 1
ATOM 2615 C CA . ASP A 1 359 ? -25.810 -2.726 49.318 1.00 94.12 359 ASP A CA 1
ATOM 2616 C C . ASP A 1 359 ? -24.786 -2.694 50.478 1.00 94.12 359 ASP A C 1
ATOM 2618 O O . ASP A 1 359 ? -25.148 -2.399 51.616 1.00 94.12 359 ASP A O 1
ATOM 2622 N N . GLY A 1 360 ? -23.537 -3.121 50.256 1.00 93.69 360 GLY A N 1
ATOM 2623 C CA . GLY A 1 360 ? -22.594 -3.450 51.337 1.00 93.69 360 GLY A CA 1
ATOM 2624 C C . GLY A 1 360 ? -21.901 -2.259 52.005 1.00 93.69 360 GLY A C 1
ATOM 2625 O O . GLY A 1 360 ? -21.410 -2.390 53.135 1.00 93.69 360 GLY A O 1
ATOM 2626 N N . ASP A 1 361 ? -21.880 -1.095 51.351 1.00 93.56 361 ASP A N 1
ATOM 2627 C CA . ASP A 1 361 ? -21.296 0.142 51.883 1.00 93.56 361 ASP A CA 1
ATOM 2628 C C . ASP A 1 361 ? -22.268 1.330 51.992 1.00 93.56 361 ASP A C 1
ATOM 2630 O O . ASP A 1 361 ? -21.912 2.355 52.595 1.00 93.56 361 ASP A O 1
ATOM 2634 N N . CYS A 1 362 ? -23.516 1.125 51.565 1.00 94.38 362 CYS A N 1
ATOM 2635 C CA . CYS A 1 362 ? -24.658 2.013 51.726 1.00 94.38 362 CYS A CA 1
ATOM 2636 C C . CYS A 1 362 ? -24.589 3.292 50.878 1.00 94.38 362 CYS A C 1
ATOM 2638 O O . CYS A 1 362 ? -24.929 4.386 51.351 1.00 94.38 362 CYS A O 1
ATOM 2640 N N . ASP A 1 363 ? -24.161 3.171 49.617 1.00 93.81 363 ASP A N 1
ATOM 2641 C CA . ASP A 1 363 ? -24.127 4.267 48.639 1.00 93.81 363 ASP A CA 1
ATOM 2642 C C . ASP A 1 363 ? -25.365 4.336 47.710 1.00 93.81 363 ASP A C 1
ATOM 2644 O O . ASP A 1 363 ? -25.536 5.318 46.975 1.00 93.81 363 ASP A O 1
ATOM 2648 N N . SER A 1 364 ? -26.294 3.375 47.839 1.00 92.31 364 SER A N 1
ATOM 2649 C CA . SER A 1 364 ? -27.474 3.123 46.991 1.00 92.31 364 SER A CA 1
ATOM 2650 C C . SER A 1 364 ? -27.222 2.382 45.667 1.00 92.31 364 SER A C 1
ATOM 2652 O O . SER A 1 364 ? -28.118 2.356 44.809 1.00 92.31 364 SER A O 1
ATOM 2654 N N . ILE A 1 365 ? -26.053 1.768 45.479 1.00 93.75 365 ILE A N 1
ATOM 2655 C CA . ILE A 1 365 ? -25.782 0.758 44.450 1.00 93.75 365 ILE A CA 1
ATOM 2656 C C . ILE A 1 365 ? -25.957 -0.643 45.053 1.00 93.75 365 ILE A C 1
ATOM 2658 O O . ILE A 1 365 ? -25.736 -0.880 46.232 1.00 93.75 365 ILE A O 1
ATOM 2662 N N . LEU A 1 366 ? -26.417 -1.600 44.244 1.00 95.38 366 LEU A N 1
ATOM 2663 C CA . LEU A 1 366 ? -26.549 -2.981 44.705 1.00 95.38 366 LEU A CA 1
ATOM 2664 C C . LEU A 1 366 ? -25.182 -3.680 44.702 1.00 95.38 366 LEU A C 1
ATOM 2666 O O . LEU A 1 366 ? -24.481 -3.612 43.697 1.00 95.38 366 LEU A O 1
ATOM 2670 N N . THR A 1 367 ? -24.897 -4.514 45.705 1.00 93.69 367 THR A N 1
ATOM 2671 C CA . THR A 1 367 ? -23.737 -5.434 45.790 1.00 93.69 367 THR A CA 1
ATOM 2672 C C . THR A 1 367 ? -23.491 -6.261 44.518 1.00 93.69 367 THR A C 1
ATOM 2674 O O . THR A 1 367 ? -22.395 -6.756 44.266 1.00 93.69 367 THR A O 1
ATOM 2677 N N . ALA A 1 368 ? -24.537 -6.492 43.718 1.00 94.25 368 ALA A N 1
ATOM 2678 C CA . ALA A 1 368 ? -24.460 -7.240 42.463 1.00 94.25 368 ALA A CA 1
ATOM 2679 C C . ALA A 1 368 ? -24.035 -6.398 41.243 1.00 94.25 368 ALA A C 1
ATOM 2681 O O . ALA A 1 368 ? -23.725 -6.989 40.209 1.00 94.25 368 ALA A O 1
ATOM 2682 N N . ASP A 1 369 ? -24.065 -5.068 41.366 1.00 95.12 369 ASP A N 1
ATOM 2683 C CA . ASP A 1 369 ? -23.726 -4.067 40.348 1.00 95.12 369 ASP A CA 1
ATOM 2684 C C . ASP A 1 369 ? -22.480 -3.228 40.739 1.00 95.12 369 ASP A C 1
ATOM 2686 O O . ASP A 1 369 ? -21.958 -2.504 39.893 1.00 95.12 369 ASP A O 1
ATOM 2690 N N . ASP A 1 370 ? -22.001 -3.324 41.985 1.00 94.38 370 ASP A N 1
ATOM 2691 C CA . ASP A 1 370 ? -20.814 -2.645 42.534 1.00 94.38 370 ASP A CA 1
ATOM 2692 C C . ASP A 1 370 ? -19.503 -3.414 42.255 1.00 94.38 370 ASP A C 1
ATOM 2694 O O . ASP A 1 370 ? -19.471 -4.649 42.230 1.00 94.38 370 ASP A O 1
ATOM 2698 N N . CYS A 1 371 ? -18.409 -2.676 42.060 1.00 94.81 371 CYS A N 1
ATOM 2699 C CA . CYS A 1 371 ? -17.055 -3.199 41.916 1.00 94.81 371 CYS A CA 1
ATOM 2700 C C . CYS A 1 371 ? -16.297 -3.441 43.234 1.00 94.81 371 CYS A C 1
ATOM 2702 O O . CYS A 1 371 ? -15.485 -4.370 43.296 1.00 94.81 371 CYS A O 1
ATOM 2704 N N . ASP A 1 372 ? -16.536 -2.651 44.284 1.00 94.00 372 ASP A N 1
ATOM 2705 C CA . ASP A 1 372 ? -16.037 -2.924 45.639 1.00 94.00 372 ASP A CA 1
ATOM 2706 C C . ASP A 1 372 ? -17.056 -2.446 46.675 1.00 94.00 372 ASP A C 1
ATOM 2708 O O . ASP A 1 372 ? -16.945 -1.335 47.180 1.00 94.00 372 ASP A O 1
ATOM 2712 N N . ASP A 1 373 ? -17.958 -3.372 47.018 1.00 93.62 373 ASP A N 1
ATOM 2713 C CA . ASP A 1 373 ? -19.037 -3.382 48.033 1.00 93.62 373 ASP A CA 1
ATOM 2714 C C . ASP A 1 373 ? -18.575 -3.080 49.488 1.00 93.62 373 ASP A C 1
ATOM 2716 O O . ASP A 1 373 ? -19.111 -3.590 50.472 1.00 93.62 373 ASP A O 1
ATOM 2720 N N . ASN A 1 374 ? -17.478 -2.336 49.642 1.00 94.75 374 ASN A N 1
ATOM 2721 C CA . ASN A 1 374 ? -16.858 -1.872 50.882 1.00 94.75 374 ASN A CA 1
ATOM 2722 C C . ASN A 1 374 ? -16.334 -0.417 50.767 1.00 94.75 374 ASN A C 1
ATOM 2724 O O . ASN A 1 374 ? -15.753 0.090 51.739 1.00 94.75 374 ASN A O 1
ATOM 2728 N N . ASP A 1 375 ? -16.455 0.234 49.606 1.00 94.50 375 ASP A N 1
ATOM 2729 C CA . ASP A 1 375 ? -15.986 1.589 49.311 1.00 94.50 375 ASP A CA 1
ATOM 2730 C C . ASP A 1 375 ? -17.010 2.337 48.444 1.00 94.50 375 ASP A C 1
ATOM 2732 O O . ASP A 1 375 ? -16.907 2.327 47.223 1.00 94.50 375 ASP A O 1
ATOM 2736 N N . ALA A 1 376 ? -17.881 3.112 49.107 1.00 94.19 376 ALA A N 1
ATOM 2737 C CA . ALA A 1 376 ? -18.916 4.006 48.557 1.00 94.19 376 ALA A CA 1
ATOM 2738 C C . ALA A 1 376 ? -18.402 5.140 47.624 1.00 94.19 376 ALA A C 1
ATOM 2740 O O . ALA A 1 376 ? -18.988 6.224 47.505 1.00 94.19 376 ALA A O 1
ATOM 2741 N N . SER A 1 377 ? -17.209 4.974 47.058 1.00 94.00 377 SER A N 1
ATOM 2742 C CA . SER A 1 377 ? -16.624 5.767 45.983 1.00 94.00 377 SER A CA 1
ATOM 2743 C C . SER A 1 377 ? -16.056 4.915 44.836 1.00 94.00 377 SER A C 1
ATOM 2745 O O . SER A 1 377 ? -15.321 5.449 43.996 1.00 94.00 377 SER A O 1
ATOM 2747 N N . SER A 1 378 ? -16.410 3.627 44.803 1.00 93.88 378 SER A N 1
ATOM 2748 C CA . SER A 1 378 ? -16.162 2.665 43.736 1.00 93.88 378 SER A CA 1
ATOM 2749 C C . SER A 1 378 ? -16.817 3.078 42.409 1.00 93.88 378 SER A C 1
ATOM 2751 O O . SER A 1 378 ? -17.535 4.077 42.274 1.00 93.88 378 SER A O 1
ATOM 2753 N N . THR A 1 379 ? -16.501 2.309 41.378 1.00 94.06 379 THR A N 1
ATOM 2754 C CA . THR A 1 379 ? -17.200 2.284 40.097 1.00 94.06 379 THR A CA 1
ATOM 2755 C C . THR A 1 379 ? -18.272 1.189 40.104 1.00 94.06 379 THR A C 1
ATOM 2757 O O . THR A 1 379 ? -18.316 0.344 40.992 1.00 94.06 379 THR A O 1
ATOM 2760 N N . ILE A 1 380 ? -19.154 1.196 39.102 1.00 95.44 380 ILE A N 1
ATOM 2761 C CA . ILE A 1 380 ? -20.187 0.162 38.942 1.00 95.44 380 ILE A CA 1
ATOM 2762 C C . ILE A 1 380 ? -19.924 -0.669 37.688 1.00 95.44 380 ILE A C 1
ATOM 2764 O O . ILE A 1 380 ? -19.528 -0.112 36.658 1.00 95.44 380 ILE A O 1
ATOM 2768 N N . LEU A 1 381 ? -20.281 -1.956 37.731 1.00 93.94 381 LEU A N 1
ATOM 2769 C CA . LEU A 1 381 ? -20.145 -2.942 36.646 1.00 93.94 381 LEU A CA 1
ATOM 2770 C C . LEU A 1 381 ? -20.806 -2.520 35.324 1.00 93.94 381 LEU A C 1
ATOM 2772 O O . LEU A 1 381 ? -20.503 -3.050 34.261 1.00 93.94 381 LEU A O 1
ATOM 2776 N N . ALA A 1 382 ? -21.742 -1.568 35.365 1.00 94.12 382 ALA A N 1
ATOM 2777 C CA . ALA A 1 382 ? -22.373 -1.001 34.173 1.00 94.12 382 ALA A CA 1
ATOM 2778 C C . ALA A 1 382 ? -21.511 0.057 33.446 1.00 94.12 382 ALA A C 1
ATOM 2780 O O . ALA A 1 382 ? -21.927 0.561 32.398 1.00 94.12 382 ALA A O 1
ATOM 2781 N N . THR A 1 383 ? -20.374 0.448 34.028 1.00 94.88 383 THR A N 1
ATOM 2782 C CA . THR A 1 383 ? -19.466 1.496 33.528 1.00 94.88 383 THR A CA 1
ATOM 2783 C C . THR A 1 383 ? -17.977 1.181 33.682 1.00 94.88 383 THR A C 1
ATOM 2785 O O . THR A 1 383 ? -17.181 1.995 33.229 1.00 94.88 383 THR A O 1
ATOM 2788 N N . ASP A 1 384 ? -17.628 0.071 34.328 1.00 95.56 384 ASP A N 1
ATOM 2789 C CA . ASP A 1 384 ? -16.287 -0.468 34.598 1.00 95.56 384 ASP A CA 1
ATOM 2790 C C . ASP A 1 384 ? -16.525 -1.955 34.920 1.00 95.56 384 ASP A C 1
ATOM 2792 O O . ASP A 1 384 ? -16.912 -2.278 36.043 1.00 95.56 384 ASP A O 1
ATOM 2796 N N . ALA A 1 385 ? -16.525 -2.840 33.915 1.00 95.31 385 ALA A N 1
ATOM 2797 C CA . ALA A 1 385 ? -17.096 -4.185 34.084 1.00 95.31 385 ALA A CA 1
ATOM 2798 C C . ALA A 1 385 ? -16.100 -5.245 34.589 1.00 95.31 385 ALA A C 1
ATOM 2800 O O . ALA A 1 385 ? -16.524 -6.351 34.950 1.00 95.31 385 ALA A O 1
ATOM 2801 N N . ASP A 1 386 ? -14.808 -4.916 34.666 1.00 94.62 386 ASP A N 1
ATOM 2802 C CA . ASP A 1 386 ? -13.768 -5.750 35.278 1.00 94.62 386 ASP A CA 1
ATOM 2803 C C . ASP A 1 386 ? -13.183 -5.186 36.588 1.00 94.62 386 ASP A C 1
ATOM 2805 O O . ASP A 1 386 ? -12.462 -5.909 37.291 1.00 94.62 386 ASP A O 1
ATOM 2809 N N . CYS A 1 387 ? -13.596 -3.972 36.967 1.00 95.25 387 CYS A N 1
ATOM 2810 C CA . CYS A 1 387 ? -13.315 -3.307 38.234 1.00 95.25 387 CYS A CA 1
ATOM 2811 C C . CYS A 1 387 ? -11.855 -2.872 38.419 1.00 95.25 387 CYS A C 1
ATOM 2813 O O . CYS A 1 387 ? -11.293 -2.989 39.518 1.00 95.25 387 CYS A O 1
ATOM 2815 N N . ASP A 1 388 ? -11.232 -2.355 37.357 1.00 94.62 388 ASP A N 1
ATOM 2816 C CA . ASP A 1 388 ? -9.853 -1.850 37.367 1.00 94.62 388 ASP A CA 1
ATOM 2817 C C . ASP A 1 388 ? -9.729 -0.319 37.541 1.00 94.62 388 ASP A C 1
ATOM 2819 O O . ASP A 1 388 ? -8.620 0.186 37.763 1.00 94.62 388 ASP A O 1
ATOM 2823 N N . THR A 1 389 ? -10.858 0.406 37.564 1.00 93.62 389 THR A N 1
ATOM 2824 C CA . THR A 1 389 ? -11.024 1.879 37.602 1.00 93.62 389 THR A CA 1
ATOM 2825 C C . THR A 1 389 ? -10.901 2.623 36.266 1.00 93.62 389 THR A C 1
ATOM 2827 O O . THR A 1 389 ? -11.105 3.846 36.230 1.00 93.62 389 THR A O 1
ATOM 2830 N N . VAL A 1 390 ? -10.612 1.933 35.162 1.00 95.31 390 VAL A N 1
ATOM 2831 C CA . VAL A 1 390 ? -10.862 2.413 33.799 1.00 95.31 390 VAL A CA 1
ATOM 2832 C C . VAL A 1 390 ? -12.342 2.199 33.487 1.00 95.31 390 VAL A C 1
ATOM 2834 O O . VAL A 1 390 ? -12.953 1.204 33.852 1.00 95.31 390 VAL A O 1
ATOM 2837 N N . LEU A 1 391 ? -12.968 3.179 32.837 1.00 95.69 391 LEU A N 1
ATOM 2838 C CA . LEU A 1 391 ? -14.370 3.042 32.458 1.00 95.69 391 LEU A CA 1
ATOM 2839 C C . LEU A 1 391 ? -14.487 2.238 31.158 1.00 95.69 391 LEU A C 1
ATOM 2841 O O . LEU A 1 391 ? -13.724 2.493 30.231 1.00 95.69 391 LEU A O 1
ATOM 2845 N N . THR A 1 392 ? -15.537 1.428 31.010 1.00 94.50 392 THR A N 1
ATOM 2846 C CA . THR A 1 392 ? -15.931 0.678 29.792 1.00 94.50 392 THR A CA 1
ATOM 2847 C C . THR A 1 392 ? -15.881 1.497 28.490 1.00 94.50 392 THR A C 1
ATOM 2849 O O . THR A 1 392 ? -15.814 0.960 27.388 1.00 94.50 392 THR A O 1
ATOM 2852 N N . ALA A 1 393 ? -16.001 2.825 28.584 1.00 94.81 393 ALA A N 1
ATOM 2853 C CA . ALA A 1 393 ? -15.959 3.735 27.440 1.00 94.81 393 ALA A CA 1
ATOM 2854 C C . ALA A 1 393 ? -14.537 4.137 26.997 1.00 94.81 393 ALA A C 1
ATOM 2856 O O . ALA A 1 393 ? -14.405 4.699 25.911 1.00 94.81 393 ALA A O 1
ATOM 2857 N N . ASP A 1 394 ? -13.532 3.892 27.840 1.00 95.56 394 ASP A N 1
ATOM 2858 C CA . ASP A 1 394 ? -12.113 4.219 27.667 1.00 95.56 394 ASP A CA 1
ATOM 2859 C C . ASP A 1 394 ? -11.209 2.957 27.674 1.00 95.56 394 ASP A C 1
ATOM 2861 O O . ASP A 1 394 ? -10.013 3.081 27.411 1.00 95.56 394 ASP A O 1
ATOM 2865 N N . ASP A 1 395 ? -11.755 1.767 27.955 1.00 95.44 395 ASP A N 1
ATOM 2866 C CA . ASP A 1 395 ? -11.065 0.465 27.964 1.00 95.44 395 ASP A CA 1
ATOM 2867 C C . ASP A 1 395 ? -11.204 -0.296 26.626 1.00 95.44 395 ASP A C 1
ATOM 2869 O O . ASP A 1 395 ? -12.209 -0.177 25.919 1.00 95.44 395 ASP A O 1
ATOM 2873 N N . CYS A 1 396 ? -10.184 -1.084 26.288 1.00 95.31 396 CYS A N 1
ATOM 2874 C CA . CYS A 1 396 ? -10.122 -1.965 25.129 1.00 95.31 396 CYS A CA 1
ATOM 2875 C C . CYS A 1 396 ? -10.710 -3.373 25.332 1.00 95.31 396 CYS A C 1
ATOM 2877 O O . CYS A 1 396 ? -11.265 -3.931 24.381 1.00 95.31 396 CYS A O 1
ATOM 2879 N N . ASP A 1 397 ? -10.629 -3.950 26.533 1.00 94.56 397 ASP A N 1
ATOM 2880 C CA . ASP A 1 397 ? -11.303 -5.204 26.894 1.00 94.56 397 ASP A CA 1
ATOM 2881 C C . ASP A 1 397 ? -11.753 -5.151 28.355 1.00 94.56 397 ASP A C 1
ATOM 2883 O O . ASP A 1 397 ? -11.063 -5.648 29.239 1.00 94.56 397 ASP A O 1
ATOM 2887 N N . ASP A 1 398 ? -12.974 -4.632 28.525 1.00 94.31 398 ASP A N 1
ATOM 2888 C CA . ASP A 1 398 ? -13.822 -4.486 29.730 1.00 94.31 398 ASP A CA 1
ATOM 2889 C C . ASP A 1 398 ? -14.128 -5.831 30.452 1.00 94.31 398 ASP A C 1
ATOM 2891 O O . ASP A 1 398 ? -15.169 -6.017 31.076 1.00 94.31 398 ASP A O 1
ATOM 2895 N N . ASN A 1 399 ? -13.260 -6.835 30.293 1.00 94.94 399 ASN A N 1
ATOM 2896 C CA . ASN A 1 399 ? -13.263 -8.145 30.945 1.00 94.94 399 ASN A CA 1
ATOM 2897 C C . ASN A 1 399 ? -11.855 -8.562 31.452 1.00 94.94 399 ASN A C 1
ATOM 2899 O O . ASN A 1 399 ? -11.727 -9.665 32.004 1.00 94.94 399 ASN A O 1
ATOM 2903 N N . ASP A 1 400 ? -10.802 -7.760 31.243 1.00 95.12 400 ASP A N 1
ATOM 2904 C CA . ASP A 1 400 ? -9.432 -8.006 31.713 1.00 95.12 400 ASP A CA 1
ATOM 2905 C C . ASP A 1 400 ? -8.793 -6.725 32.266 1.00 95.12 400 ASP A C 1
ATOM 2907 O O . ASP A 1 400 ? -8.189 -5.957 31.523 1.00 95.12 400 ASP A O 1
ATOM 2911 N N . ALA A 1 401 ? -8.777 -6.616 33.600 1.00 94.81 401 ALA A N 1
ATOM 2912 C CA . ALA A 1 401 ? -8.208 -5.534 34.418 1.00 94.81 401 ALA A CA 1
ATOM 2913 C C . ALA A 1 401 ? -6.674 -5.308 34.277 1.00 94.81 401 ALA A C 1
ATOM 2915 O O . ALA A 1 401 ? -5.983 -4.860 35.199 1.00 94.81 401 ALA A O 1
ATOM 2916 N N . ASN A 1 402 ? -6.086 -5.755 33.169 1.00 94.50 402 ASN A N 1
ATOM 2917 C CA . ASN A 1 402 ? -4.714 -5.524 32.721 1.00 94.50 402 ASN A CA 1
ATOM 2918 C C . ASN A 1 402 ? -4.671 -5.038 31.254 1.00 94.50 402 ASN A C 1
ATOM 2920 O O . ASN A 1 402 ? -3.584 -5.000 30.664 1.00 94.50 402 ASN A O 1
ATOM 2924 N N . SER A 1 403 ? -5.837 -4.731 30.680 1.00 94.25 403 SER A N 1
ATOM 2925 C CA . SER A 1 403 ? -6.073 -4.217 29.337 1.00 94.25 403 SER A CA 1
ATOM 2926 C C . SER 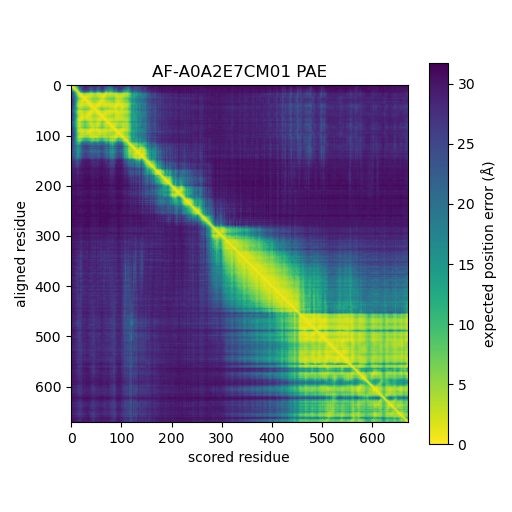A 1 403 ? -5.394 -2.857 29.112 1.00 94.25 403 SER A C 1
ATOM 2928 O O . SER A 1 403 ? -4.887 -2.191 30.023 1.00 94.25 403 SER A O 1
ATOM 2930 N N . THR A 1 404 ? -5.306 -2.471 27.846 1.00 94.25 404 THR A N 1
ATOM 2931 C CA . THR A 1 404 ? -4.894 -1.141 27.409 1.00 94.25 404 THR A CA 1
ATOM 2932 C C . THR A 1 404 ? -6.095 -0.192 27.375 1.00 94.25 404 THR A C 1
ATOM 2934 O O . THR A 1 404 ? -7.247 -0.599 27.303 1.00 94.25 404 THR A O 1
ATOM 2937 N N . THR A 1 405 ? -5.834 1.115 27.427 1.00 96.00 405 THR A N 1
ATOM 2938 C CA . THR A 1 405 ? -6.894 2.131 27.286 1.00 96.00 405 THR A CA 1
ATOM 2939 C C . THR A 1 405 ? -6.910 2.699 25.871 1.00 96.00 405 THR A C 1
ATOM 2941 O O . THR A 1 405 ? -5.838 2.867 25.283 1.00 96.00 405 THR A O 1
ATOM 2944 N N . LEU A 1 406 ? -8.069 3.173 25.403 1.00 94.06 406 LEU A N 1
ATOM 2945 C CA . LEU A 1 406 ? -8.244 3.924 24.147 1.00 94.06 406 LEU A CA 1
ATOM 2946 C C . LEU A 1 406 ? -7.374 5.192 24.041 1.00 94.06 406 LEU A C 1
ATOM 2948 O O . LEU A 1 406 ? -7.258 5.796 22.977 1.00 94.06 406 LEU A O 1
ATOM 2952 N N . ALA A 1 407 ? -6.777 5.649 25.146 1.00 94.25 407 ALA A N 1
ATOM 2953 C CA . ALA A 1 407 ? -5.828 6.763 25.169 1.00 94.25 407 ALA A CA 1
ATOM 2954 C C . ALA A 1 407 ? -4.363 6.339 24.923 1.00 94.25 407 ALA A C 1
ATOM 2956 O O . ALA A 1 407 ? -3.474 7.197 24.880 1.00 94.25 407 ALA A O 1
ATOM 2957 N N . THR A 1 408 ? -4.106 5.033 24.843 1.00 94.81 408 THR A N 1
ATOM 2958 C CA . THR A 1 408 ? -2.778 4.403 24.745 1.00 94.81 408 THR A CA 1
ATOM 2959 C C . THR A 1 408 ? -2.668 3.333 23.660 1.00 94.81 408 THR A C 1
ATOM 2961 O O . THR A 1 408 ? -1.545 2.929 23.372 1.00 94.81 408 THR A O 1
ATOM 2964 N N . ASP A 1 409 ? -3.801 2.880 23.130 1.00 95.56 409 ASP A N 1
ATOM 2965 C CA . ASP A 1 409 ? -4.022 1.827 22.132 1.00 95.56 409 ASP A CA 1
ATOM 2966 C C . ASP A 1 409 ? -5.452 2.089 21.617 1.00 95.56 409 ASP A C 1
ATOM 2968 O O . ASP A 1 409 ? -6.414 1.771 22.315 1.00 95.56 409 ASP A O 1
ATOM 2972 N N . ALA A 1 410 ? -5.624 2.866 20.539 1.00 95.25 410 ALA A N 1
ATOM 2973 C CA . ALA A 1 410 ? -6.937 3.454 20.224 1.00 95.25 410 ALA A CA 1
ATOM 2974 C C . ALA A 1 410 ? -7.828 2.589 19.316 1.00 95.25 410 ALA A C 1
ATOM 2976 O O . ALA A 1 410 ? -9.010 2.911 19.140 1.00 95.25 410 ALA A O 1
ATOM 2977 N N . ASP A 1 411 ? -7.294 1.493 18.772 1.00 94.50 411 ASP A N 1
ATOM 2978 C CA . ASP A 1 411 ? -8.040 0.480 18.019 1.00 94.50 411 ASP A CA 1
ATOM 2979 C C . ASP A 1 411 ? -8.087 -0.907 18.690 1.00 94.50 411 ASP A C 1
ATOM 2981 O O . ASP A 1 411 ? -8.852 -1.770 18.238 1.00 94.50 411 ASP A O 1
ATOM 2985 N N . CYS A 1 412 ? -7.395 -1.065 19.825 1.00 95.56 412 CYS A N 1
ATOM 2986 C CA . CYS A 1 412 ? -7.448 -2.212 20.726 1.00 95.56 412 CYS A CA 1
ATOM 2987 C C . CYS A 1 412 ? -6.827 -3.495 20.161 1.00 95.56 412 CYS A C 1
ATOM 2989 O O . CYS A 1 412 ? -7.364 -4.595 20.342 1.00 95.56 412 CYS A O 1
ATOM 2991 N N . ASP A 1 413 ? -5.684 -3.366 19.485 1.00 94.56 413 ASP A N 1
ATOM 2992 C CA . ASP A 1 413 ? -4.933 -4.485 18.900 1.00 94.56 413 ASP A CA 1
ATOM 2993 C C . ASP A 1 413 ? -3.746 -4.978 19.764 1.00 94.56 413 ASP A C 1
ATOM 2995 O O . ASP A 1 413 ? -3.147 -6.019 19.462 1.00 94.56 413 ASP A O 1
ATOM 2999 N N . THR A 1 414 ? -3.475 -4.309 20.895 1.00 93.00 414 THR A N 1
ATOM 3000 C CA . THR A 1 414 ? -2.343 -4.479 21.836 1.00 93.00 414 THR A CA 1
ATOM 3001 C C . THR A 1 414 ? -1.012 -3.827 21.436 1.00 93.00 414 THR A C 1
ATOM 3003 O O . THR A 1 414 ? -0.046 -3.876 22.214 1.00 93.00 414 THR A O 1
ATOM 3006 N N . VAL A 1 415 ? -0.928 -3.186 20.270 1.00 95.12 415 VAL A N 1
ATOM 3007 C CA . VAL A 1 415 ? 0.126 -2.228 19.927 1.00 95.12 415 VAL A CA 1
ATOM 3008 C C . VAL A 1 415 ? -0.241 -0.880 20.545 1.00 95.12 415 VAL A C 1
ATOM 3010 O O . VAL A 1 415 ? -1.375 -0.423 20.513 1.00 95.12 415 VAL A O 1
ATOM 3013 N N . LEU A 1 416 ? 0.733 -0.219 21.169 1.00 95.56 416 LEU A N 1
ATOM 3014 C CA . LEU A 1 416 ? 0.480 1.095 21.753 1.00 95.56 416 LEU A CA 1
ATOM 3015 C C . LEU A 1 416 ? 0.458 2.161 20.651 1.00 95.56 416 LEU A C 1
ATOM 3017 O O . LEU A 1 416 ? 1.342 2.155 19.800 1.00 95.56 416 LEU A O 1
ATOM 3021 N N . THR A 1 417 ? -0.404 3.174 20.770 1.00 94.12 417 THR A N 1
ATOM 3022 C CA . THR A 1 417 ? -0.522 4.365 19.892 1.00 94.12 417 THR A CA 1
ATOM 3023 C C . THR A 1 417 ? 0.811 5.038 19.516 1.00 94.12 417 THR A C 1
ATOM 3025 O O . THR A 1 417 ? 0.916 5.766 18.533 1.00 94.12 417 THR A O 1
ATOM 3028 N N . ALA A 1 418 ? 1.852 4.881 20.341 1.00 94.06 418 ALA A N 1
ATOM 3029 C CA . ALA A 1 418 ? 3.181 5.446 20.089 1.00 94.06 418 ALA A CA 1
ATOM 3030 C C . ALA A 1 418 ? 4.085 4.569 19.198 1.00 94.06 418 ALA A C 1
ATOM 3032 O O . ALA A 1 418 ? 5.082 5.076 18.679 1.00 94.06 418 ALA A O 1
ATOM 3033 N N . ASP A 1 419 ? 3.757 3.283 19.082 1.00 95.31 419 ASP A N 1
ATOM 3034 C CA . ASP A 1 419 ? 4.466 2.256 18.320 1.00 95.31 419 ASP A CA 1
ATOM 3035 C C . ASP A 1 419 ? 3.666 1.778 17.083 1.00 95.31 419 ASP A C 1
ATOM 3037 O O . ASP A 1 419 ? 4.206 1.018 16.278 1.00 95.31 419 ASP A O 1
ATOM 3041 N N . ASP A 1 420 ? 2.422 2.234 16.908 1.00 94.38 420 ASP A N 1
ATOM 3042 C CA . ASP A 1 420 ? 1.545 1.957 15.761 1.00 94.38 420 ASP A CA 1
ATOM 3043 C C . ASP A 1 420 ? 1.630 3.041 14.662 1.00 94.38 420 ASP A C 1
ATOM 3045 O O . ASP A 1 420 ? 1.896 4.217 14.932 1.00 94.38 420 ASP A O 1
ATOM 3049 N N . CYS A 1 421 ? 1.423 2.633 13.410 1.00 94.56 421 CYS A N 1
ATOM 3050 C CA . CYS A 1 421 ? 1.371 3.480 12.226 1.00 94.56 421 CYS A CA 1
ATOM 3051 C C . CYS A 1 421 ? -0.011 4.066 11.898 1.00 94.56 421 CYS A C 1
ATOM 3053 O O . CYS A 1 421 ? -0.076 5.196 11.401 1.00 94.56 421 CYS A O 1
ATOM 3055 N N . ASP A 1 422 ? -1.099 3.347 12.172 1.00 93.62 422 ASP A N 1
ATOM 3056 C CA . ASP A 1 422 ? -2.478 3.825 12.030 1.00 93.62 422 ASP A CA 1
ATOM 3057 C C . ASP A 1 422 ? -3.333 3.246 13.160 1.00 93.62 422 ASP A C 1
ATOM 3059 O O . ASP A 1 422 ? -4.019 2.248 12.968 1.00 93.62 422 ASP A O 1
ATOM 3063 N N . ASP A 1 423 ? -3.305 3.966 14.290 1.00 94.00 423 ASP A N 1
ATOM 3064 C CA . ASP A 1 423 ? -4.050 3.823 15.565 1.00 94.00 423 ASP A CA 1
ATOM 3065 C C . ASP A 1 423 ? -5.591 3.931 15.380 1.00 94.00 423 ASP A C 1
ATOM 3067 O O . ASP A 1 423 ? -6.327 4.494 16.191 1.00 94.00 423 ASP A O 1
ATOM 3071 N N . SER A 1 424 ? -6.085 3.481 14.226 1.00 94.62 424 SER A N 1
ATOM 3072 C CA . SER A 1 424 ? -7.484 3.346 13.833 1.00 94.62 424 SER A CA 1
ATOM 3073 C C . SER A 1 424 ? -7.770 2.098 12.967 1.00 94.62 424 SER A C 1
ATOM 3075 O O . SER A 1 424 ? -8.925 1.899 12.565 1.00 94.62 424 SER A O 1
ATOM 3077 N N . ASP A 1 425 ? -6.768 1.247 12.700 1.00 94.25 425 ASP A N 1
ATOM 3078 C CA . ASP A 1 425 ? -6.884 -0.053 12.026 1.00 94.25 425 ASP A CA 1
ATOM 3079 C C . ASP A 1 425 ? -5.985 -1.107 12.694 1.00 94.25 425 ASP A C 1
ATOM 3081 O O . ASP A 1 425 ? -4.812 -1.236 12.353 1.00 94.25 425 ASP A O 1
ATOM 3085 N N . ALA A 1 426 ? -6.604 -1.965 13.513 1.00 94.19 426 ALA A N 1
ATOM 3086 C CA . ALA A 1 426 ? -6.021 -3.085 14.270 1.00 94.19 426 ALA A CA 1
ATOM 3087 C C . ALA A 1 426 ? -5.351 -4.210 13.429 1.00 94.19 426 ALA A C 1
ATOM 3089 O O . ALA A 1 426 ? -5.271 -5.375 13.830 1.00 94.19 426 ALA A O 1
ATOM 3090 N N . ASN A 1 427 ? -4.973 -3.912 12.186 1.00 93.88 427 ASN A N 1
ATOM 3091 C CA . ASN A 1 427 ? -4.176 -4.734 11.275 1.00 93.88 427 ASN A CA 1
ATOM 3092 C C . ASN A 1 427 ? -2.974 -3.947 10.706 1.00 93.88 427 ASN A C 1
ATOM 3094 O O . ASN A 1 427 ? -2.333 -4.412 9.756 1.00 93.88 427 ASN A O 1
ATOM 3098 N N . SER A 1 428 ? -2.721 -2.755 11.252 1.00 92.88 428 SER A N 1
ATOM 3099 C CA . SER A 1 428 ? -1.656 -1.821 10.913 1.00 92.88 428 SER A CA 1
ATOM 3100 C C . SER A 1 428 ? -0.256 -2.420 11.130 1.00 92.88 428 SER A C 1
ATOM 3102 O O . SER A 1 428 ? -0.050 -3.481 11.730 1.00 92.88 428 SER A O 1
ATOM 3104 N N . THR A 1 429 ? 0.743 -1.759 10.556 1.00 92.31 429 THR A N 1
ATOM 3105 C CA . THR A 1 429 ? 2.159 -2.029 10.794 1.00 92.31 429 THR A CA 1
ATOM 3106 C C . THR A 1 429 ? 2.643 -1.273 12.035 1.00 92.31 429 THR A C 1
ATOM 3108 O O . THR A 1 429 ? 2.144 -0.214 12.385 1.00 92.31 429 THR A O 1
ATOM 3111 N N . THR A 1 430 ? 3.674 -1.785 12.710 1.00 95.00 430 THR A N 1
ATOM 3112 C CA . THR A 1 430 ? 4.322 -1.019 13.793 1.00 95.00 430 THR A CA 1
ATOM 3113 C C . THR A 1 430 ? 5.399 -0.094 13.228 1.00 95.00 430 THR A C 1
ATOM 3115 O O . THR A 1 430 ? 6.105 -0.489 12.293 1.00 95.00 430 THR A O 1
ATOM 3118 N N . VAL A 1 431 ? 5.668 1.038 13.886 1.00 93.06 431 VAL A N 1
ATOM 3119 C CA . VAL A 1 431 ? 6.792 1.953 13.577 1.00 93.06 431 VAL A CA 1
ATOM 3120 C C . VAL A 1 431 ? 8.173 1.280 13.667 1.00 93.06 431 VAL A C 1
ATOM 3122 O O . VAL A 1 431 ? 9.187 1.820 13.228 1.00 93.06 431 VAL A O 1
ATOM 3125 N N . ALA A 1 432 ? 8.249 0.093 14.279 1.00 92.12 432 ALA A N 1
ATOM 3126 C CA . ALA A 1 432 ? 9.456 -0.731 14.348 1.00 92.12 432 ALA A CA 1
ATOM 3127 C C . ALA A 1 432 ? 9.645 -1.646 13.119 1.00 92.12 432 ALA A C 1
ATOM 3129 O O . ALA A 1 432 ? 10.722 -2.226 12.944 1.00 92.12 432 ALA A O 1
ATOM 3130 N N . THR A 1 433 ? 8.601 -1.808 12.305 1.00 91.81 433 THR A N 1
ATOM 3131 C CA . THR A 1 433 ? 8.548 -2.652 11.100 1.00 91.81 433 THR A CA 1
ATOM 3132 C C . THR A 1 433 ? 8.290 -1.874 9.811 1.00 91.81 433 THR A C 1
ATOM 3134 O O . THR A 1 433 ? 8.587 -2.406 8.746 1.00 91.81 433 THR A O 1
ATOM 3137 N N . ASP A 1 434 ? 7.756 -0.661 9.922 1.00 91.19 434 ASP A N 1
ATOM 3138 C CA . ASP A 1 434 ? 7.381 0.282 8.866 1.00 91.19 434 ASP A CA 1
ATOM 3139 C C . ASP A 1 434 ? 7.624 1.685 9.446 1.00 91.19 434 ASP A C 1
ATOM 3141 O O . ASP A 1 434 ? 6.828 2.201 10.223 1.00 91.19 434 ASP A O 1
ATOM 3145 N N . ALA A 1 435 ? 8.821 2.232 9.240 1.00 90.44 435 ALA A N 1
ATOM 3146 C CA . ALA A 1 435 ? 9.326 3.331 10.068 1.00 90.44 435 ALA A CA 1
ATOM 3147 C C . ALA A 1 435 ? 8.770 4.723 9.716 1.00 90.44 435 ALA A C 1
ATOM 3149 O O . ALA A 1 435 ? 8.950 5.663 10.500 1.00 90.44 435 ALA A O 1
ATOM 3150 N N . ASP A 1 436 ? 8.125 4.873 8.557 1.00 89.44 436 ASP A N 1
ATOM 3151 C CA . ASP A 1 436 ? 7.431 6.099 8.152 1.00 89.44 436 ASP A CA 1
ATOM 3152 C C . ASP A 1 436 ? 5.941 5.921 7.836 1.00 89.44 436 ASP A C 1
ATOM 3154 O O . ASP A 1 436 ? 5.265 6.923 7.570 1.00 89.44 436 ASP A O 1
ATOM 3158 N N . CYS A 1 437 ? 5.423 4.702 8.016 1.00 92.31 437 CYS A N 1
ATOM 3159 C CA . CYS A 1 437 ? 4.006 4.370 8.022 1.00 92.31 437 CYS A CA 1
ATOM 3160 C C . CYS A 1 437 ? 3.337 4.561 6.657 1.00 92.31 437 CYS A C 1
ATOM 3162 O O . CYS A 1 437 ? 2.259 5.154 6.545 1.00 92.31 437 CYS A O 1
ATOM 3164 N N . ASP A 1 438 ? 3.996 4.064 5.607 1.00 88.00 438 ASP A N 1
ATOM 3165 C CA . ASP A 1 438 ? 3.504 4.087 4.223 1.00 88.00 438 ASP A CA 1
ATOM 3166 C C . ASP A 1 438 ? 2.892 2.750 3.756 1.00 88.00 438 ASP A C 1
ATOM 3168 O O . ASP A 1 438 ? 2.263 2.684 2.692 1.00 88.00 438 ASP A O 1
ATOM 3172 N N . GLY A 1 439 ? 2.994 1.708 4.590 1.00 87.69 439 GLY A N 1
ATOM 3173 C CA . GLY A 1 439 ? 2.519 0.353 4.319 1.00 87.69 439 GLY A CA 1
ATOM 3174 C C . GLY A 1 439 ? 3.575 -0.558 3.687 1.00 87.69 439 GLY A C 1
ATOM 3175 O O . GLY A 1 439 ? 3.281 -1.728 3.410 1.00 87.69 439 GLY A O 1
ATOM 3176 N N . VAL A 1 440 ? 4.794 -0.064 3.444 1.00 86.06 440 VAL A N 1
ATOM 3177 C CA . VAL A 1 440 ? 5.945 -0.869 3.029 1.00 86.06 440 VAL A CA 1
ATOM 3178 C C . VAL A 1 440 ? 6.887 -1.080 4.207 1.00 86.06 440 VAL A C 1
ATOM 3180 O O . VAL A 1 440 ? 7.318 -0.160 4.888 1.00 86.06 440 VAL A O 1
ATOM 3183 N N . LEU A 1 441 ? 7.234 -2.345 4.446 1.00 88.06 441 LEU A N 1
ATOM 3184 C CA . LEU A 1 441 ? 8.112 -2.703 5.553 1.00 88.06 441 LEU A CA 1
ATOM 3185 C C . LEU A 1 441 ? 9.495 -2.062 5.383 1.00 88.06 441 LEU A C 1
ATOM 3187 O O . LEU A 1 441 ? 10.071 -2.116 4.301 1.00 88.06 441 LEU A O 1
ATOM 3191 N N . THR A 1 442 ? 10.105 -1.635 6.486 1.00 86.06 442 THR A N 1
ATOM 3192 C CA . THR A 1 442 ? 11.489 -1.126 6.614 1.00 86.06 442 THR A CA 1
ATOM 3193 C C . THR A 1 442 ? 12.571 -2.009 5.965 1.00 86.06 442 THR A C 1
ATOM 3195 O O . THR A 1 442 ? 13.693 -1.580 5.708 1.00 86.06 442 THR A O 1
ATOM 3198 N N . ALA A 1 443 ? 12.280 -3.288 5.712 1.00 80.31 443 ALA A N 1
ATOM 3199 C CA . ALA A 1 443 ? 13.188 -4.187 4.996 1.00 80.31 443 ALA A CA 1
ATOM 3200 C C . ALA A 1 443 ? 13.146 -4.031 3.461 1.00 80.31 443 ALA A C 1
ATOM 3202 O O . ALA A 1 443 ? 14.116 -4.406 2.795 1.00 80.31 443 ALA A O 1
ATOM 3203 N N . ASP A 1 444 ? 12.033 -3.523 2.932 1.00 77.50 444 ASP A N 1
ATOM 3204 C CA . ASP A 1 444 ? 11.701 -3.396 1.511 1.00 77.50 444 ASP A CA 1
ATOM 3205 C C . ASP A 1 444 ? 11.627 -1.920 1.056 1.00 77.50 444 ASP A C 1
ATOM 3207 O O . ASP A 1 444 ? 11.845 -1.632 -0.125 1.00 77.50 444 ASP A O 1
ATOM 3211 N N . ASP A 1 445 ? 11.375 -0.985 1.980 1.00 75.06 445 ASP A N 1
ATOM 3212 C CA . ASP A 1 445 ? 11.426 0.455 1.733 1.00 75.06 445 ASP A CA 1
ATOM 3213 C C . ASP A 1 445 ? 12.872 0.965 1.529 1.00 75.06 445 ASP A C 1
ATOM 3215 O O . ASP A 1 445 ? 13.863 0.446 2.049 1.00 75.06 445 ASP A O 1
ATOM 3219 N N . CYS A 1 446 ? 12.999 1.992 0.692 1.00 79.75 446 CYS A N 1
ATOM 3220 C CA . CYS A 1 446 ? 14.260 2.620 0.341 1.00 79.75 446 CYS A CA 1
ATOM 3221 C C . CYS A 1 446 ? 14.628 3.801 1.260 1.00 79.75 446 CYS A C 1
ATOM 3223 O O . CYS A 1 446 ? 15.789 4.230 1.220 1.00 79.75 446 CYS A O 1
ATOM 3225 N N . ASN A 1 447 ? 13.695 4.377 2.032 1.00 78.06 447 ASN A N 1
ATOM 3226 C CA . ASN A 1 447 ? 13.975 5.475 2.960 1.00 78.06 447 ASN A CA 1
ATOM 3227 C C . ASN A 1 447 ? 12.903 5.633 4.057 1.00 78.06 447 ASN A C 1
ATOM 3229 O O . ASN A 1 447 ? 12.043 6.496 3.907 1.00 78.06 447 ASN A O 1
ATOM 3233 N N . ASP A 1 448 ? 13.122 4.914 5.168 1.00 84.38 448 ASP A N 1
ATOM 3234 C CA . ASP A 1 448 ? 12.412 4.825 6.467 1.00 84.38 448 ASP A CA 1
ATOM 3235 C C . ASP A 1 448 ? 12.068 6.165 7.176 1.00 84.38 448 ASP A C 1
ATOM 3237 O O . ASP A 1 448 ? 12.296 6.353 8.377 1.00 84.38 448 ASP A O 1
ATOM 3241 N N . SER A 1 449 ? 11.690 7.198 6.434 1.00 85.75 449 SER A N 1
ATOM 3242 C CA . SER A 1 449 ? 11.560 8.596 6.867 1.00 85.75 449 SER A CA 1
ATOM 3243 C C . SER A 1 449 ? 10.853 9.497 5.834 1.00 85.75 449 SER A C 1
ATOM 3245 O O . SER A 1 449 ? 10.806 10.715 6.040 1.00 85.75 449 SER A O 1
ATOM 3247 N N . ASP A 1 450 ? 10.378 8.967 4.706 1.00 80.75 450 ASP A N 1
ATOM 3248 C CA . ASP A 1 450 ? 9.646 9.682 3.655 1.00 80.75 450 ASP A CA 1
ATOM 3249 C C . ASP A 1 450 ? 8.627 8.728 2.990 1.00 80.75 450 ASP A C 1
ATOM 3251 O O . ASP A 1 450 ? 9.009 8.033 2.042 1.00 80.75 450 ASP A O 1
ATOM 3255 N N . PRO A 1 451 ? 7.337 8.744 3.404 1.00 81.56 451 PRO A N 1
ATOM 3256 C CA . PRO A 1 451 ? 6.296 7.768 3.023 1.00 81.56 451 PRO A CA 1
ATOM 3257 C C . PRO A 1 451 ? 5.788 7.918 1.570 1.00 81.56 451 PRO A C 1
ATOM 3259 O O . PRO A 1 451 ? 4.613 7.765 1.237 1.00 81.56 451 PRO A O 1
ATOM 3262 N N . LEU A 1 452 ? 6.685 8.354 0.690 1.00 73.62 452 LEU A N 1
ATOM 3263 C CA . LEU A 1 452 ? 6.565 8.461 -0.758 1.00 73.62 452 LEU A CA 1
ATOM 3264 C C . LEU A 1 452 ? 7.733 7.722 -1.452 1.00 73.62 452 LEU A C 1
ATOM 3266 O O . LEU A 1 452 ? 7.924 7.872 -2.664 1.00 73.62 452 LEU A O 1
ATOM 3270 N N . SER A 1 453 ? 8.550 6.984 -0.686 1.00 70.69 453 SER A N 1
ATOM 3271 C CA . SER A 1 453 ? 9.874 6.478 -1.072 1.00 70.69 453 SER A CA 1
ATOM 3272 C C . SER A 1 453 ? 9.977 4.941 -1.154 1.00 70.69 453 SER A C 1
ATOM 3274 O O . SER A 1 453 ? 11.056 4.431 -1.469 1.00 70.69 453 SER A O 1
ATOM 3276 N N . SER A 1 454 ? 8.850 4.239 -1.014 1.00 69.94 454 SER A N 1
ATOM 3277 C CA . SER A 1 454 ? 8.629 2.782 -0.886 1.00 69.94 454 SER A CA 1
ATOM 3278 C C . SER A 1 454 ? 9.176 1.841 -1.972 1.00 69.94 454 SER A C 1
ATOM 3280 O O . SER A 1 454 ? 8.896 0.643 -1.962 1.00 69.94 454 SER A O 1
ATOM 3282 N N . SER A 1 455 ? 9.895 2.327 -2.986 1.00 74.56 455 SER A N 1
ATOM 3283 C CA . SER A 1 455 ? 10.287 1.491 -4.131 1.00 74.56 455 SER A CA 1
ATOM 3284 C C . SER A 1 455 ? 11.571 1.934 -4.820 1.00 74.56 455 SER A C 1
ATOM 3286 O O . SER A 1 455 ? 11.891 3.118 -4.900 1.00 74.56 455 SER A O 1
ATOM 3288 N N . ASN A 1 456 ? 12.261 0.965 -5.432 1.00 82.25 456 ASN A N 1
ATOM 3289 C CA . ASN A 1 456 ? 13.451 1.132 -6.277 1.00 82.25 456 ASN A CA 1
ATOM 3290 C C . ASN A 1 456 ? 13.133 1.778 -7.649 1.00 82.25 456 ASN A C 1
ATOM 3292 O O . ASN A 1 456 ? 13.534 1.302 -8.710 1.00 82.25 456 ASN A O 1
ATOM 3296 N N . ASN A 1 457 ? 12.377 2.876 -7.630 1.00 86.69 457 ASN A N 1
ATOM 3297 C CA . ASN A 1 457 ? 11.792 3.570 -8.779 1.00 86.69 457 ASN A CA 1
ATOM 3298 C C . ASN A 1 457 ? 12.730 4.564 -9.492 1.00 86.69 457 ASN A C 1
ATOM 3300 O O . ASN A 1 457 ? 12.327 5.260 -10.429 1.00 86.69 457 ASN A O 1
ATOM 3304 N N . GLY A 1 458 ? 13.973 4.672 -9.026 1.00 90.06 458 GLY A N 1
ATOM 3305 C CA . GLY A 1 458 ? 15.018 5.540 -9.556 1.00 90.06 458 GLY A CA 1
ATOM 3306 C C . GLY A 1 458 ? 14.750 7.043 -9.437 1.00 90.06 458 GLY A C 1
ATOM 3307 O O . GLY A 1 458 ? 15.455 7.816 -10.084 1.00 90.06 458 GLY A O 1
ATOM 3308 N N . GLN A 1 459 ? 13.772 7.503 -8.650 1.00 89.38 459 GLN A N 1
ATOM 3309 C CA . GLN A 1 459 ? 13.484 8.942 -8.520 1.00 89.38 459 GLN A CA 1
ATOM 3310 C C . GLN A 1 459 ? 14.452 9.673 -7.571 1.00 89.38 459 GLN A C 1
ATOM 3312 O O . GLN A 1 459 ? 14.662 10.881 -7.706 1.00 89.38 459 GLN A O 1
ATOM 3317 N N . SER A 1 460 ? 15.103 8.950 -6.657 1.00 87.50 460 SER A N 1
ATOM 3318 C CA . SER A 1 460 ? 16.051 9.481 -5.668 1.00 87.50 460 SER A CA 1
ATOM 3319 C C . SER A 1 460 ? 17.316 8.614 -5.576 1.00 87.50 460 SER A C 1
ATOM 3321 O O . SER A 1 460 ? 17.381 7.522 -6.137 1.00 87.50 460 SER A O 1
ATOM 3323 N N . THR A 1 461 ? 18.344 9.084 -4.860 1.00 87.75 461 THR A N 1
ATOM 3324 C CA . THR A 1 461 ? 19.545 8.270 -4.590 1.00 87.75 461 THR A CA 1
ATOM 3325 C C . THR A 1 461 ? 19.292 7.100 -3.642 1.00 87.75 461 THR A C 1
ATOM 3327 O O . THR A 1 461 ? 20.086 6.169 -3.663 1.00 87.75 461 THR A O 1
ATOM 3330 N N . SER A 1 462 ? 18.260 7.157 -2.795 1.00 83.69 462 SER A N 1
ATOM 3331 C CA . SER A 1 462 ? 17.848 6.042 -1.931 1.00 83.69 462 SER A CA 1
ATOM 3332 C C . SER A 1 462 ? 17.088 4.987 -2.737 1.00 83.69 462 SER A C 1
ATOM 3334 O O . SER A 1 462 ? 17.442 3.818 -2.693 1.00 83.69 462 SER A O 1
ATOM 3336 N N . CYS A 1 463 ? 16.136 5.416 -3.568 1.00 85.44 463 CYS A N 1
ATOM 3337 C CA . CYS A 1 463 ? 15.313 4.581 -4.453 1.00 85.44 463 CYS A CA 1
ATOM 3338 C C . CYS A 1 463 ? 16.035 4.106 -5.726 1.00 85.44 463 CYS A C 1
ATOM 3340 O O . CYS A 1 463 ? 15.399 3.925 -6.767 1.00 85.44 463 CYS A O 1
ATOM 3342 N N . ALA A 1 464 ? 17.363 4.008 -5.725 1.00 89.94 464 ALA A N 1
ATOM 3343 C CA . ALA A 1 464 ? 18.123 3.762 -6.943 1.00 89.94 464 ALA A CA 1
ATOM 3344 C C . ALA A 1 464 ? 17.944 2.315 -7.427 1.00 89.94 464 ALA A C 1
ATOM 3346 O O . ALA A 1 464 ? 18.601 1.402 -6.934 1.00 89.94 464 ALA A O 1
ATOM 3347 N N . GLY A 1 465 ? 17.096 2.112 -8.439 1.00 90.19 465 GLY A N 1
ATOM 3348 C CA . GLY A 1 465 ? 16.915 0.791 -9.036 1.00 90.19 465 GLY A CA 1
ATOM 3349 C C . GLY A 1 465 ? 18.218 0.249 -9.618 1.00 90.19 465 GLY A C 1
ATOM 3350 O O . GLY A 1 465 ? 19.085 1.008 -10.051 1.00 90.19 465 GLY A O 1
ATOM 3351 N N . GLN A 1 466 ? 18.386 -1.073 -9.645 1.00 90.12 466 GLN A N 1
ATOM 3352 C CA . GLN A 1 466 ? 19.652 -1.664 -10.084 1.00 90.12 466 GLN A CA 1
ATOM 3353 C C . GLN A 1 466 ? 20.037 -1.173 -11.493 1.00 90.12 466 GLN A C 1
ATOM 3355 O O . GLN A 1 466 ? 21.175 -0.785 -11.752 1.00 90.12 466 GLN A O 1
ATOM 3360 N N . THR A 1 467 ? 19.079 -1.151 -12.421 1.00 92.88 467 THR A N 1
ATOM 3361 C CA . THR A 1 467 ? 19.311 -0.784 -13.822 1.00 92.88 467 THR A CA 1
ATOM 3362 C C . THR A 1 467 ? 18.064 -0.108 -14.404 1.00 92.88 467 THR A C 1
ATOM 3364 O O . THR A 1 467 ? 16.968 -0.271 -13.873 1.00 92.88 467 THR A O 1
ATOM 3367 N N . CYS A 1 468 ? 18.178 0.598 -15.538 1.00 94.62 468 CYS A N 1
ATOM 3368 C CA . CYS A 1 468 ? 16.984 1.100 -16.240 1.00 94.62 468 CYS A CA 1
ATOM 3369 C C . CYS A 1 468 ? 16.004 -0.031 -16.609 1.00 94.62 468 CYS A C 1
ATOM 3371 O O . CYS A 1 468 ? 14.802 0.198 -16.682 1.00 94.62 468 CYS A O 1
ATOM 3373 N N . LEU A 1 469 ? 16.516 -1.247 -16.838 1.00 93.12 469 LEU A N 1
ATOM 3374 C CA . LEU A 1 469 ? 15.701 -2.414 -17.147 1.00 93.12 469 LEU A CA 1
ATOM 3375 C C . LEU A 1 469 ? 14.962 -2.938 -15.913 1.00 93.12 469 LEU A C 1
ATOM 3377 O O . LEU A 1 469 ? 13.781 -3.230 -16.037 1.00 93.12 469 LEU A O 1
ATOM 3381 N N . SER A 1 470 ? 15.601 -3.001 -14.738 1.00 92.00 470 SER A N 1
ATOM 3382 C CA . SER A 1 470 ? 14.914 -3.456 -13.519 1.00 92.00 470 SER A CA 1
ATOM 3383 C C . SER A 1 470 ? 13.792 -2.491 -13.142 1.00 92.00 470 SER A C 1
ATOM 3385 O O . SER A 1 470 ? 12.667 -2.926 -12.975 1.00 92.00 470 SER A O 1
ATOM 3387 N N . ILE A 1 471 ? 14.040 -1.174 -13.171 1.00 92.06 471 ILE A N 1
ATOM 3388 C CA . ILE A 1 471 ? 13.005 -0.154 -12.906 1.00 92.06 471 ILE A CA 1
ATOM 3389 C C . ILE A 1 471 ? 11.772 -0.341 -13.811 1.00 92.06 471 ILE A C 1
ATOM 3391 O O . ILE A 1 471 ? 10.648 -0.101 -13.375 1.00 92.06 471 ILE A O 1
ATOM 3395 N N . LEU A 1 472 ? 11.966 -0.765 -15.065 1.00 93.38 472 LEU A N 1
ATOM 3396 C CA . LEU A 1 472 ? 10.865 -1.050 -15.984 1.00 93.38 472 LEU A CA 1
ATOM 3397 C C . LEU A 1 472 ? 10.193 -2.403 -15.712 1.00 93.38 472 LEU A C 1
ATOM 3399 O O . LEU A 1 472 ? 8.968 -2.455 -15.656 1.00 93.38 472 LEU A O 1
ATOM 3403 N N . ASP A 1 473 ? 10.975 -3.475 -15.564 1.00 92.12 473 ASP A N 1
ATOM 3404 C CA . ASP A 1 473 ? 10.472 -4.837 -15.342 1.00 92.12 473 ASP A CA 1
ATOM 3405 C C . ASP A 1 473 ? 9.765 -4.967 -13.967 1.00 92.12 473 ASP A C 1
ATOM 3407 O O . ASP A 1 473 ? 8.821 -5.744 -13.839 1.00 92.12 473 ASP A O 1
ATOM 3411 N N . ASP A 1 474 ? 10.153 -4.148 -12.979 1.00 88.69 474 ASP A N 1
ATOM 3412 C CA . ASP A 1 474 ? 9.523 -4.004 -11.655 1.00 88.69 474 ASP A CA 1
ATOM 3413 C C . ASP A 1 474 ? 8.246 -3.126 -11.687 1.00 88.69 474 ASP A C 1
ATOM 3415 O O . ASP A 1 474 ? 7.621 -2.897 -10.654 1.00 88.69 474 ASP A O 1
ATOM 3419 N N . GLY A 1 475 ? 7.856 -2.585 -12.850 1.00 88.88 475 GLY A N 1
ATOM 3420 C CA . GLY A 1 475 ? 6.665 -1.737 -13.017 1.00 88.88 475 GLY A CA 1
ATOM 3421 C C . GLY A 1 475 ? 6.818 -0.277 -12.561 1.00 88.88 475 GLY A C 1
ATOM 3422 O O . GLY A 1 475 ? 5.883 0.510 -12.693 1.00 88.88 475 GLY A O 1
ATOM 3423 N N . ASN A 1 476 ? 8.002 0.126 -12.093 1.00 89.19 476 ASN A N 1
ATOM 3424 C CA . ASN A 1 476 ? 8.272 1.440 -11.494 1.00 89.19 476 ASN A CA 1
ATOM 3425 C C . ASN A 1 476 ? 8.608 2.559 -12.508 1.00 89.19 476 ASN A C 1
ATOM 3427 O O . ASN A 1 476 ? 9.072 3.641 -12.137 1.00 89.19 476 ASN A O 1
ATOM 3431 N N . SER A 1 477 ? 8.403 2.323 -13.806 1.00 91.75 477 SER A N 1
ATOM 3432 C CA . SER A 1 477 ? 8.708 3.295 -14.861 1.00 91.75 477 SER A CA 1
ATOM 3433 C C . SER A 1 477 ? 7.708 4.458 -14.901 1.00 91.75 477 SER A C 1
ATOM 3435 O O . SER A 1 477 ? 6.521 4.275 -15.166 1.00 91.75 477 SER A O 1
ATOM 3437 N N . THR A 1 478 ? 8.219 5.687 -14.803 1.00 91.44 478 THR A N 1
ATOM 3438 C CA . THR A 1 478 ? 7.472 6.942 -15.016 1.00 91.44 478 THR A CA 1
ATOM 3439 C C . THR A 1 478 ? 7.608 7.497 -16.448 1.00 91.44 478 THR A C 1
ATOM 3441 O O . THR A 1 478 ? 7.157 8.605 -16.738 1.00 91.44 478 THR A O 1
ATOM 3444 N N . GLY A 1 479 ? 8.187 6.715 -17.373 1.00 93.69 479 GLY A N 1
ATOM 3445 C CA . GLY A 1 479 ? 8.435 7.081 -18.776 1.00 93.69 479 GLY A CA 1
ATOM 3446 C C . GLY A 1 479 ? 9.901 7.425 -19.071 1.00 93.69 479 GLY A C 1
ATOM 3447 O O . GLY A 1 479 ? 10.779 7.209 -18.240 1.00 93.69 479 GLY A O 1
ATOM 3448 N N . ASP A 1 480 ? 10.194 7.941 -20.268 1.00 91.31 480 ASP A N 1
ATOM 3449 C CA . ASP A 1 480 ? 11.575 8.256 -20.672 1.00 91.31 480 ASP A CA 1
ATOM 3450 C C . ASP A 1 480 ? 12.132 9.455 -19.886 1.00 91.31 480 ASP A C 1
ATOM 3452 O O . ASP A 1 480 ? 11.577 10.558 -19.939 1.00 91.31 480 ASP A O 1
ATOM 3456 N N . GLY A 1 481 ? 13.259 9.290 -19.193 1.00 93.31 481 GLY A N 1
ATOM 3457 C CA . GLY A 1 481 ? 13.703 10.293 -18.222 1.00 93.31 481 GLY A CA 1
ATOM 3458 C C . GLY A 1 481 ? 15.078 10.051 -17.614 1.00 93.31 481 GLY A C 1
ATOM 3459 O O . GLY A 1 481 ? 15.822 9.169 -18.033 1.00 93.31 481 GLY A O 1
ATOM 3460 N N . LEU A 1 482 ? 15.432 10.872 -16.623 1.00 94.62 482 LEU A N 1
ATOM 3461 C CA . LEU A 1 482 ? 16.604 10.637 -15.780 1.00 94.62 482 LEU A CA 1
ATOM 3462 C C . LEU A 1 482 ? 16.185 9.833 -14.556 1.00 94.62 482 LEU A C 1
ATOM 3464 O O . LEU A 1 482 ? 15.287 10.260 -13.839 1.00 94.62 482 LEU A O 1
ATOM 3468 N N . TYR A 1 483 ? 16.886 8.733 -14.309 1.00 94.88 483 TYR A N 1
ATOM 3469 C CA . TYR A 1 483 ? 16.699 7.885 -13.139 1.00 94.88 483 TYR A CA 1
ATOM 3470 C C . TYR A 1 483 ? 18.042 7.676 -12.449 1.00 94.88 483 TYR A C 1
ATOM 3472 O O . TYR A 1 483 ? 19.087 7.606 -13.103 1.00 94.88 483 TYR A O 1
ATOM 3480 N N . TYR A 1 484 ? 18.016 7.564 -11.130 1.00 94.06 484 TYR A N 1
ATOM 3481 C CA . TYR A 1 484 ? 19.114 7.033 -10.342 1.00 94.06 484 TYR A CA 1
ATOM 3482 C C . TYR A 1 484 ? 19.172 5.519 -10.505 1.00 94.06 484 TYR A C 1
ATOM 3484 O O . TYR A 1 484 ? 18.166 4.837 -10.314 1.00 94.06 484 TYR A O 1
ATOM 3492 N N . ILE A 1 485 ? 20.356 5.014 -10.845 1.00 93.50 485 ILE A N 1
ATOM 3493 C CA . ILE A 1 485 ? 20.634 3.583 -10.923 1.00 93.50 485 ILE A CA 1
ATOM 3494 C C . ILE A 1 485 ? 21.884 3.208 -10.126 1.00 93.50 485 ILE A C 1
ATOM 3496 O O . ILE A 1 485 ? 22.823 4.008 -10.031 1.00 93.50 485 ILE A O 1
ATOM 3500 N N . ASP A 1 486 ? 21.912 1.988 -9.588 1.00 91.94 486 ASP A N 1
ATOM 3501 C CA . ASP A 1 486 ? 23.080 1.418 -8.903 1.00 91.94 486 ASP A CA 1
ATOM 3502 C C . ASP A 1 486 ? 23.297 -0.076 -9.235 1.00 91.94 486 ASP A C 1
ATOM 3504 O O . ASP A 1 486 ? 22.893 -0.959 -8.475 1.00 91.94 486 ASP A O 1
ATOM 3508 N N . PRO A 1 487 ? 23.969 -0.392 -10.361 1.00 89.19 487 PRO A N 1
ATOM 3509 C CA . PRO A 1 487 ? 24.034 -1.762 -10.885 1.00 89.19 487 PRO A CA 1
ATOM 3510 C C . PRO A 1 487 ? 24.655 -2.802 -9.940 1.00 89.19 487 PRO A C 1
ATOM 3512 O O . PRO A 1 487 ? 24.241 -3.961 -9.930 1.00 89.19 487 PRO A O 1
ATOM 3515 N N . GLN A 1 488 ? 25.612 -2.381 -9.104 1.00 84.69 488 GLN A N 1
ATOM 3516 C CA . GLN A 1 488 ? 26.360 -3.258 -8.192 1.00 84.69 488 GLN A CA 1
ATOM 3517 C C . GLN A 1 488 ? 26.215 -2.879 -6.706 1.00 84.69 488 GLN A C 1
ATOM 3519 O O . GLN A 1 488 ? 27.028 -3.326 -5.894 1.00 84.69 488 GLN A O 1
ATOM 3524 N N . GLY A 1 489 ? 25.212 -2.071 -6.335 1.00 73.62 489 GLY A N 1
ATOM 3525 C CA . GLY A 1 489 ? 24.965 -1.670 -4.940 1.00 73.62 489 GLY A CA 1
ATOM 3526 C C . GLY A 1 489 ? 26.140 -0.912 -4.306 1.00 73.62 489 GLY A C 1
ATOM 3527 O O . GLY A 1 489 ? 26.587 -1.248 -3.207 1.00 73.62 489 GLY A O 1
ATOM 3528 N N . GLY A 1 490 ? 26.715 0.041 -5.042 1.00 77.06 490 GLY A N 1
ATOM 3529 C CA . GLY A 1 490 ? 27.895 0.801 -4.645 1.00 77.06 490 GLY A CA 1
ATOM 3530 C C . GLY A 1 490 ? 27.650 2.295 -4.433 1.00 77.06 490 GLY A C 1
ATOM 3531 O O . GLY A 1 490 ? 27.887 2.826 -3.347 1.00 77.06 490 GLY A O 1
ATOM 3532 N N . SER A 1 491 ? 27.333 3.030 -5.495 1.00 86.12 491 SER A N 1
ATOM 3533 C CA . SER A 1 491 ? 27.172 4.490 -5.439 1.00 86.12 491 SER A CA 1
ATOM 3534 C C . SER A 1 491 ? 26.225 4.940 -6.548 1.00 86.12 491 SER A C 1
ATOM 3536 O O . SER A 1 491 ? 26.679 5.100 -7.689 1.00 86.12 491 SER A O 1
ATOM 3538 N N . PRO A 1 492 ? 24.944 5.178 -6.215 1.00 91.50 492 PRO A N 1
ATOM 3539 C CA . PRO A 1 492 ? 23.918 5.575 -7.165 1.00 91.50 492 PRO A CA 1
ATOM 3540 C C . PRO A 1 492 ? 24.317 6.766 -8.034 1.00 91.50 492 PRO A C 1
ATOM 3542 O O . PRO A 1 492 ? 24.891 7.753 -7.561 1.00 91.50 492 PRO A O 1
ATOM 3545 N N . PHE A 1 493 ? 23.978 6.702 -9.320 1.00 93.06 493 PHE A N 1
ATOM 3546 C CA . PHE A 1 493 ? 24.207 7.794 -10.263 1.00 93.06 493 PHE A CA 1
ATOM 3547 C C . PHE A 1 493 ? 23.032 7.971 -11.217 1.00 93.06 493 PHE A C 1
ATOM 3549 O O . PHE A 1 493 ? 22.335 7.016 -11.542 1.00 93.06 493 PHE A O 1
ATOM 3556 N N . GLN A 1 494 ? 22.831 9.196 -11.709 1.00 94.50 494 GLN A N 1
ATOM 3557 C CA . GLN A 1 494 ? 21.806 9.440 -12.719 1.00 94.50 494 GLN A CA 1
ATOM 3558 C C . GLN A 1 494 ? 22.257 8.954 -14.099 1.00 94.50 494 GLN A C 1
ATOM 3560 O O . GLN A 1 494 ? 23.309 9.360 -14.607 1.00 94.50 494 GLN A O 1
ATOM 3565 N N . ALA A 1 495 ? 21.416 8.147 -14.732 1.00 93.88 495 ALA A N 1
ATOM 3566 C CA . ALA A 1 495 ? 21.478 7.819 -16.147 1.00 93.88 495 ALA A CA 1
ATOM 3567 C C . ALA A 1 495 ? 20.180 8.258 -16.834 1.00 93.88 495 ALA A C 1
ATOM 3569 O O . ALA A 1 495 ? 19.146 8.427 -16.190 1.00 93.88 495 ALA A O 1
ATOM 3570 N N . TYR A 1 496 ? 20.230 8.460 -18.151 1.00 93.31 496 TYR A N 1
ATOM 3571 C CA . TYR A 1 496 ? 18.999 8.582 -18.927 1.00 93.31 496 TYR A CA 1
ATOM 3572 C C . TYR A 1 496 ? 18.491 7.179 -19.258 1.00 93.31 496 TYR A C 1
ATOM 3574 O O . T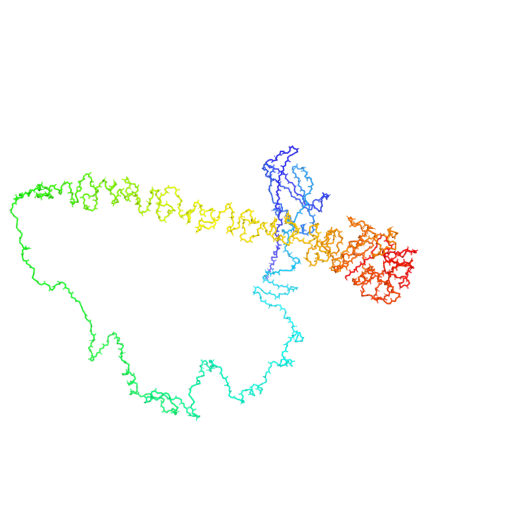YR A 1 496 ? 19.236 6.399 -19.855 1.00 93.31 496 TYR A O 1
ATOM 3582 N N . CYS A 1 497 ? 17.254 6.886 -18.864 1.00 94.12 497 CYS A N 1
ATOM 3583 C CA . CYS A 1 497 ? 16.550 5.660 -19.201 1.00 94.12 497 CYS A CA 1
ATOM 3584 C C . CYS A 1 497 ? 15.513 5.939 -20.291 1.00 94.12 497 CYS A C 1
ATOM 3586 O O . CYS A 1 497 ? 14.646 6.801 -20.137 1.00 94.12 497 CYS A O 1
ATOM 3588 N N . ASP A 1 498 ? 15.602 5.184 -21.378 1.00 90.88 498 ASP A N 1
ATOM 3589 C CA . ASP A 1 498 ? 14.594 5.100 -22.433 1.00 90.88 498 ASP A CA 1
ATOM 3590 C C . ASP A 1 498 ? 13.724 3.875 -22.127 1.00 90.88 498 ASP A C 1
ATOM 3592 O O . ASP A 1 498 ? 14.156 2.725 -22.234 1.00 90.88 498 ASP A O 1
ATOM 3596 N N . MET A 1 499 ? 12.526 4.158 -21.624 1.00 92.75 499 MET A N 1
ATOM 3597 C CA . MET A 1 499 ? 11.543 3.212 -21.103 1.00 92.75 499 MET A CA 1
ATOM 3598 C C . MET A 1 499 ? 10.473 2.853 -22.141 1.00 92.75 499 MET A C 1
ATOM 3600 O O . MET A 1 499 ? 9.702 1.923 -21.920 1.00 92.75 499 MET A O 1
ATOM 3604 N N . THR A 1 500 ? 10.417 3.554 -23.278 1.00 89.19 500 THR A N 1
ATOM 3605 C CA . THR A 1 500 ? 9.385 3.343 -24.306 1.00 89.19 500 THR A CA 1
ATOM 3606 C C . THR A 1 500 ? 9.889 2.620 -25.555 1.00 89.19 500 THR A C 1
ATOM 3608 O O . THR A 1 500 ? 9.140 1.847 -26.163 1.00 89.19 500 THR A O 1
ATOM 3611 N N . THR A 1 501 ? 11.142 2.825 -25.967 1.00 82.44 501 THR A N 1
ATOM 3612 C CA . THR A 1 501 ? 11.635 2.310 -27.251 1.00 82.44 501 THR A CA 1
ATOM 3613 C C . THR A 1 501 ? 11.883 0.805 -27.212 1.00 82.44 501 THR A C 1
ATOM 3615 O O . THR A 1 501 ? 12.535 0.326 -26.300 1.00 82.44 501 THR A O 1
ATOM 3618 N N . ASP A 1 502 ? 11.414 0.042 -28.207 1.00 81.38 502 ASP A N 1
ATOM 3619 C CA . ASP A 1 502 ? 11.670 -1.413 -28.350 1.00 81.38 502 ASP A CA 1
ATOM 3620 C C . ASP A 1 502 ? 11.465 -2.221 -27.046 1.00 81.38 502 ASP A C 1
ATOM 3622 O O . ASP A 1 502 ? 12.249 -3.096 -26.683 1.00 81.38 502 ASP A O 1
ATOM 3626 N N . GLY A 1 503 ? 10.409 -1.885 -26.296 1.00 86.12 503 GLY A N 1
ATOM 3627 C CA . GLY A 1 503 ? 10.105 -2.506 -25.004 1.00 86.12 503 GLY A CA 1
ATOM 3628 C C . GLY A 1 503 ? 10.930 -1.983 -23.823 1.00 86.12 503 GLY A C 1
ATOM 3629 O O . GLY A 1 503 ? 10.995 -2.671 -22.808 1.00 86.12 503 GLY A O 1
ATOM 3630 N N . GLY A 1 504 ? 11.577 -0.823 -23.967 1.00 90.25 504 GLY A N 1
ATOM 3631 C CA . GLY A 1 504 ? 12.141 0.007 -22.901 1.00 90.25 504 GLY A CA 1
ATOM 3632 C C . GLY A 1 504 ? 13.366 -0.539 -22.164 1.00 90.25 504 GLY A C 1
ATOM 3633 O O . GLY A 1 504 ? 14.009 -1.493 -22.600 1.00 90.25 504 GLY A O 1
ATOM 3634 N N . GLY A 1 505 ? 13.693 0.092 -21.034 1.00 92.50 505 GLY A N 1
ATOM 3635 C CA . GLY A 1 505 ? 14.741 -0.320 -20.102 1.00 92.50 505 GLY A CA 1
ATOM 3636 C C . GLY A 1 505 ? 16.169 0.042 -20.522 1.00 92.50 505 GLY A C 1
ATOM 3637 O O . GLY A 1 505 ? 17.121 -0.461 -19.925 1.00 92.50 505 GLY A O 1
ATOM 3638 N N . TRP A 1 506 ? 16.357 0.876 -21.551 1.00 91.50 506 TRP A N 1
ATOM 3639 C CA . TRP A 1 506 ? 17.684 1.163 -22.109 1.00 91.50 506 TRP A CA 1
ATOM 3640 C C . TRP A 1 506 ? 18.411 2.258 -21.331 1.00 91.50 506 TRP A C 1
ATOM 3642 O O . TRP A 1 506 ? 17.905 3.368 -21.189 1.00 91.50 506 TRP A O 1
ATOM 3652 N N . THR A 1 507 ? 19.640 1.977 -20.901 1.00 93.56 507 THR A N 1
ATOM 3653 C CA . THR A 1 507 ? 20.516 2.941 -20.219 1.00 93.56 507 THR A CA 1
ATOM 3654 C C . THR A 1 507 ? 21.399 3.684 -21.224 1.00 93.56 507 THR A C 1
ATOM 3656 O O . THR A 1 507 ? 22.152 3.062 -21.982 1.00 93.56 507 THR A O 1
ATOM 3659 N N . LEU A 1 508 ? 21.366 5.020 -21.222 1.00 91.19 508 LEU A N 1
ATOM 3660 C CA . LEU A 1 508 ? 22.234 5.850 -22.065 1.00 91.19 508 LEU A CA 1
ATOM 3661 C C . LEU A 1 508 ? 23.686 5.828 -21.588 1.00 91.19 508 LEU A C 1
ATOM 3663 O O . LEU A 1 508 ? 24.010 6.343 -20.522 1.00 91.19 508 LEU A O 1
ATOM 3667 N N . ILE A 1 509 ? 24.585 5.317 -22.435 1.00 89.50 509 ILE A N 1
ATOM 3668 C CA . ILE A 1 509 ? 26.036 5.326 -22.173 1.00 89.50 509 ILE A CA 1
ATOM 3669 C C . ILE A 1 509 ? 26.771 6.463 -22.896 1.00 89.50 509 ILE A C 1
ATOM 3671 O O . ILE A 1 509 ? 27.822 6.909 -22.429 1.00 89.50 509 ILE A O 1
ATOM 3675 N N . SER A 1 510 ? 26.240 6.965 -24.021 1.00 88.00 510 SER A N 1
ATOM 3676 C CA . SER A 1 510 ? 26.785 8.137 -24.725 1.00 88.00 510 SER A CA 1
ATOM 3677 C C . SER A 1 510 ? 25.794 8.766 -25.715 1.00 88.00 510 SER A C 1
ATOM 3679 O O . SER A 1 510 ? 25.080 8.058 -26.419 1.00 88.00 510 SER A O 1
ATOM 3681 N N . SER A 1 511 ? 25.791 10.096 -25.821 1.00 87.44 511 SER A N 1
ATOM 3682 C CA . SER A 1 511 ? 25.114 10.837 -26.892 1.00 87.44 511 SER A CA 1
ATOM 3683 C C . SER A 1 511 ? 25.948 12.035 -27.325 1.00 87.44 511 SER A C 1
ATOM 3685 O O . SER A 1 511 ? 26.421 12.745 -26.445 1.00 87.44 511 SER A O 1
ATOM 3687 N N . TRP A 1 512 ? 26.143 12.301 -28.621 1.00 85.06 512 TRP A N 1
ATOM 3688 C CA . TRP A 1 512 ? 26.826 13.535 -29.041 1.00 85.06 512 TRP A CA 1
ATOM 3689 C C . TRP A 1 512 ? 26.614 13.955 -30.508 1.00 85.06 512 TRP A C 1
ATOM 3691 O O . TRP A 1 512 ? 26.595 13.121 -31.408 1.00 85.06 512 TRP A O 1
ATOM 3701 N N . ASP A 1 513 ? 26.561 15.270 -30.753 1.00 82.81 513 ASP A N 1
ATOM 3702 C CA . ASP A 1 513 ? 26.431 15.876 -32.091 1.00 82.81 513 ASP A CA 1
ATOM 3703 C C . ASP A 1 513 ? 27.784 15.994 -32.821 1.00 82.81 513 ASP A C 1
ATOM 3705 O O . ASP A 1 513 ? 28.836 16.177 -32.201 1.00 82.81 513 ASP A O 1
ATOM 3709 N N . ILE A 1 514 ? 27.762 15.984 -34.159 1.00 80.62 514 ILE A N 1
ATOM 3710 C CA . ILE A 1 514 ? 28.926 16.002 -35.058 1.00 80.62 514 ILE A CA 1
ATOM 3711 C C . ILE A 1 514 ? 29.926 17.145 -34.782 1.00 80.62 514 ILE A C 1
ATOM 3713 O O . ILE A 1 514 ? 31.111 17.020 -35.112 1.00 80.62 514 ILE A O 1
ATOM 3717 N N . ALA A 1 515 ? 29.509 18.232 -34.120 1.00 84.00 515 ALA A N 1
ATOM 3718 C CA . ALA A 1 515 ? 30.406 19.260 -33.586 1.00 84.00 515 ALA A CA 1
ATOM 3719 C C . ALA A 1 515 ? 31.486 18.698 -32.629 1.00 84.00 515 ALA A C 1
ATOM 3721 O O . ALA A 1 515 ? 32.630 19.160 -32.648 1.00 84.00 515 ALA A O 1
ATOM 3722 N N . HIS A 1 516 ? 31.161 17.663 -31.850 1.00 85.06 516 HIS A N 1
ATOM 3723 C CA . HIS A 1 516 ? 32.039 16.998 -30.880 1.00 85.06 516 HIS A CA 1
ATOM 3724 C C . HIS A 1 516 ? 32.809 15.797 -31.456 1.00 85.06 516 HIS A C 1
ATOM 3726 O O . HIS A 1 516 ? 33.556 15.137 -30.730 1.00 85.06 516 HIS A O 1
ATOM 3732 N N . ARG A 1 517 ? 32.736 15.545 -32.773 1.00 80.44 517 ARG A N 1
ATOM 3733 C CA . ARG A 1 517 ? 33.421 14.418 -33.443 1.00 80.44 517 ARG A CA 1
ATOM 3734 C C . ARG A 1 517 ? 34.925 14.324 -33.171 1.00 80.44 517 ARG A C 1
ATOM 3736 O O . ARG A 1 517 ? 35.490 13.239 -33.226 1.00 80.44 517 ARG A O 1
ATOM 3743 N N . SER A 1 518 ? 35.593 15.452 -32.913 1.00 81.69 518 SER A N 1
ATOM 3744 C CA . SER A 1 518 ? 37.024 15.490 -32.581 1.00 81.69 518 SER A CA 1
ATOM 3745 C C . SER A 1 518 ? 37.326 15.095 -31.136 1.00 81.69 518 SER A C 1
ATOM 3747 O O . SER A 1 518 ? 38.438 14.657 -30.864 1.00 81.69 518 SER A O 1
ATOM 3749 N N . THR A 1 519 ? 36.360 15.250 -30.227 1.00 84.56 519 THR A N 1
ATOM 3750 C CA . THR A 1 519 ? 36.461 14.857 -28.814 1.00 84.56 519 THR A CA 1
ATOM 3751 C C . THR A 1 519 ? 36.429 13.337 -28.681 1.00 84.56 519 THR A C 1
ATOM 3753 O O . THR A 1 519 ? 37.246 12.761 -27.972 1.00 84.56 519 THR A O 1
ATOM 3756 N N . TYR A 1 520 ? 35.538 12.682 -29.432 1.00 81.44 520 TYR A N 1
ATOM 3757 C CA . TYR A 1 520 ? 35.344 11.227 -29.402 1.00 81.44 520 TYR A CA 1
ATOM 3758 C C . TYR A 1 520 ? 36.088 10.469 -30.513 1.00 81.44 520 TYR A C 1
ATOM 3760 O O . TYR A 1 520 ? 35.917 9.258 -30.669 1.00 81.44 520 TYR A O 1
ATOM 3768 N N . TYR A 1 521 ? 36.937 11.157 -31.281 1.00 79.56 521 TYR A N 1
ATOM 3769 C CA . TYR A 1 521 ? 37.763 10.536 -32.314 1.00 79.56 521 TYR A CA 1
ATOM 3770 C C . TYR A 1 521 ? 38.707 9.494 -31.698 1.00 79.56 521 TYR A C 1
ATOM 3772 O O . TYR A 1 521 ? 39.514 9.830 -30.832 1.00 79.56 521 TYR A O 1
ATOM 3780 N N . LYS A 1 522 ? 38.636 8.240 -32.170 1.00 77.31 522 LYS A N 1
ATOM 3781 C CA . LYS A 1 522 ? 39.426 7.105 -31.639 1.00 77.31 522 LYS A CA 1
ATOM 3782 C C . LYS A 1 522 ? 39.245 6.860 -30.127 1.00 77.31 522 LYS A C 1
ATOM 3784 O O . LYS A 1 522 ? 40.211 6.514 -29.449 1.00 77.31 522 LYS A O 1
ATOM 3789 N N . ALA A 1 523 ? 38.031 7.022 -29.595 1.00 78.62 523 ALA A N 1
ATOM 3790 C CA . ALA A 1 523 ? 37.731 6.805 -28.176 1.00 78.62 523 ALA A CA 1
ATOM 3791 C C . ALA A 1 523 ? 36.841 5.560 -27.927 1.00 78.62 523 ALA A C 1
ATOM 3793 O O . ALA A 1 523 ? 35.680 5.727 -27.545 1.00 78.62 523 ALA A O 1
ATOM 3794 N N . PRO A 1 524 ? 37.325 4.315 -28.121 1.00 76.69 524 PRO A N 1
ATOM 3795 C CA . PRO A 1 524 ? 36.566 3.108 -27.773 1.00 76.69 524 PRO A CA 1
ATOM 3796 C C . PRO A 1 524 ? 36.242 3.051 -26.271 1.00 76.69 524 PRO A C 1
ATOM 3798 O O . PRO A 1 524 ? 37.000 3.557 -25.442 1.00 76.69 524 PRO A O 1
ATOM 3801 N N . PHE A 1 525 ? 35.115 2.430 -25.916 1.00 76.75 525 PHE A N 1
ATOM 3802 C CA . PHE A 1 525 ? 34.647 2.332 -24.524 1.00 76.75 525 PHE A CA 1
ATOM 3803 C C . PHE A 1 525 ? 35.548 1.453 -23.635 1.00 76.75 525 PHE A C 1
ATOM 3805 O O . PHE A 1 525 ? 35.701 1.743 -22.452 1.00 76.75 525 PHE A O 1
ATOM 3812 N N . ALA A 1 526 ? 36.191 0.427 -24.206 1.00 74.19 526 ALA A N 1
ATOM 3813 C CA . ALA A 1 526 ? 37.057 -0.509 -23.485 1.00 74.19 526 ALA A CA 1
ATOM 3814 C C . ALA A 1 526 ? 38.305 0.155 -22.874 1.00 74.19 526 ALA A C 1
ATOM 3816 O O . ALA A 1 526 ? 38.626 -0.050 -21.701 1.00 74.19 526 ALA A O 1
ATOM 3817 N N . THR A 1 527 ? 39.024 0.938 -23.687 1.00 76.62 527 THR A N 1
ATOM 3818 C CA . THR A 1 527 ? 40.404 1.370 -23.405 1.00 76.62 527 THR A CA 1
ATOM 3819 C C . THR A 1 527 ? 40.592 2.879 -23.260 1.00 76.62 527 THR A C 1
ATOM 3821 O O . THR A 1 527 ? 41.680 3.306 -22.868 1.00 76.62 527 THR A O 1
ATOM 3824 N N . VAL A 1 528 ? 39.562 3.699 -23.515 1.00 80.50 528 VAL A N 1
ATOM 3825 C CA . VAL A 1 528 ? 39.650 5.161 -23.364 1.00 80.50 528 VAL A CA 1
ATOM 3826 C C . VAL A 1 528 ? 38.499 5.701 -22.511 1.00 80.50 528 VAL A C 1
ATOM 3828 O O . VAL A 1 528 ? 37.359 5.834 -22.962 1.00 80.50 528 VAL A O 1
ATOM 3831 N N . ASP A 1 529 ? 38.828 6.074 -21.276 1.00 88.44 529 ASP A N 1
ATOM 3832 C CA . ASP A 1 529 ? 37.927 6.802 -20.383 1.00 88.44 529 ASP A CA 1
ATOM 3833 C C . ASP A 1 529 ? 37.844 8.278 -20.819 1.00 88.44 529 ASP A C 1
ATOM 3835 O O . ASP A 1 529 ? 38.847 8.995 -20.831 1.00 88.44 529 ASP A O 1
ATOM 3839 N N . GLN A 1 530 ? 36.660 8.699 -21.271 1.00 88.38 530 GLN A N 1
ATOM 3840 C CA . GLN A 1 530 ? 36.357 10.048 -21.782 1.00 88.38 530 GLN A CA 1
ATOM 3841 C C . GLN A 1 530 ? 34.951 10.471 -21.324 1.00 88.38 530 GLN A C 1
ATOM 3843 O O . GLN A 1 530 ? 34.052 10.596 -22.160 1.00 88.38 530 GLN A O 1
ATOM 3848 N N . PRO A 1 531 ? 34.711 10.631 -20.010 1.00 93.25 531 PRO A N 1
ATOM 3849 C CA . PRO A 1 531 ? 33.421 11.089 -19.526 1.00 93.25 531 PRO A CA 1
ATOM 3850 C C . PRO A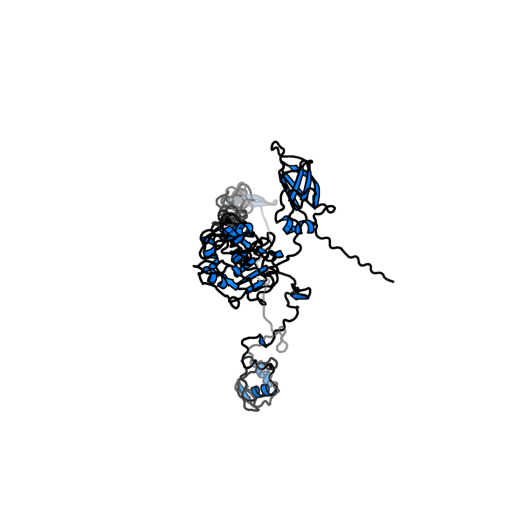 1 531 ? 33.147 12.524 -19.979 1.00 93.25 531 PRO A C 1
ATOM 3852 O O . PRO A 1 531 ? 34.028 13.385 -19.952 1.00 93.25 531 PRO A O 1
ATOM 3855 N N . ALA A 1 532 ? 31.897 12.796 -20.329 1.00 93.56 532 ALA A N 1
ATOM 3856 C CA . ALA A 1 532 ? 31.407 14.136 -20.616 1.00 93.56 532 ALA A CA 1
ATOM 3857 C C . ALA A 1 532 ? 29.993 14.266 -20.066 1.00 93.56 532 ALA A C 1
ATOM 3859 O O . ALA A 1 532 ? 29.153 13.412 -20.339 1.00 93.56 532 ALA A O 1
ATOM 3860 N N . ASN A 1 533 ? 29.736 15.317 -19.282 1.00 94.00 533 ASN A N 1
ATOM 3861 C CA . ASN A 1 533 ? 28.405 15.647 -18.761 1.00 94.00 533 ASN A CA 1
ATOM 3862 C C . ASN A 1 533 ? 27.657 14.466 -18.091 1.00 94.00 533 ASN A C 1
ATOM 3864 O O . ASN A 1 533 ? 26.432 14.464 -18.013 1.00 94.00 533 ASN A O 1
ATOM 3868 N N . GLN A 1 534 ? 28.389 13.470 -17.571 1.00 93.00 534 GLN A N 1
ATOM 3869 C CA . GLN A 1 534 ? 27.831 12.244 -16.980 1.00 93.00 534 GLN A CA 1
ATOM 3870 C C . GLN A 1 534 ? 26.940 12.500 -15.749 1.00 93.00 534 GLN A C 1
ATOM 3872 O O . GLN A 1 534 ? 26.151 11.638 -15.388 1.00 93.00 534 GLN A O 1
ATOM 3877 N N . ASP A 1 535 ? 27.084 13.670 -15.118 1.00 91.81 535 ASP A N 1
ATOM 3878 C CA . ASP A 1 535 ? 26.342 14.134 -13.936 1.00 91.81 535 ASP A CA 1
ATOM 3879 C C . ASP A 1 535 ? 25.349 15.267 -14.283 1.00 91.81 535 ASP A C 1
ATOM 3881 O O . ASP A 1 535 ? 24.772 15.899 -13.406 1.00 91.81 535 ASP A O 1
ATOM 3885 N N . SER A 1 536 ? 25.198 15.59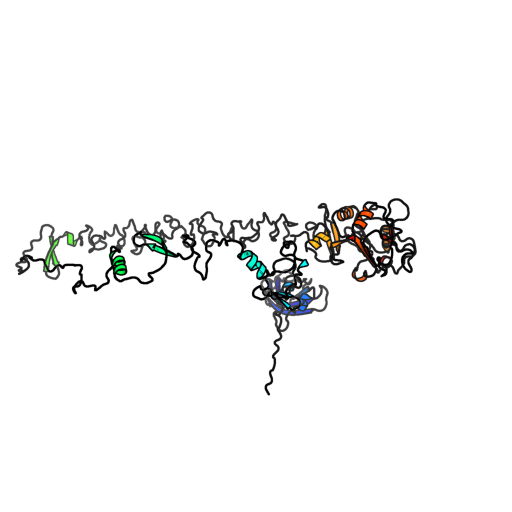4 -15.572 1.00 91.06 536 SER A N 1
ATOM 3886 C CA . SER A 1 536 ? 24.323 16.661 -16.067 1.00 91.06 536 SER A CA 1
ATOM 3887 C C . SER A 1 536 ? 23.980 16.383 -17.532 1.00 91.06 536 SER A C 1
ATOM 3889 O O . SER A 1 536 ? 24.581 16.945 -18.446 1.00 91.06 536 SER A O 1
ATOM 3891 N N . HIS A 1 537 ? 23.071 15.430 -17.745 1.00 87.88 537 HIS A N 1
ATOM 3892 C CA . HIS A 1 537 ? 22.787 14.831 -19.050 1.00 87.88 537 HIS A CA 1
ATOM 3893 C C . HIS A 1 537 ? 22.631 15.856 -20.194 1.00 87.88 537 HIS A C 1
ATOM 3895 O O . HIS A 1 537 ? 21.906 16.846 -20.088 1.00 87.88 537 HIS A O 1
ATOM 3901 N N . ASN A 1 538 ? 23.327 15.601 -21.308 1.00 89.50 538 ASN A N 1
ATOM 3902 C CA . ASN A 1 538 ? 23.455 16.535 -22.423 1.00 89.50 538 ASN A CA 1
ATOM 3903 C C . ASN A 1 538 ? 23.499 15.800 -23.774 1.00 89.50 538 ASN A C 1
ATOM 3905 O O . ASN A 1 538 ? 24.517 15.212 -24.127 1.00 89.50 538 ASN A O 1
ATOM 3909 N N . TRP A 1 539 ? 22.422 15.870 -24.557 1.00 86.56 539 TRP A N 1
ATOM 3910 C CA . TRP A 1 539 ? 22.311 15.175 -25.849 1.00 86.56 539 TRP A CA 1
ATOM 3911 C C . TRP A 1 539 ? 23.454 15.451 -26.837 1.00 86.56 539 TRP A C 1
ATOM 3913 O O . TRP A 1 539 ? 23.838 14.546 -27.578 1.00 86.56 539 TRP A O 1
ATOM 3923 N N . ASP A 1 540 ? 24.020 16.660 -26.828 1.00 87.00 540 ASP A N 1
ATOM 3924 C CA . ASP A 1 540 ? 25.043 17.077 -27.789 1.00 87.00 540 ASP A CA 1
ATOM 3925 C C . ASP A 1 540 ? 26.458 16.634 -27.382 1.00 87.00 540 ASP A C 1
ATOM 3927 O O . ASP A 1 540 ? 27.348 16.607 -28.236 1.00 87.00 540 ASP A O 1
ATOM 3931 N N . ASN A 1 541 ? 26.689 16.307 -26.103 1.00 89.75 541 ASN A N 1
ATOM 3932 C CA . ASN A 1 541 ? 28.001 15.961 -25.552 1.00 89.75 541 ASN A CA 1
ATOM 3933 C C . ASN A 1 541 ? 27.896 15.198 -24.213 1.00 89.75 541 ASN A C 1
ATOM 3935 O O . ASN A 1 541 ? 28.198 15.751 -23.157 1.00 89.75 541 ASN A O 1
ATOM 3939 N N . TYR A 1 542 ? 27.488 13.934 -24.245 1.00 91.19 542 TYR A N 1
ATOM 3940 C CA . TYR A 1 542 ? 27.340 13.048 -23.091 1.00 91.19 542 TYR A CA 1
ATOM 3941 C C . TYR A 1 542 ? 28.081 11.725 -23.290 1.00 91.19 542 TYR A C 1
ATOM 3943 O O . TYR A 1 542 ? 28.002 11.078 -24.340 1.00 91.19 542 TYR A O 1
ATOM 3951 N N . ARG A 1 543 ? 28.777 11.286 -22.245 1.00 90.94 543 ARG A N 1
ATOM 3952 C CA . ARG A 1 543 ? 29.390 9.962 -22.144 1.00 90.94 543 ARG A CA 1
ATOM 3953 C C . ARG A 1 543 ? 29.607 9.619 -20.679 1.00 90.94 543 ARG A C 1
ATOM 3955 O O . ARG A 1 543 ? 30.217 10.407 -19.955 1.00 90.94 543 ARG A O 1
ATOM 3962 N N . LEU A 1 544 ? 29.146 8.444 -20.264 1.00 91.81 544 LEU A N 1
ATOM 3963 C CA . LEU A 1 544 ? 29.466 7.892 -18.952 1.00 91.81 544 LEU A CA 1
ATOM 3964 C C . LEU A 1 544 ? 30.965 7.555 -18.862 1.00 91.81 544 LEU A C 1
ATOM 3966 O O . LEU A 1 544 ? 31.589 7.153 -19.848 1.00 91.81 544 LEU A O 1
ATOM 3970 N N . SER A 1 545 ? 31.550 7.725 -17.675 1.00 91.88 545 SER A N 1
ATOM 3971 C CA . SER A 1 545 ? 32.902 7.226 -17.389 1.00 91.88 545 SER A CA 1
ATOM 3972 C C . SER A 1 545 ? 32.958 5.705 -17.479 1.00 91.88 545 SER A C 1
ATOM 3974 O O . SER A 1 545 ? 31.970 5.008 -17.242 1.00 91.88 545 SER A O 1
ATOM 3976 N N . LYS A 1 546 ? 34.154 5.176 -17.744 1.00 87.25 546 LYS A N 1
ATOM 3977 C CA . LYS A 1 546 ? 34.419 3.735 -17.738 1.00 87.25 546 LYS A CA 1
ATOM 3978 C C . LYS A 1 546 ? 33.965 3.075 -16.428 1.00 87.25 546 LYS A C 1
ATOM 3980 O O . LYS A 1 546 ? 33.347 2.023 -16.479 1.00 87.25 546 LYS A O 1
ATOM 3985 N N . ALA A 1 547 ? 34.141 3.747 -15.288 1.00 89.25 547 ALA A N 1
ATOM 3986 C CA . ALA A 1 547 ? 33.688 3.270 -13.978 1.00 89.25 547 ALA A CA 1
ATOM 3987 C C . ALA A 1 547 ? 32.156 3.112 -13.836 1.00 89.25 547 ALA A C 1
ATOM 3989 O O . ALA A 1 547 ? 31.718 2.361 -12.973 1.00 89.25 547 ALA A O 1
ATOM 3990 N N . ARG A 1 548 ? 31.347 3.795 -14.662 1.00 90.25 548 ARG A N 1
ATOM 3991 C CA . ARG A 1 548 ? 29.879 3.634 -14.721 1.00 90.25 548 ARG A CA 1
ATOM 3992 C C . ARG A 1 548 ? 29.420 2.673 -15.818 1.00 90.25 548 ARG A C 1
ATOM 3994 O O . ARG A 1 548 ? 28.342 2.109 -15.709 1.00 90.25 548 ARG A O 1
ATOM 4001 N N . ILE A 1 549 ? 30.231 2.475 -16.860 1.00 87.44 549 ILE A N 1
ATOM 4002 C CA . ILE A 1 549 ? 29.953 1.521 -17.947 1.00 87.44 549 ILE A CA 1
ATOM 4003 C C . ILE A 1 549 ? 30.386 0.094 -17.564 1.00 87.44 549 ILE A C 1
ATOM 4005 O O . ILE A 1 549 ? 29.703 -0.857 -17.931 1.00 87.44 549 ILE A O 1
ATOM 4009 N N . ASP A 1 550 ? 31.481 -0.058 -16.807 1.00 84.69 550 ASP A N 1
ATOM 4010 C CA . ASP A 1 550 ? 31.990 -1.351 -16.322 1.00 84.69 550 ASP A CA 1
ATOM 4011 C C . ASP A 1 550 ? 30.904 -2.193 -15.604 1.00 84.69 550 ASP A C 1
ATOM 4013 O O . ASP A 1 550 ? 30.769 -3.360 -15.973 1.00 84.69 550 ASP A O 1
ATOM 4017 N N . PRO A 1 551 ? 30.102 -1.647 -14.659 1.00 86.12 551 PRO A N 1
ATOM 4018 C CA . PRO A 1 551 ? 29.039 -2.399 -13.983 1.00 86.12 551 PRO A CA 1
ATOM 4019 C C . PRO A 1 551 ? 27.865 -2.767 -14.897 1.00 86.12 551 PRO A C 1
ATOM 4021 O O . PRO A 1 551 ? 27.450 -3.917 -14.955 1.00 86.12 551 PRO A O 1
ATOM 4024 N N . LEU A 1 552 ? 27.378 -1.820 -15.706 1.00 86.88 552 LEU A N 1
ATOM 4025 C CA . LEU A 1 552 ? 26.223 -2.049 -16.585 1.00 86.88 552 LEU A CA 1
ATOM 4026 C C . LEU A 1 552 ? 26.421 -3.250 -17.532 1.00 86.88 552 LEU A C 1
ATOM 4028 O O . LEU A 1 552 ? 25.467 -3.944 -17.880 1.00 86.88 552 LEU A O 1
ATOM 4032 N N . LEU A 1 553 ? 27.664 -3.521 -17.933 1.00 78.00 553 LEU A N 1
ATOM 4033 C CA . LEU A 1 553 ? 28.009 -4.632 -18.820 1.00 78.00 553 LEU A CA 1
ATOM 4034 C C . LEU A 1 553 ? 28.049 -6.012 -18.139 1.00 78.00 553 LEU A C 1
ATOM 4036 O O . LEU A 1 553 ? 28.068 -7.013 -18.863 1.00 78.00 553 LEU A O 1
ATOM 4040 N N . SER A 1 554 ? 28.066 -6.092 -16.800 1.00 74.50 554 SER A N 1
ATOM 4041 C CA . SER A 1 554 ? 27.901 -7.360 -16.072 1.00 74.50 554 SER A CA 1
ATOM 4042 C C . SER A 1 554 ? 26.440 -7.700 -15.780 1.00 74.50 554 SER A C 1
ATOM 4044 O O . SER A 1 554 ? 26.098 -8.881 -15.736 1.00 74.50 554 SER A O 1
ATOM 4046 N N . ASP A 1 555 ? 25.579 -6.691 -15.641 1.00 70.56 555 ASP A N 1
ATOM 4047 C CA . ASP A 1 555 ? 24.296 -6.829 -14.936 1.00 70.56 555 ASP A CA 1
ATOM 4048 C C . ASP A 1 555 ? 23.091 -6.942 -15.893 1.00 70.56 555 ASP A C 1
ATOM 4050 O O . ASP A 1 555 ? 22.022 -6.394 -15.648 1.00 70.56 555 ASP A O 1
ATOM 4054 N N . ALA A 1 556 ? 23.284 -7.648 -17.018 1.00 62.59 556 ALA A N 1
ATOM 4055 C CA . ALA A 1 556 ? 22.260 -7.955 -18.033 1.00 62.59 556 ALA A CA 1
ATOM 4056 C C . ALA A 1 556 ? 21.439 -6.738 -18.528 1.00 62.59 556 ALA A C 1
ATOM 4058 O O . ALA A 1 556 ? 20.244 -6.847 -18.806 1.00 62.59 556 ALA A O 1
ATOM 4059 N N . THR A 1 557 ? 22.081 -5.570 -18.637 1.00 71.31 557 THR A N 1
ATOM 4060 C CA . THR A 1 557 ? 21.394 -4.317 -18.974 1.00 71.31 557 THR A CA 1
ATOM 4061 C C . THR A 1 557 ? 21.183 -4.120 -20.467 1.00 71.31 557 THR A C 1
ATOM 4063 O O . THR A 1 557 ? 22.063 -4.376 -21.285 1.00 71.31 557 THR A O 1
ATOM 4066 N N . ARG A 1 558 ? 20.039 -3.529 -20.815 1.00 88.19 558 ARG A N 1
ATOM 4067 C CA . ARG A 1 558 ? 19.843 -2.900 -22.120 1.00 88.19 558 ARG A CA 1
ATOM 4068 C C . ARG A 1 558 ? 20.609 -1.578 -22.150 1.00 88.19 558 ARG A C 1
ATOM 4070 O O . ARG A 1 558 ? 20.413 -0.717 -21.291 1.00 88.19 558 ARG A O 1
ATOM 4077 N N . LEU A 1 559 ? 21.469 -1.395 -23.145 1.00 88.19 559 LEU A N 1
ATOM 4078 C CA . LEU A 1 559 ? 22.317 -0.213 -23.305 1.00 88.19 559 LEU A CA 1
ATOM 4079 C C . LEU A 1 559 ? 22.043 0.478 -24.634 1.00 88.19 559 LEU A C 1
ATOM 4081 O O . LEU A 1 559 ? 21.883 -0.185 -25.656 1.00 88.19 559 LEU A O 1
ATOM 4085 N N . HIS A 1 560 ? 22.054 1.812 -24.657 1.00 86.06 560 HIS A N 1
ATOM 4086 C CA . HIS A 1 560 ? 22.009 2.544 -25.922 1.00 86.06 560 HIS A CA 1
ATOM 4087 C C . HIS A 1 560 ? 22.960 3.752 -25.986 1.00 86.06 560 HIS A C 1
ATOM 4089 O O . HIS A 1 560 ? 23.366 4.337 -24.978 1.00 86.06 560 HIS A O 1
ATOM 4095 N N . ALA A 1 561 ? 23.341 4.121 -27.207 1.00 84.19 561 ALA A N 1
ATOM 4096 C CA . ALA A 1 561 ? 24.081 5.331 -27.537 1.00 84.19 561 ALA A CA 1
ATOM 4097 C C . ALA A 1 561 ? 23.554 5.935 -28.845 1.00 84.19 561 ALA A C 1
ATOM 4099 O O . ALA A 1 561 ? 23.013 5.224 -29.690 1.00 84.19 561 ALA A O 1
ATOM 4100 N N . ARG A 1 562 ? 23.709 7.246 -29.048 1.00 81.88 562 ARG A N 1
ATOM 4101 C CA . ARG A 1 562 ? 23.148 7.947 -30.222 1.00 81.88 562 ARG A CA 1
ATOM 4102 C C . ARG A 1 562 ? 23.895 9.227 -30.585 1.00 81.88 562 ARG A C 1
ATOM 4104 O O . ARG A 1 562 ? 24.788 9.644 -29.859 1.00 81.88 562 ARG A O 1
ATOM 4111 N N . CYS A 1 563 ? 23.546 9.848 -31.709 1.00 76.88 563 CYS A N 1
ATOM 4112 C CA . CYS A 1 563 ? 24.085 11.170 -32.069 1.00 76.88 563 CYS A CA 1
ATOM 4113 C C . CYS A 1 563 ? 23.138 12.340 -31.753 1.00 76.88 563 CYS A C 1
ATOM 4115 O O . CYS A 1 563 ? 23.586 13.479 -31.662 1.00 76.88 563 CYS A O 1
ATOM 4117 N N . HIS A 1 564 ? 21.830 12.090 -31.612 1.00 71.31 564 HIS A N 1
ATOM 4118 C CA . HIS A 1 564 ? 20.823 13.135 -31.387 1.00 71.31 564 HIS A CA 1
ATOM 4119 C C . HIS A 1 564 ? 19.539 12.564 -30.719 1.00 71.31 564 HIS A C 1
ATOM 4121 O O . HIS A 1 564 ? 19.529 11.395 -30.331 1.00 71.31 564 HIS A O 1
ATOM 4127 N N . ARG A 1 565 ? 18.509 13.398 -30.489 1.00 66.94 565 ARG A N 1
ATOM 4128 C CA . ARG A 1 565 ? 17.578 13.337 -29.334 1.00 66.94 565 ARG A CA 1
ATOM 4129 C C . ARG A 1 565 ? 16.207 12.648 -29.513 1.00 66.94 565 ARG A C 1
ATOM 4131 O O . ARG A 1 565 ? 15.699 12.079 -28.548 1.00 66.94 565 ARG A O 1
ATOM 4138 N N . ASN A 1 566 ? 15.568 12.710 -30.673 1.00 63.38 566 ASN A N 1
ATOM 4139 C CA . ASN A 1 566 ? 14.179 12.315 -30.938 1.00 63.38 566 ASN A CA 1
ATOM 4140 C C . ASN A 1 566 ? 14.034 10.971 -31.694 1.00 63.38 566 ASN A C 1
ATOM 4142 O O . ASN A 1 566 ? 13.972 10.931 -32.924 1.00 63.38 566 ASN A O 1
ATOM 4146 N N . TYR A 1 567 ? 13.866 9.861 -30.958 1.00 63.03 567 TYR A N 1
ATOM 4147 C CA . TYR A 1 567 ? 13.857 8.508 -31.546 1.00 63.03 567 TYR A CA 1
ATOM 4148 C C . TYR A 1 567 ? 12.792 8.318 -32.645 1.00 63.03 567 TYR A C 1
ATOM 4150 O O . TYR A 1 567 ? 13.008 7.544 -33.578 1.00 63.03 567 TYR A O 1
ATOM 4158 N N . GLY A 1 568 ? 11.678 9.062 -32.599 1.00 60.25 568 GLY A N 1
ATOM 4159 C CA . GLY A 1 568 ? 10.615 9.003 -33.610 1.00 60.25 568 GLY A CA 1
ATOM 4160 C C . GLY A 1 568 ? 11.067 9.283 -35.052 1.00 60.25 568 GLY A C 1
ATOM 4161 O O . GLY A 1 568 ? 10.444 8.780 -35.988 1.00 60.25 568 GLY A O 1
ATOM 4162 N N . ASP A 1 569 ? 12.173 10.008 -35.247 1.00 59.03 569 ASP A N 1
ATOM 4163 C CA . ASP A 1 569 ? 12.742 10.293 -36.571 1.00 59.03 569 ASP A CA 1
ATOM 4164 C C . ASP A 1 569 ? 13.754 9.215 -37.038 1.00 59.03 569 ASP A C 1
ATOM 4166 O O . ASP A 1 569 ? 14.140 9.177 -38.209 1.00 59.03 569 ASP A O 1
ATOM 4170 N N . SER A 1 570 ? 14.152 8.280 -36.162 1.00 63.16 570 SER A N 1
ATOM 4171 C CA . SER A 1 570 ? 15.226 7.296 -36.407 1.00 63.16 570 SER A CA 1
ATOM 4172 C C . SER A 1 570 ? 14.837 6.082 -37.271 1.00 63.16 570 SER A C 1
ATOM 4174 O O . SER A 1 570 ? 15.669 5.220 -37.545 1.00 63.16 570 SER A O 1
ATOM 4176 N N . GLY A 1 571 ? 13.598 5.992 -37.776 1.00 67.25 571 GLY A N 1
ATOM 4177 C CA . GLY A 1 571 ? 13.054 4.793 -38.450 1.00 67.25 571 GLY A CA 1
ATOM 4178 C C . GLY A 1 571 ? 13.775 4.305 -39.729 1.00 67.25 571 GLY A C 1
ATOM 4179 O O . GLY A 1 571 ? 13.394 3.267 -40.294 1.00 67.25 571 GLY A O 1
ATOM 4180 N N . ASN A 1 572 ? 14.802 5.029 -40.188 1.00 74.75 572 ASN A N 1
ATOM 4181 C CA . ASN A 1 572 ? 15.689 4.694 -41.308 1.00 74.75 572 ASN A CA 1
ATOM 4182 C C . ASN A 1 572 ? 17.166 4.486 -40.911 1.00 74.75 572 ASN A C 1
ATOM 4184 O O . ASN A 1 572 ? 17.944 4.042 -41.756 1.00 74.75 572 ASN A O 1
ATOM 4188 N N . ASP A 1 573 ? 17.536 4.790 -39.668 1.00 77.62 573 ASP A N 1
ATOM 4189 C CA . ASP A 1 573 ? 18.911 4.877 -39.175 1.00 77.62 573 ASP A CA 1
ATOM 4190 C C . ASP A 1 573 ? 18.963 4.420 -37.700 1.00 77.62 573 ASP A C 1
ATOM 4192 O O . ASP A 1 573 ? 18.884 5.205 -36.756 1.00 77.62 573 ASP A O 1
ATOM 4196 N N . TYR A 1 574 ? 19.062 3.106 -37.498 1.00 80.38 574 TYR A N 1
ATOM 4197 C CA . TYR A 1 574 ? 19.086 2.466 -36.179 1.00 80.38 574 TYR A CA 1
ATOM 4198 C C . TYR A 1 574 ? 19.860 1.145 -36.215 1.00 80.38 574 TYR A C 1
ATOM 4200 O O . TYR A 1 574 ? 19.988 0.513 -37.268 1.00 80.38 574 TYR A O 1
ATOM 4208 N N . LEU A 1 575 ? 20.317 0.686 -35.050 1.00 80.19 575 LEU A N 1
ATOM 4209 C CA . LEU A 1 575 ? 20.932 -0.623 -34.860 1.00 80.19 575 LEU A CA 1
ATOM 4210 C C . LEU A 1 575 ? 20.548 -1.236 -33.519 1.00 80.19 575 LEU A C 1
ATOM 4212 O O . LEU A 1 575 ? 20.927 -0.695 -32.495 1.00 80.19 575 LEU A O 1
ATOM 4216 N N . PHE A 1 576 ? 19.893 -2.395 -33.555 1.00 81.94 576 PHE A N 1
ATOM 4217 C CA . PHE A 1 576 ? 19.670 -3.296 -32.426 1.00 81.94 576 PHE A CA 1
ATOM 4218 C C . PHE A 1 576 ? 20.588 -4.508 -32.560 1.00 81.94 576 PHE A C 1
ATOM 4220 O O . PHE A 1 576 ? 20.587 -5.160 -33.607 1.00 81.94 576 PHE A O 1
ATOM 4227 N N . ALA A 1 577 ? 21.341 -4.834 -31.516 1.00 77.75 577 ALA A N 1
ATOM 4228 C CA . ALA A 1 577 ? 22.186 -6.025 -31.453 1.00 77.75 577 ALA A CA 1
ATOM 4229 C C . ALA A 1 577 ? 22.104 -6.697 -30.074 1.00 77.75 577 ALA A C 1
ATOM 4231 O O . ALA A 1 577 ? 21.645 -6.094 -29.112 1.00 77.75 577 ALA A O 1
ATOM 4232 N N . ASP A 1 578 ? 22.571 -7.937 -29.991 1.00 75.88 578 ASP A N 1
ATOM 4233 C CA . ASP A 1 578 ? 22.764 -8.670 -28.733 1.00 75.88 578 ASP A CA 1
ATOM 4234 C C . ASP A 1 578 ? 23.995 -8.140 -27.960 1.00 75.88 578 ASP A C 1
ATOM 4236 O O . ASP A 1 578 ? 25.000 -7.773 -28.579 1.00 75.88 578 ASP A O 1
ATOM 4240 N N . ILE A 1 579 ? 23.940 -8.103 -26.626 1.00 73.94 579 ILE A N 1
ATOM 4241 C CA . ILE A 1 579 ? 24.990 -7.606 -25.722 1.00 73.94 579 ILE A CA 1
ATOM 4242 C C . ILE A 1 579 ? 26.317 -8.342 -25.828 1.00 73.94 579 ILE A C 1
ATOM 4244 O O . ILE A 1 579 ? 27.350 -7.737 -25.541 1.00 73.94 579 ILE A O 1
ATOM 4248 N N . VAL A 1 580 ? 26.347 -9.557 -26.380 1.00 72.75 580 VAL A N 1
ATOM 4249 C CA . VAL A 1 580 ? 27.596 -10.213 -26.791 1.00 72.75 580 VAL A CA 1
ATOM 4250 C C . VAL A 1 580 ? 28.393 -9.334 -27.765 1.00 72.75 580 VAL A C 1
ATOM 4252 O O . VAL A 1 580 ? 29.616 -9.278 -27.660 1.00 72.75 580 VAL A O 1
ATOM 4255 N N . LEU A 1 581 ? 27.740 -8.557 -28.646 1.00 70.69 581 LEU A N 1
ATOM 4256 C CA . LEU A 1 581 ? 28.428 -7.551 -29.466 1.00 70.69 581 LEU A CA 1
ATOM 4257 C C . LEU A 1 581 ? 29.145 -6.532 -28.571 1.00 70.69 581 LEU A C 1
ATOM 4259 O O . LEU A 1 581 ? 30.330 -6.281 -28.781 1.00 70.69 581 LEU A O 1
ATOM 4263 N N . LEU A 1 582 ? 28.469 -5.930 -27.586 1.00 68.56 582 LEU A N 1
ATOM 4264 C CA . LEU A 1 582 ? 29.102 -4.949 -26.694 1.00 68.56 582 LEU A CA 1
ATOM 4265 C C . LEU A 1 582 ? 30.211 -5.582 -25.854 1.00 68.56 582 LEU A C 1
ATOM 4267 O O . LEU A 1 582 ? 31.291 -5.009 -25.765 1.00 68.56 582 LEU A O 1
ATOM 4271 N N . GLN A 1 583 ? 29.973 -6.760 -25.283 1.00 70.19 583 GLN A N 1
ATOM 4272 C CA . GLN A 1 583 ? 30.919 -7.466 -24.422 1.00 70.19 583 GLN A CA 1
ATOM 4273 C C . GLN A 1 583 ? 32.175 -7.912 -25.180 1.00 70.19 583 GLN A C 1
ATOM 4275 O O . GLN A 1 583 ? 33.275 -7.716 -24.665 1.00 70.19 583 GLN A O 1
ATOM 4280 N N . ASP A 1 584 ? 32.061 -8.398 -26.422 1.00 68.56 584 ASP A N 1
ATOM 4281 C CA . ASP A 1 584 ? 33.224 -8.677 -27.276 1.00 68.56 584 ASP A CA 1
ATOM 4282 C C . ASP A 1 584 ? 34.023 -7.387 -27.538 1.00 68.56 584 ASP A C 1
ATOM 4284 O O . ASP A 1 584 ? 35.238 -7.324 -27.325 1.00 68.56 584 ASP A O 1
ATOM 4288 N N . ASN A 1 585 ? 33.318 -6.318 -27.922 1.00 60.44 585 ASN A N 1
ATOM 4289 C CA . ASN A 1 585 ? 33.889 -4.988 -28.145 1.00 60.44 585 ASN A CA 1
ATOM 4290 C C . ASN A 1 585 ? 34.542 -4.368 -26.899 1.00 60.44 585 ASN A C 1
ATOM 4292 O O . ASN A 1 585 ? 35.427 -3.518 -27.027 1.00 60.44 585 ASN A O 1
ATOM 4296 N N . TYR A 1 586 ? 34.087 -4.751 -25.709 1.00 64.88 586 TYR A N 1
ATOM 4297 C CA . TYR A 1 586 ? 34.520 -4.183 -24.440 1.00 64.88 586 TYR A CA 1
ATOM 4298 C C . TYR A 1 586 ? 35.618 -5.006 -23.758 1.00 64.88 586 TYR A C 1
ATOM 4300 O O . TYR A 1 586 ? 36.531 -4.447 -23.154 1.00 64.88 586 TYR A O 1
ATOM 4308 N N . GLY A 1 587 ? 35.587 -6.330 -23.921 1.00 59.28 587 GLY A N 1
ATOM 4309 C CA . GLY A 1 587 ? 36.594 -7.272 -23.429 1.00 59.28 587 GLY A CA 1
ATOM 4310 C C . GLY A 1 587 ? 37.920 -7.250 -24.201 1.00 59.28 587 GLY A C 1
ATOM 4311 O O . GLY A 1 587 ? 38.783 -8.090 -23.949 1.00 59.28 587 GLY A O 1
ATOM 4312 N N . GLY A 1 588 ? 38.092 -6.321 -25.148 1.00 54.22 588 GLY A N 1
ATOM 4313 C CA . GLY A 1 588 ? 39.290 -6.207 -25.983 1.00 54.22 588 GLY A CA 1
ATOM 4314 C C . GLY A 1 588 ? 39.368 -7.246 -27.107 1.00 54.22 588 GLY A C 1
ATOM 4315 O O . GLY A 1 588 ? 40.446 -7.454 -27.676 1.00 54.22 588 GLY A O 1
ATOM 4316 N N . TYR A 1 589 ? 38.259 -7.913 -27.456 1.00 56.47 589 TYR A N 1
ATOM 4317 C CA . TYR A 1 589 ? 38.232 -8.771 -28.636 1.00 56.47 589 TYR A CA 1
ATOM 4318 C C . TYR A 1 589 ? 38.215 -7.904 -29.896 1.00 56.47 589 TYR A C 1
ATOM 4320 O O . TYR A 1 589 ? 37.389 -7.013 -30.077 1.00 56.47 589 TYR A O 1
ATOM 4328 N N . THR A 1 590 ? 39.165 -8.177 -30.788 1.00 57.62 590 THR A N 1
ATOM 4329 C CA . THR A 1 590 ? 39.342 -7.430 -32.037 1.00 57.62 590 THR A CA 1
ATOM 4330 C C . THR A 1 590 ? 38.294 -7.861 -33.067 1.00 57.62 590 THR A C 1
ATOM 4332 O O . THR A 1 590 ? 38.545 -8.713 -33.922 1.00 57.62 590 THR A O 1
ATOM 4335 N N . THR A 1 591 ? 37.097 -7.279 -32.986 1.00 58.12 591 THR A N 1
ATOM 4336 C CA . THR A 1 591 ? 35.978 -7.526 -33.905 1.00 58.12 591 THR A CA 1
ATOM 4337 C C . THR A 1 591 ? 36.238 -6.843 -35.253 1.00 58.12 591 THR A C 1
ATOM 4339 O O . THR A 1 591 ? 35.767 -5.751 -35.562 1.00 58.12 591 THR A O 1
ATOM 4342 N N . ASN A 1 592 ? 37.049 -7.509 -36.076 1.00 59.31 592 ASN A N 1
ATOM 4343 C CA . ASN A 1 592 ? 37.342 -7.145 -37.460 1.00 59.31 592 ASN A CA 1
ATOM 4344 C C . ASN A 1 592 ? 36.626 -8.113 -38.403 1.00 59.31 592 ASN A C 1
ATOM 4346 O O . ASN A 1 592 ? 37.168 -9.157 -38.779 1.00 59.31 592 ASN A O 1
ATOM 4350 N N . SER A 1 593 ? 35.404 -7.756 -38.799 1.00 56.75 593 SER A N 1
ATOM 4351 C CA . SER A 1 593 ? 34.647 -8.472 -39.823 1.00 56.75 593 SER A CA 1
ATOM 4352 C C . SER A 1 593 ? 34.606 -7.673 -41.124 1.00 56.75 593 SER A C 1
ATOM 4354 O O . SER A 1 593 ? 33.659 -6.970 -41.461 1.00 56.75 593 SER A O 1
ATOM 4356 N N . SER A 1 594 ? 35.635 -7.871 -41.948 1.00 57.69 594 SER A N 1
ATOM 4357 C CA . SER A 1 594 ? 35.590 -7.468 -43.363 1.00 57.69 594 SER A CA 1
ATOM 4358 C C . SER A 1 594 ? 34.624 -8.316 -44.220 1.00 57.69 594 SER A C 1
ATOM 4360 O O . SER A 1 594 ? 34.431 -8.023 -45.404 1.00 57.69 594 SER A O 1
ATOM 4362 N N . THR A 1 595 ? 34.014 -9.347 -43.624 1.00 57.53 595 THR A N 1
ATOM 4363 C CA . THR A 1 595 ? 33.114 -10.350 -44.223 1.00 57.53 595 THR A CA 1
ATOM 4364 C C . THR A 1 595 ? 31.734 -10.353 -43.547 1.00 57.53 595 THR A C 1
ATOM 4366 O O . THR A 1 595 ? 31.408 -9.395 -42.855 1.00 57.53 595 THR A O 1
ATOM 4369 N N . SER A 1 596 ? 30.915 -11.390 -43.785 1.00 60.66 596 SER A N 1
ATOM 4370 C CA . SER A 1 596 ? 29.532 -11.532 -43.291 1.00 60.66 596 SER A CA 1
ATOM 4371 C C . SER A 1 596 ? 29.340 -11.090 -41.837 1.00 60.66 596 SER A C 1
ATOM 4373 O O . SER A 1 596 ? 30.107 -11.525 -40.977 1.00 60.66 596 SER A O 1
ATOM 4375 N N . ASN A 1 597 ? 28.290 -10.304 -41.597 1.00 63.38 597 ASN A N 1
ATOM 4376 C CA . ASN A 1 597 ? 27.854 -9.797 -40.304 1.00 63.38 597 ASN A CA 1
ATOM 4377 C C . ASN A 1 597 ? 27.919 -10.898 -39.221 1.00 63.38 597 ASN A C 1
ATOM 4379 O O . ASN A 1 597 ? 27.178 -11.879 -39.324 1.00 63.38 597 ASN A O 1
ATOM 4383 N N . PRO A 1 598 ? 28.843 -10.800 -38.245 1.00 61.81 598 PRO A N 1
ATOM 4384 C CA . PRO A 1 598 ? 29.132 -11.909 -37.339 1.00 61.81 598 PRO A CA 1
ATOM 4385 C C . PRO A 1 598 ? 28.179 -12.004 -36.140 1.00 61.81 598 PRO A C 1
ATOM 4387 O O . PRO A 1 598 ? 28.241 -12.997 -35.420 1.00 61.81 598 PRO A O 1
ATOM 4390 N N . HIS A 1 599 ? 27.300 -11.018 -35.932 1.00 68.75 599 HIS A N 1
ATOM 4391 C CA . HIS A 1 599 ? 26.355 -10.983 -34.813 1.00 68.75 599 HIS A CA 1
ATOM 4392 C C . HIS A 1 599 ? 24.911 -10.901 -35.318 1.00 68.75 599 HIS A C 1
ATOM 4394 O O . HIS A 1 599 ? 24.644 -10.411 -36.417 1.00 68.75 599 HIS A O 1
ATOM 4400 N N . ASN A 1 600 ? 23.967 -11.367 -34.501 1.00 70.75 600 ASN A N 1
ATOM 4401 C CA . ASN A 1 600 ? 22.549 -11.190 -34.780 1.00 70.75 600 ASN A CA 1
ATOM 4402 C C . ASN A 1 600 ? 22.172 -9.724 -34.516 1.00 70.75 600 ASN A C 1
ATOM 4404 O O . ASN A 1 600 ? 22.300 -9.253 -33.387 1.00 70.75 600 ASN A O 1
ATOM 4408 N N . MET A 1 601 ? 21.752 -8.998 -35.552 1.00 76.81 601 MET A N 1
ATOM 4409 C CA . MET A 1 601 ? 21.370 -7.591 -35.431 1.00 76.81 601 MET A CA 1
ATOM 4410 C C . MET A 1 601 ? 20.256 -7.199 -36.404 1.00 76.81 601 MET A C 1
ATOM 4412 O O . MET A 1 601 ? 20.212 -7.654 -37.549 1.00 76.81 601 MET A O 1
ATOM 4416 N N . SER A 1 602 ? 19.384 -6.307 -35.942 1.00 81.38 602 SER A N 1
ATOM 4417 C CA . SER A 1 602 ? 18.354 -5.637 -36.733 1.00 81.38 602 SER A CA 1
ATOM 4418 C C . SER A 1 602 ? 18.770 -4.185 -36.906 1.00 81.38 602 SER A C 1
ATOM 4420 O O . SER A 1 602 ? 18.843 -3.436 -35.936 1.00 81.38 602 SER A O 1
ATOM 4422 N N . CYS A 1 603 ? 19.071 -3.769 -38.132 1.00 79.62 603 CYS A N 1
ATOM 4423 C CA . CYS A 1 603 ? 19.494 -2.401 -38.391 1.00 79.62 603 CYS A CA 1
ATOM 4424 C C . CYS A 1 603 ? 19.034 -1.880 -39.746 1.00 79.62 603 CYS A C 1
ATOM 4426 O O . CYS A 1 603 ? 18.868 -2.638 -40.708 1.00 79.62 603 CYS A O 1
ATOM 4428 N N . LYS A 1 604 ? 18.878 -0.557 -39.806 1.00 82.75 604 LYS A N 1
ATOM 4429 C CA . LYS A 1 604 ? 18.796 0.207 -41.047 1.00 82.75 604 LYS A CA 1
ATOM 4430 C C . LYS A 1 604 ? 19.819 1.326 -41.020 1.00 82.75 604 LYS A C 1
ATOM 4432 O O . LYS A 1 604 ? 20.041 1.927 -39.976 1.00 82.75 604 LYS A O 1
ATOM 4437 N N . VAL A 1 605 ? 20.396 1.618 -42.178 1.00 80.94 605 VAL A N 1
ATOM 4438 C CA . VAL A 1 605 ? 21.276 2.772 -42.382 1.00 80.94 605 VAL A CA 1
ATOM 4439 C C . VAL A 1 605 ? 20.867 3.440 -43.680 1.00 80.94 605 VAL A C 1
ATOM 4441 O O . VAL A 1 605 ? 20.857 2.794 -44.732 1.00 80.94 605 VAL A O 1
ATOM 4444 N N . ARG A 1 606 ? 20.476 4.714 -43.628 1.00 81.44 606 ARG A N 1
ATOM 4445 C CA . ARG A 1 606 ? 19.875 5.460 -44.749 1.00 81.44 606 ARG A CA 1
ATOM 4446 C C . ARG A 1 606 ? 18.704 4.721 -45.414 1.00 81.44 606 ARG A C 1
ATOM 4448 O O . ARG A 1 606 ? 18.532 4.783 -46.633 1.00 81.44 606 ARG A O 1
ATOM 4455 N N . GLY A 1 607 ? 17.935 3.976 -44.620 1.00 82.06 607 GLY A N 1
ATOM 4456 C CA . GLY A 1 607 ? 16.813 3.140 -45.055 1.00 82.06 607 GLY A CA 1
ATOM 4457 C C . GLY A 1 607 ? 17.187 1.765 -45.632 1.00 82.06 607 GLY A C 1
ATOM 4458 O O . GLY A 1 607 ? 16.284 0.989 -45.940 1.00 82.06 607 GLY A O 1
ATOM 4459 N N . TYR A 1 608 ? 18.474 1.426 -45.765 1.00 86.06 608 TYR A N 1
ATOM 4460 C CA . TYR A 1 608 ? 18.926 0.108 -46.231 1.00 86.06 608 TYR A CA 1
ATOM 4461 C C . TYR A 1 608 ? 19.049 -0.873 -45.061 1.00 86.06 608 TYR A C 1
ATOM 4463 O O . TYR A 1 608 ? 19.713 -0.556 -44.077 1.00 86.06 608 TYR A O 1
ATOM 4471 N N . SER A 1 609 ? 18.449 -2.062 -45.174 1.00 86.06 609 SER A N 1
ATOM 4472 C CA . SER A 1 609 ? 18.467 -3.081 -44.115 1.00 86.06 609 SER A CA 1
ATOM 4473 C C . SER A 1 609 ? 19.770 -3.884 -44.083 1.00 86.06 609 SER A C 1
ATOM 4475 O O . SER A 1 609 ? 20.313 -4.270 -45.120 1.00 86.06 609 SER A O 1
ATOM 4477 N N . CYS A 1 610 ? 20.216 -4.238 -42.881 1.00 77.88 610 CYS A N 1
ATOM 4478 C CA . CYS A 1 610 ? 21.353 -5.132 -42.649 1.00 77.88 610 CYS A CA 1
ATOM 4479 C C . CYS A 1 610 ? 21.118 -6.588 -43.075 1.00 77.88 610 CYS A C 1
ATOM 4481 O O . CYS A 1 610 ? 22.072 -7.350 -43.217 1.00 77.88 610 CYS A O 1
ATOM 4483 N N . SER A 1 611 ? 19.862 -6.983 -43.311 1.00 80.31 611 SER A N 1
ATOM 4484 C CA . SER A 1 611 ? 19.539 -8.255 -43.973 1.00 80.31 611 SER A CA 1
ATOM 4485 C C . SER A 1 611 ? 19.972 -8.277 -45.442 1.00 80.31 611 SER A C 1
ATOM 4487 O O . SER A 1 611 ? 20.259 -9.342 -45.986 1.00 80.31 611 SER A O 1
ATOM 4489 N N . ASP A 1 612 ? 20.017 -7.104 -46.078 1.00 81.31 612 ASP A N 1
ATOM 4490 C CA . ASP A 1 612 ? 20.226 -6.955 -47.519 1.00 81.31 612 ASP A CA 1
ATOM 4491 C C . ASP A 1 612 ? 21.680 -6.571 -47.846 1.00 81.31 612 ASP A C 1
ATOM 4493 O O . ASP A 1 612 ? 22.146 -6.769 -48.971 1.00 81.31 612 ASP A O 1
ATOM 4497 N N . TYR A 1 613 ? 22.412 -6.034 -46.860 1.00 77.06 613 TYR A N 1
ATOM 4498 C CA . TYR A 1 613 ? 23.766 -5.505 -47.009 1.00 77.06 613 TYR A CA 1
ATOM 4499 C C . TYR A 1 613 ? 24.686 -5.935 -45.871 1.00 77.06 613 TYR A C 1
ATOM 4501 O O . TYR A 1 613 ? 24.349 -5.859 -44.695 1.00 77.06 613 TYR A O 1
ATOM 4509 N N . ASN A 1 614 ? 25.913 -6.305 -46.232 1.00 73.44 614 ASN A N 1
ATOM 4510 C CA . ASN A 1 614 ? 26.915 -6.714 -45.263 1.00 73.44 614 ASN A CA 1
ATOM 4511 C C . ASN A 1 614 ? 27.658 -5.520 -44.643 1.00 73.44 614 ASN A C 1
ATOM 4513 O O . ASN A 1 614 ? 28.759 -5.180 -45.092 1.00 73.44 614 ASN A O 1
ATOM 4517 N N . PHE A 1 615 ? 27.065 -4.879 -43.637 1.00 76.69 615 PHE A N 1
ATOM 4518 C CA . PHE A 1 615 ? 27.741 -3.818 -42.885 1.00 76.69 615 PHE A CA 1
ATOM 4519 C C . PHE A 1 615 ? 28.909 -4.398 -42.088 1.00 76.69 615 PHE A C 1
ATOM 4521 O O . PHE A 1 615 ? 28.800 -5.469 -41.488 1.00 76.69 615 PHE A O 1
ATOM 4528 N N . ARG A 1 616 ? 30.052 -3.710 -42.138 1.00 72.94 616 ARG A N 1
ATOM 4529 C CA . ARG A 1 616 ? 31.252 -4.133 -41.418 1.00 72.94 616 ARG A CA 1
ATOM 4530 C C . ARG A 1 616 ? 31.207 -3.554 -40.023 1.00 72.94 616 ARG A C 1
ATOM 4532 O O . ARG A 1 616 ? 30.897 -2.376 -39.863 1.00 72.94 616 ARG A O 1
ATOM 4539 N N . TRP A 1 617 ? 31.563 -4.370 -39.045 1.00 72.06 617 TRP A N 1
ATOM 4540 C CA . TRP A 1 617 ? 31.842 -3.885 -37.707 1.00 72.06 617 TRP A CA 1
ATOM 4541 C C . TRP A 1 617 ? 33.353 -3.763 -37.523 1.00 72.06 617 TRP A C 1
ATOM 4543 O O . TRP A 1 617 ? 34.110 -4.640 -37.957 1.00 72.06 617 TRP A O 1
ATOM 4553 N N . TRP A 1 618 ? 33.778 -2.679 -36.876 1.00 68.44 618 TRP A N 1
ATOM 4554 C CA . TRP A 1 618 ? 35.172 -2.452 -36.532 1.00 68.44 618 TRP A CA 1
ATOM 4555 C C . TRP A 1 618 ? 35.304 -2.091 -35.055 1.00 68.44 618 TRP A C 1
ATOM 4557 O O . TRP A 1 618 ? 34.663 -1.166 -34.565 1.00 68.44 618 TRP A O 1
ATOM 4567 N N . ASN A 1 619 ? 36.200 -2.789 -34.362 1.00 64.62 619 ASN A N 1
ATOM 4568 C CA . ASN A 1 619 ? 36.822 -2.335 -33.123 1.00 64.62 619 ASN A CA 1
ATOM 4569 C C . ASN A 1 619 ? 38.141 -3.096 -32.934 1.00 64.62 619 ASN A C 1
ATOM 4571 O O . ASN A 1 619 ? 38.168 -4.327 -32.979 1.00 64.62 619 ASN A O 1
ATOM 4575 N N . ILE A 1 620 ? 39.253 -2.374 -32.782 1.00 59.38 620 ILE A N 1
ATOM 4576 C CA . ILE A 1 620 ? 40.573 -2.965 -32.540 1.00 59.38 620 ILE A CA 1
ATOM 4577 C C . ILE A 1 620 ? 41.383 -2.086 -31.594 1.00 59.38 620 ILE A C 1
ATOM 4579 O O . ILE A 1 620 ? 41.655 -0.918 -31.884 1.00 59.38 620 ILE A O 1
ATOM 4583 N N . ASP A 1 621 ? 41.914 -2.715 -30.549 1.00 57.31 621 ASP A N 1
ATOM 4584 C CA . ASP A 1 621 ? 43.017 -2.174 -29.767 1.00 57.31 621 ASP A CA 1
ATOM 4585 C C . ASP A 1 621 ? 44.372 -2.343 -30.483 1.00 57.31 621 ASP A C 1
ATOM 4587 O O . ASP A 1 621 ? 44.718 -3.409 -30.995 1.00 57.31 621 ASP A O 1
ATOM 4591 N N . GLY A 1 622 ? 45.198 -1.290 -30.453 1.00 55.09 622 GLY A N 1
ATOM 4592 C CA . GLY A 1 622 ? 46.651 -1.430 -30.621 1.00 55.09 622 GLY A CA 1
ATOM 4593 C C . GLY A 1 622 ? 47.301 -1.034 -31.957 1.00 55.09 622 GLY A C 1
ATOM 4594 O O . GLY A 1 622 ? 48.490 -1.315 -32.117 1.00 55.09 622 GLY A O 1
ATOM 4595 N N . GLY A 1 623 ? 46.633 -0.355 -32.907 1.00 52.88 623 GLY A N 1
ATOM 4596 C CA . GLY A 1 623 ? 47.358 0.097 -34.115 1.00 52.88 623 GLY A CA 1
ATOM 4597 C C . GLY A 1 623 ? 46.651 0.956 -35.176 1.00 52.88 623 GLY A C 1
ATOM 4598 O O . GLY A 1 623 ? 46.175 0.444 -36.183 1.00 52.88 623 GLY A O 1
ATOM 4599 N N . ASN A 1 624 ? 46.771 2.280 -35.041 1.00 51.12 624 ASN A N 1
ATOM 4600 C CA . ASN A 1 624 ? 46.628 3.342 -36.061 1.00 51.12 624 ASN A CA 1
ATOM 4601 C C . ASN A 1 624 ? 45.254 3.757 -36.645 1.00 51.12 624 ASN A C 1
ATOM 4603 O O . ASN A 1 624 ? 45.087 4.978 -36.771 1.00 51.12 624 ASN A O 1
ATOM 4607 N N . SER A 1 625 ? 44.286 2.878 -36.951 1.00 54.66 625 SER A N 1
ATOM 4608 C CA . SER A 1 625 ? 43.006 3.326 -37.562 1.00 54.66 625 SER A CA 1
ATOM 4609 C C . SER A 1 625 ? 41.740 2.559 -37.153 1.00 54.66 625 SER A C 1
ATOM 4611 O O . SER A 1 625 ? 41.211 1.800 -37.957 1.00 54.66 625 SER A O 1
ATOM 4613 N N . TRP A 1 626 ? 41.245 2.753 -35.923 1.00 53.66 626 TRP A N 1
ATOM 4614 C CA . TRP A 1 626 ? 40.082 2.017 -35.400 1.00 53.66 626 TRP A CA 1
ATOM 4615 C C . TRP A 1 626 ? 39.274 2.868 -34.415 1.00 53.66 626 TRP A C 1
ATOM 4617 O O . TRP A 1 626 ? 39.800 3.808 -33.813 1.00 53.66 626 TRP A O 1
ATOM 4627 N N . HIS A 1 627 ? 37.989 2.556 -34.315 1.00 55.56 627 HIS A N 1
ATOM 4628 C CA . HIS A 1 627 ? 36.941 3.326 -33.658 1.00 55.56 627 HIS A CA 1
ATOM 4629 C C . HIS A 1 627 ? 35.770 2.367 -33.400 1.00 55.56 627 HIS A C 1
ATOM 4631 O O . HIS A 1 627 ? 35.609 1.438 -34.181 1.00 55.56 627 HIS A O 1
ATOM 4637 N N . SER A 1 628 ? 34.962 2.555 -32.358 1.00 60.28 628 SER A N 1
ATOM 4638 C CA . SER A 1 628 ? 33.744 1.751 -32.186 1.00 60.28 628 SER A CA 1
ATOM 4639 C C . SER A 1 628 ? 32.644 2.283 -33.108 1.00 60.28 628 SER A C 1
ATOM 4641 O O . SER A 1 628 ? 32.273 3.458 -33.002 1.00 60.28 628 SER A O 1
ATOM 4643 N N . GLY A 1 629 ? 32.159 1.435 -34.018 1.00 67.06 629 GLY A N 1
ATOM 4644 C CA . GLY A 1 629 ? 31.094 1.754 -34.968 1.00 67.06 629 GLY A CA 1
ATOM 4645 C C . GLY A 1 629 ? 30.950 0.724 -36.093 1.00 67.06 629 GLY A C 1
ATOM 4646 O O . GLY A 1 629 ? 31.756 -0.199 -36.236 1.00 67.06 629 GLY A O 1
ATOM 4647 N N . PHE A 1 630 ? 29.908 0.910 -36.905 1.00 72.81 630 PHE A N 1
ATOM 4648 C CA . PHE A 1 630 ? 29.753 0.218 -38.180 1.00 72.81 630 PHE A CA 1
ATOM 4649 C C . PHE A 1 630 ? 30.230 1.105 -39.335 1.00 72.81 630 PHE A C 1
ATOM 4651 O O . PHE A 1 630 ? 30.067 2.322 -39.301 1.00 72.81 630 PHE A O 1
ATOM 4658 N N . ASP A 1 631 ? 30.792 0.468 -40.359 1.00 74.44 631 ASP A N 1
ATOM 4659 C CA . ASP A 1 631 ? 31.342 1.097 -41.560 1.00 74.44 631 ASP A CA 1
ATOM 4660 C C . ASP A 1 631 ? 30.564 0.626 -42.793 1.00 74.44 631 ASP A C 1
ATOM 4662 O O . ASP A 1 631 ? 30.550 -0.564 -43.146 1.00 74.44 631 ASP A O 1
ATOM 4666 N N . VAL A 1 632 ? 29.924 1.578 -43.476 1.00 77.12 632 VAL A N 1
ATOM 4667 C CA . VAL A 1 632 ? 29.203 1.329 -44.735 1.00 77.12 632 VAL A CA 1
ATOM 4668 C C . VAL A 1 632 ? 30.014 1.700 -45.984 1.00 77.12 632 VAL A C 1
ATOM 4670 O O . VAL A 1 632 ? 29.491 1.618 -47.104 1.00 77.12 632 VAL A O 1
ATOM 4673 N N . SER A 1 633 ? 31.295 2.056 -45.832 1.00 74.56 633 SER A N 1
ATOM 4674 C CA . SER A 1 633 ? 32.183 2.513 -46.906 1.00 74.56 633 SER A CA 1
ATOM 4675 C C . SER A 1 633 ? 32.349 1.461 -48.003 1.00 74.56 633 SER A C 1
ATOM 4677 O O . SER A 1 633 ? 32.881 0.358 -47.815 1.00 74.56 633 SER A O 1
ATOM 4679 N N . GLY A 1 634 ? 31.875 1.814 -49.199 1.00 73.44 634 GLY A N 1
ATOM 4680 C CA . GLY A 1 634 ? 31.842 0.922 -50.360 1.00 73.44 634 GLY A CA 1
ATOM 4681 C C . GLY A 1 634 ? 30.844 -0.242 -50.263 1.00 73.44 634 GLY A C 1
ATOM 4682 O O . GLY A 1 634 ? 30.833 -1.082 -51.161 1.00 73.44 634 GLY A O 1
ATOM 4683 N N . THR A 1 635 ? 30.016 -0.295 -49.216 1.00 79.50 635 THR A N 1
ATOM 4684 C CA . THR A 1 635 ? 28.953 -1.298 -49.036 1.00 79.50 635 THR A CA 1
ATOM 4685 C C . THR A 1 635 ? 27.603 -0.770 -49.522 1.00 79.50 635 THR A C 1
ATOM 4687 O O . THR A 1 635 ? 26.892 -1.475 -50.239 1.00 79.50 635 THR A O 1
ATOM 4690 N N . LEU A 1 636 ? 27.258 0.477 -49.176 1.00 84.25 636 LEU A N 1
ATOM 4691 C CA . LEU A 1 636 ? 25.997 1.110 -49.579 1.00 84.25 636 LEU A CA 1
ATOM 4692 C C . LEU A 1 636 ? 26.126 1.986 -50.838 1.00 84.25 636 LEU A C 1
ATOM 4694 O O . LEU A 1 636 ? 27.182 2.579 -51.087 1.00 84.25 636 LEU A O 1
ATOM 4698 N N . PRO A 1 637 ? 25.035 2.163 -51.613 1.00 84.06 637 PRO A N 1
ATOM 4699 C CA . PRO A 1 637 ? 24.982 3.159 -52.677 1.00 84.06 637 PRO A CA 1
ATOM 4700 C C . PRO A 1 637 ? 25.346 4.560 -52.164 1.00 84.06 637 PRO A C 1
ATOM 4702 O O . PRO A 1 637 ? 24.848 5.012 -51.128 1.00 84.06 637 PRO A O 1
ATOM 4705 N N . ASN A 1 638 ? 26.207 5.249 -52.917 1.00 83.06 638 ASN A N 1
ATOM 4706 C CA . ASN A 1 638 ? 26.754 6.576 -52.604 1.00 83.06 638 ASN A CA 1
ATOM 4707 C C . ASN A 1 638 ? 27.523 6.681 -51.271 1.00 83.06 638 ASN A C 1
ATOM 4709 O O . ASN A 1 638 ? 27.677 7.792 -50.770 1.00 83.06 638 ASN A O 1
ATOM 4713 N N . ALA A 1 639 ? 28.004 5.569 -50.701 1.00 82.06 639 ALA A N 1
ATOM 4714 C CA . ALA A 1 639 ? 28.823 5.629 -49.495 1.00 82.06 639 ALA A CA 1
ATOM 4715 C C . ALA A 1 639 ? 30.152 6.375 -49.722 1.00 82.06 639 ALA A C 1
ATOM 4717 O O . ALA A 1 639 ? 30.782 6.213 -50.774 1.00 82.06 639 ALA A O 1
ATOM 4718 N N . THR A 1 640 ? 30.586 7.175 -48.742 1.00 80.38 640 THR A N 1
ATOM 4719 C CA . THR A 1 640 ? 31.937 7.773 -48.738 1.00 80.38 640 THR A CA 1
ATOM 4720 C C . THR A 1 640 ? 32.964 6.795 -48.140 1.00 80.38 640 THR A C 1
ATOM 4722 O O . THR A 1 640 ? 32.666 5.613 -47.991 1.00 80.38 640 THR A O 1
ATOM 4725 N N . SER A 1 641 ? 34.210 7.225 -47.903 1.00 73.75 641 SER A N 1
ATOM 4726 C CA . SER A 1 641 ? 35.300 6.358 -47.405 1.00 73.75 641 SER A CA 1
ATOM 4727 C C . SER A 1 641 ? 35.530 6.424 -45.889 1.00 73.75 641 SER A C 1
ATOM 4729 O O . SER A 1 641 ? 36.543 5.919 -45.417 1.00 73.75 641 SER A O 1
ATOM 4731 N N . SER A 1 642 ? 34.656 7.129 -45.176 1.00 67.12 642 SER A N 1
ATOM 4732 C CA . SER A 1 642 ? 34.616 7.272 -43.718 1.00 67.12 642 SER A CA 1
ATOM 4733 C C . SER A 1 642 ? 33.174 7.621 -43.363 1.00 67.12 642 SER A C 1
ATOM 4735 O O . SER A 1 642 ? 32.843 8.741 -42.966 1.00 67.12 642 SER A O 1
ATOM 4737 N N . GLU A 1 643 ? 32.278 6.695 -43.700 1.00 75.62 643 GLU A N 1
ATOM 4738 C CA . GLU A 1 643 ? 30.869 6.785 -43.343 1.00 75.62 643 GLU A CA 1
ATOM 4739 C C . GLU A 1 643 ? 30.619 5.918 -42.109 1.00 75.62 643 GLU A C 1
ATOM 4741 O O . GLU A 1 643 ? 29.979 4.870 -42.187 1.00 75.62 643 GLU A O 1
ATOM 4746 N N . ASP A 1 644 ? 31.213 6.351 -40.998 1.00 74.50 644 ASP A N 1
ATOM 4747 C CA . ASP A 1 644 ? 31.254 5.627 -39.735 1.00 74.50 644 ASP A CA 1
ATOM 4748 C C . ASP A 1 644 ? 30.381 6.326 -38.686 1.00 74.50 644 ASP A C 1
ATOM 4750 O O . ASP A 1 644 ? 30.398 7.544 -38.544 1.00 74.50 644 ASP A O 1
ATOM 4754 N N . SER A 1 645 ? 29.614 5.560 -37.920 1.00 68.44 645 SER A N 1
ATOM 4755 C CA . SER A 1 645 ? 28.449 6.104 -37.190 1.00 68.44 645 SER A CA 1
ATOM 4756 C C . SER A 1 645 ? 28.754 6.810 -35.878 1.00 68.44 645 SER A C 1
ATOM 4758 O O . SER A 1 645 ? 27.897 7.507 -35.351 1.00 68.44 645 SER A O 1
ATOM 4760 N N . PHE A 1 646 ? 29.956 6.609 -35.339 1.00 65.94 646 PHE A N 1
ATOM 4761 C CA . PHE A 1 646 ? 30.397 7.238 -34.098 1.00 65.94 646 PHE A CA 1
ATOM 4762 C C . PHE A 1 646 ? 31.824 7.781 -34.241 1.00 65.94 646 PHE A C 1
ATOM 4764 O O . PHE A 1 646 ? 32.019 8.957 -34.515 1.00 65.94 646 PHE A O 1
ATOM 4771 N N . SER A 1 647 ? 32.868 6.982 -34.015 1.00 65.88 647 SER A N 1
ATOM 4772 C CA . SER A 1 647 ? 34.166 7.554 -33.598 1.00 65.88 647 SER A CA 1
ATOM 4773 C C . SER A 1 647 ? 35.229 7.790 -34.699 1.00 65.88 647 SER A C 1
ATOM 4775 O O . SER A 1 647 ? 36.395 8.038 -34.367 1.00 65.88 647 SER A O 1
ATOM 4777 N N . TRP A 1 648 ? 34.867 7.785 -35.995 1.00 72.19 648 TRP A N 1
ATOM 4778 C CA . TRP A 1 648 ? 35.802 8.029 -37.115 1.00 72.19 648 TRP A CA 1
ATOM 4779 C C . TRP A 1 648 ? 35.207 8.860 -38.253 1.00 72.19 648 TRP A C 1
ATOM 4781 O O . TRP A 1 648 ? 34.137 8.576 -38.757 1.00 72.19 648 TRP A O 1
ATOM 4791 N N . HIS A 1 649 ? 35.907 9.926 -38.642 1.00 73.50 649 HIS A N 1
ATOM 4792 C CA . HIS A 1 649 ? 35.377 10.933 -39.564 1.00 73.50 649 HIS A CA 1
ATOM 4793 C C . HIS A 1 649 ? 36.521 11.623 -40.338 1.00 73.50 649 HIS A C 1
ATOM 4795 O O . HIS A 1 649 ? 36.762 12.829 -40.178 1.00 73.50 649 HIS A O 1
ATOM 4801 N N . ASP A 1 650 ? 37.297 10.857 -41.111 1.00 68.38 650 ASP A N 1
ATOM 4802 C CA . ASP A 1 650 ? 38.546 11.332 -41.738 1.00 68.38 650 ASP A CA 1
ATOM 4803 C C . ASP A 1 650 ? 38.393 11.943 -43.146 1.00 68.38 650 ASP A C 1
ATOM 4805 O O . ASP A 1 650 ? 39.317 12.606 -43.632 1.00 68.38 650 ASP A O 1
ATOM 4809 N N . CYS A 1 651 ? 37.218 11.802 -43.773 1.00 72.69 651 CYS A N 1
ATOM 4810 C CA . CYS A 1 651 ? 36.929 12.329 -45.107 1.00 72.69 651 CYS A CA 1
ATOM 4811 C C . CYS A 1 651 ? 35.716 13.281 -45.134 1.00 72.69 651 CYS A C 1
ATOM 4813 O O . CYS A 1 651 ? 35.225 13.744 -44.105 1.00 72.69 651 CYS A O 1
ATOM 4815 N N . VAL A 1 652 ? 35.239 13.627 -46.338 1.00 78.62 652 VAL A N 1
ATOM 4816 C CA . VAL A 1 652 ? 33.980 14.373 -46.498 1.00 78.62 652 VAL A CA 1
ATOM 4817 C C . VAL A 1 652 ? 32.822 13.479 -46.060 1.00 78.62 652 VAL A C 1
ATOM 4819 O O . VAL A 1 652 ? 32.663 12.373 -46.581 1.00 78.62 652 VAL A O 1
ATOM 4822 N N . LEU A 1 653 ? 32.032 13.967 -45.109 1.00 78.62 653 LEU A N 1
ATOM 4823 C CA . LEU A 1 653 ? 30.905 13.235 -44.547 1.00 78.62 653 LEU A CA 1
ATOM 4824 C C . LEU A 1 653 ? 29.772 13.076 -45.561 1.00 78.62 653 LEU A C 1
ATOM 4826 O O . LEU A 1 653 ? 29.439 14.013 -46.292 1.00 78.62 653 LEU A O 1
ATOM 4830 N N . ASN A 1 654 ? 29.137 11.906 -45.562 1.00 80.19 654 ASN A N 1
ATOM 4831 C CA . ASN A 1 654 ? 27.881 11.718 -46.272 1.00 80.19 654 ASN A CA 1
ATOM 4832 C C . ASN A 1 654 ? 26.742 12.358 -45.468 1.00 80.19 654 ASN A C 1
ATOM 4834 O O . ASN A 1 654 ? 26.306 11.786 -44.476 1.00 80.19 654 ASN A O 1
ATOM 4838 N N . THR A 1 655 ? 26.231 13.509 -45.906 1.00 78.38 655 THR A N 1
ATOM 4839 C CA . THR A 1 655 ? 25.121 14.216 -45.234 1.00 78.38 655 THR A CA 1
ATOM 4840 C C . THR A 1 655 ? 23.759 13.536 -45.402 1.00 78.38 655 THR A C 1
ATOM 4842 O O . THR A 1 655 ? 22.760 14.071 -44.938 1.00 78.38 655 THR A O 1
ATOM 4845 N N . SER A 1 656 ? 23.691 12.398 -46.104 1.00 77.12 656 SER A N 1
ATOM 4846 C CA . SER A 1 656 ? 22.505 11.529 -46.092 1.00 77.12 656 SER A CA 1
ATOM 4847 C C . SER A 1 656 ? 22.516 10.561 -44.905 1.00 77.12 656 SER A C 1
ATOM 4849 O O . SER A 1 656 ? 21.498 9.934 -44.656 1.00 77.12 656 SER A O 1
ATOM 4851 N N . HIS A 1 657 ? 23.657 10.395 -44.226 1.00 77.56 657 HIS A N 1
ATOM 4852 C CA . HIS A 1 657 ? 23.797 9.608 -43.002 1.00 77.56 657 HIS A CA 1
ATOM 4853 C C . HIS A 1 657 ? 23.456 10.518 -41.827 1.00 77.56 657 HIS A C 1
ATOM 4855 O O . HIS A 1 657 ? 24.061 11.584 -41.680 1.00 77.56 657 HIS A O 1
ATOM 4861 N N . LEU A 1 658 ? 22.467 10.140 -41.024 1.00 76.12 658 LEU A N 1
ATOM 4862 C CA . LEU A 1 658 ? 21.827 11.103 -40.139 1.00 76.12 658 LEU A CA 1
ATOM 4863 C C . LEU A 1 658 ? 22.750 11.620 -39.012 1.00 76.12 658 LEU A C 1
ATOM 4865 O O . LEU A 1 658 ? 22.765 12.832 -38.797 1.00 76.12 658 LEU A O 1
ATOM 4869 N N . CYS A 1 659 ? 23.640 10.793 -38.440 1.00 77.06 659 CYS A N 1
ATOM 4870 C CA . CYS A 1 659 ? 24.700 11.237 -37.504 1.00 77.06 659 CYS A CA 1
ATOM 4871 C C . CYS A 1 659 ? 25.697 12.266 -38.074 1.00 77.06 659 CYS A C 1
ATOM 4873 O O . CYS A 1 659 ? 26.427 12.904 -37.321 1.00 77.06 659 CYS A O 1
ATOM 4875 N N . HIS A 1 660 ? 25.775 12.436 -39.398 1.00 79.06 660 HIS A N 1
ATOM 4876 C CA . HIS A 1 660 ? 26.636 13.448 -40.025 1.00 79.06 660 HIS A CA 1
ATOM 4877 C C . HIS A 1 660 ? 25.918 14.777 -40.287 1.00 79.06 660 HIS A C 1
ATOM 4879 O O . HIS A 1 660 ? 26.496 15.691 -40.886 1.00 79.06 660 HIS A O 1
ATOM 4885 N N . SER A 1 661 ? 24.649 14.873 -39.900 1.00 72.75 661 SER A N 1
ATOM 4886 C CA . SER A 1 661 ? 23.810 16.051 -40.063 1.00 72.75 661 SER A CA 1
ATOM 4887 C C . SER A 1 661 ? 23.475 16.642 -38.696 1.00 72.75 661 SER A C 1
ATOM 4889 O O . SER A 1 661 ? 23.288 15.911 -37.733 1.00 72.75 661 SER A O 1
ATOM 4891 N N . SER A 1 662 ? 23.326 17.962 -38.616 1.00 62.06 662 SER A N 1
ATOM 4892 C CA . SER A 1 662 ? 22.945 18.666 -37.380 1.00 62.06 662 SER A CA 1
ATOM 4893 C C . SER A 1 662 ? 21.451 18.520 -37.022 1.00 62.06 662 SER A C 1
ATOM 4895 O O . SER A 1 662 ? 20.869 19.438 -36.447 1.00 62.06 662 SER A O 1
ATOM 4897 N N . ALA A 1 663 ? 20.791 17.469 -37.513 1.00 55.75 663 ALA A N 1
ATOM 4898 C CA . ALA A 1 663 ? 19.339 17.280 -37.465 1.00 55.75 663 ALA A CA 1
ATOM 4899 C C . ALA A 1 663 ? 18.943 15.799 -37.636 1.00 55.75 663 ALA A C 1
ATOM 4901 O O . ALA A 1 663 ? 17.874 15.509 -38.170 1.00 55.75 663 ALA A O 1
ATOM 4902 N N . GLY A 1 664 ? 19.830 14.864 -37.283 1.00 59.03 664 GLY A N 1
ATOM 4903 C CA . GLY A 1 664 ? 19.653 13.458 -37.613 1.00 59.03 664 GLY A CA 1
ATOM 4904 C C . GLY A 1 664 ? 20.249 12.501 -36.589 1.00 59.03 664 GLY A C 1
ATOM 4905 O O . GLY A 1 664 ? 21.233 12.795 -35.916 1.00 59.03 664 GLY A O 1
ATOM 4906 N N . GLU A 1 665 ? 19.639 11.324 -36.505 1.00 65.06 665 GLU A N 1
ATOM 4907 C CA . GLU A 1 665 ? 19.940 10.292 -35.526 1.00 65.06 665 GLU A CA 1
ATOM 4908 C C . GLU A 1 665 ? 20.385 9.002 -36.181 1.00 65.06 665 GLU A C 1
ATOM 4910 O O . GLU A 1 665 ? 19.766 8.536 -37.130 1.00 65.06 665 GLU A O 1
ATOM 4915 N N . ILE A 1 666 ? 21.421 8.399 -35.605 1.00 69.44 666 ILE A N 1
ATOM 4916 C CA . ILE A 1 666 ? 21.540 6.947 -35.555 1.00 69.44 666 ILE A CA 1
ATOM 4917 C C . ILE A 1 666 ? 21.448 6.588 -34.084 1.00 69.44 666 ILE A C 1
ATOM 4919 O O . ILE A 1 666 ? 22.104 7.223 -33.250 1.00 69.44 666 ILE A O 1
ATOM 4923 N N . VAL A 1 667 ? 20.632 5.589 -33.777 1.00 68.94 667 VAL A N 1
ATOM 4924 C CA . VAL A 1 667 ? 20.504 5.049 -32.425 1.00 68.94 667 VAL A CA 1
ATOM 4925 C C . VAL A 1 667 ? 21.057 3.632 -32.415 1.00 68.94 667 VAL A C 1
ATOM 4927 O O . VAL A 1 667 ? 20.611 2.774 -33.173 1.00 68.94 667 VAL A O 1
ATOM 4930 N N . TRP A 1 668 ? 22.076 3.410 -31.592 1.00 75.00 668 TRP A N 1
ATOM 4931 C CA . TRP A 1 668 ? 22.678 2.112 -31.333 1.00 75.00 668 TRP A CA 1
ATOM 4932 C C . TRP A 1 668 ? 22.128 1.583 -30.016 1.00 75.00 668 TRP A C 1
ATOM 4934 O O . TRP A 1 668 ? 22.439 2.124 -28.964 1.00 75.00 668 TRP A O 1
ATOM 4944 N N . MET A 1 669 ? 21.307 0.548 -30.093 1.00 73.19 669 MET A N 1
ATOM 4945 C CA . MET A 1 669 ? 20.707 -0.178 -28.985 1.00 73.19 669 MET A CA 1
ATOM 4946 C C . MET A 1 669 ? 21.310 -1.582 -28.917 1.00 73.19 669 MET A C 1
ATOM 4948 O O . MET A 1 669 ? 21.547 -2.234 -29.940 1.00 73.19 669 MET A O 1
ATOM 4952 N N . VAL A 1 670 ? 21.602 -2.045 -27.709 1.00 71.50 670 VAL A N 1
ATOM 4953 C CA . VAL A 1 670 ? 22.252 -3.327 -27.454 1.00 71.50 670 VAL A CA 1
ATOM 4954 C C . VAL A 1 670 ? 21.617 -4.004 -26.242 1.00 71.50 670 VAL A C 1
ATOM 4956 O O . VAL A 1 670 ? 21.622 -3.427 -25.156 1.00 71.50 670 VAL A O 1
ATOM 4959 N N . ARG A 1 671 ? 21.011 -5.173 -26.464 1.00 65.69 671 ARG A N 1
ATOM 4960 C CA . ARG A 1 671 ? 20.180 -5.909 -25.500 1.00 65.69 671 ARG A CA 1
ATOM 4961 C C . ARG A 1 671 ? 20.921 -7.078 -24.877 1.00 65.69 671 ARG A C 1
ATOM 4963 O O . ARG A 1 671 ? 21.419 -7.903 -25.669 1.00 65.69 671 ARG A O 1
#

Sequence (671 aa):
MLTLIFCSHNAFAVPVQLAQQGRILDSLGTPLVGNQTFTFGLYESSTASDPLWEETLGISVNNGYYSTVLGSNGLNPIDSDLLLNNNLFLEVSVNNTTLEPRQALSSAPYARASEFARNVEGGIVNGAELSVNGVLVVDGNGSWVGPTIATEWGQISSIPSDLADGDDVLTEAQVEGYITNSPLSLSEGTTIAGQAVVTNGGCSDGELLVYSLSAQNWACGTDQNDTLTALEVQAMVEAVGGLALSTGVTVGGSPVLTEATLSWSSIPDVPSDLADGDDLGINIECQDGEILTMDNSNWTCSPFSTLLDSDNDGVLQWNDCDDSDSNIGSNTEDGDCDGVLTADDCDDDDANSLTVAEDGDCDSILTADDCDDNDASSTILATDADCDTVLTADDCDDNDANSTTLATDADCDTVLTADDCDDSDANSTTVATDADCDGVLTADDCNDSDPLSSSNNGQSTSCAGQTCLSILDDGNSTGDGLYYIDPQGGSPFQAYCDMTTDGGGWTLISSWDIAHRSTYYKAPFATVDQPANQDSHNWDNYRLSKARIDPLLSDATRLHARCHRNYGDSGNDYLFADIVLLQDNYGGYTTNSSTSNPHNMSCKVRGYSCSDYNFRWWNIDGGNSWHSGFDVSGTLPNATSSEDSFSWHDCVLNTSHLCHSSAGEIVWMVR

Solvent-accessible surface area (backbone atoms only — not comparable to full-atom values): 40482 Å² total; per-residue (Å²): 139,85,82,86,80,85,81,82,76,77,83,73,75,81,66,37,63,47,79,48,69,53,72,45,57,48,100,84,68,49,55,41,66,48,78,42,45,38,36,42,31,36,17,78,38,87,78,59,92,63,62,81,44,74,53,77,46,81,45,68,24,54,84,13,32,40,76,51,60,45,29,68,48,90,91,59,48,38,57,47,69,59,50,78,76,44,67,42,18,42,36,47,23,50,75,88,43,75,50,82,78,51,42,71,66,64,67,68,73,45,61,74,48,64,88,68,83,90,75,86,82,81,88,85,82,94,63,63,58,42,62,61,97,85,42,63,29,29,38,83,82,76,43,84,65,35,84,79,80,80,78,57,78,89,72,62,78,88,68,53,84,91,66,68,85,79,75,97,67,82,48,70,69,56,56,48,59,70,58,76,76,58,87,82,86,74,61,93,82,46,56,62,98,86,41,66,70,80,89,76,82,91,50,59,96,90,40,41,85,40,75,36,84,92,74,76,42,77,41,69,39,73,93,84,72,98,67,88,51,74,67,61,57,49,57,60,60,74,67,54,99,73,80,89,78,64,95,85,59,56,66,100,80,43,78,80,87,87,89,88,90,87,71,88,91,77,73,84,89,80,84,74,95,81,75,79,87,88,88,89,74,99,76,77,78,52,56,97,64,36,39,84,43,74,57,99,90,42,83,43,67,40,51,54,58,61,74,46,16,59,56,70,68,76,54,38,66,90,45,39,50,41,63,78,41,62,85,50,59,34,49,85,53,16,51,56,52,70,80,56,39,52,91,44,39,56,44,52,82,44,75,80,55,52,37,42,89,45,17,50,53,55,69,86,55,42,49,91,44,42,55,44,53,75,41,77,81,57,58,35,43,93,50,16,53,51,57,66,82,55,38,49,91,44,40,57,45,55,77,40,72,80,56,57,34,46,90,48,16,54,50,57,64,84,55,38,50,90,45,39,50,44,59,75,42,71,82,55,54,35,42,90,49,15,50,48,54,61,88,46,41,54,91,66,32,40,44,68,75,43,68,85,32,63,43,49,44,10,84,40,73,63,15,28,11,46,36,43,34,49,20,43,77,73,67,43,60,91,54,69,41,77,29,20,27,22,65,77,80,79,70,56,42,60,37,44,24,40,47,68,62,96,82,24,14,24,32,54,48,32,22,34,30,64,89,45,44,76,78,42,46,58,51,33,73,58,86,41,77,65,58,31,44,51,92,54,84,35,54,55,52,23,17,47,34,44,84,64,51,60,46,45,75,72,62,84,45,31,36,26,36,34,23,49,86,64,71,88,76,23,87,31,20,32,34,40,33,44,42,65,59,54,49,40,55,44,74,69,45,64,47,72,34,97,51,73,60,90,64,73,62,56,36,26,55,75,62,46,44,49,92,80,41,69,53,24,45,40,32,54,87,89,76,97,81,54,25,49,41,47,41,37,48,80,66,47,92,90,46,35,92,33,43,35,71,59,19,46,72,87,54,74,66,45,68,73,39,32,38,62,34,103,83,29,33,34,41,43,38,31,72

pLDDT: mean 77.81, std 15.19, range [26.27, 97.31]

Radius of gyration: 54.01 Å; Cα contacts (8 Å, |Δi|>4): 1111; chains: 1; bounding box: 124×121×143 Å